Protein AF-0000000073342714 (afdb_homodimer)

Solvent-accessible surface area (backbone atoms only — not comparable to full-atom values): 33989 Å² total; per-residue (Å²): 113,64,66,62,46,50,52,51,59,58,44,46,57,50,49,51,50,51,48,50,49,49,52,48,49,50,52,52,50,49,51,49,49,52,51,50,51,50,51,51,51,52,50,51,50,47,49,36,66,69,74,62,58,76,53,63,68,62,64,78,34,23,52,24,31,36,31,30,38,29,65,47,46,52,28,26,28,34,52,49,49,42,42,75,73,61,29,20,37,36,41,25,33,63,50,64,68,49,46,49,52,46,50,50,55,45,38,71,75,42,41,88,68,67,52,52,75,44,80,43,76,48,49,46,64,76,50,51,56,70,56,46,19,51,54,48,35,68,73,42,72,91,50,55,56,6,36,38,34,39,47,38,64,64,78,76,87,59,56,35,55,75,83,68,56,50,68,69,57,52,51,31,33,47,29,26,38,32,46,38,47,53,27,49,47,52,39,49,44,60,64,20,56,74,70,37,25,23,32,39,38,38,58,38,33,32,48,54,76,56,33,90,48,35,44,38,38,27,67,50,32,10,23,35,30,19,42,44,42,32,25,43,7,49,20,69,66,31,44,87,48,41,27,33,29,21,20,37,40,50,63,58,46,32,24,86,79,67,70,45,72,70,37,90,66,74,17,38,43,26,58,61,46,23,55,33,42,61,45,48,54,72,56,60,45,67,36,55,52,43,64,54,53,45,51,49,40,55,58,50,66,72,48,57,61,71,57,50,46,52,52,51,45,54,49,38,50,50,53,28,50,54,49,52,49,50,52,49,50,52,50,50,52,52,56,60,67,75,106,116,63,67,62,45,49,50,51,58,58,45,46,60,50,49,52,49,51,48,50,49,49,51,49,49,50,52,50,50,52,52,49,49,53,51,50,50,50,50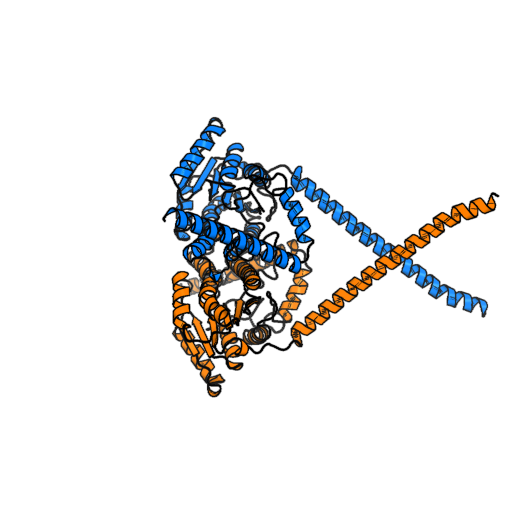,51,50,52,49,52,49,47,48,36,66,69,73,61,58,74,54,63,68,62,63,77,32,22,53,25,31,37,33,29,36,29,66,47,47,50,28,28,29,35,51,50,50,43,42,74,73,61,30,20,35,36,42,25,33,63,49,62,68,50,45,51,51,45,50,50,54,45,39,71,74,41,42,90,68,67,49,52,76,43,80,44,76,48,48,47,66,74,51,51,56,68,54,47,19,51,54,48,34,69,74,42,70,90,51,54,56,7,35,39,34,40,46,36,65,62,76,74,87,59,56,36,56,73,83,70,56,50,69,68,56,53,52,31,33,47,28,26,39,31,46,37,47,53,25,48,47,52,40,51,44,61,65,20,56,73,73,37,25,23,33,38,37,38,60,38,35,31,48,52,77,53,33,91,48,32,46,38,38,28,68,50,32,10,23,34,29,18,41,44,42,32,25,44,6,48,20,68,66,30,44,87,48,41,28,32,28,21,21,37,39,50,64,58,45,32,26,85,76,67,69,45,71,68,37,90,67,74,17,36,44,26,56,58,46,23,54,32,43,61,47,48,54,71,57,60,46,68,38,53,50,45,64,54,53,44,52,50,39,56,57,50,67,71,50,56,60,70,58,51,48,52,51,50,45,53,50,39,52,50,52,28,51,54,50,53,48,51,51,49,49,53,50,50,51,53,56,59,66,72,105

Organism: Populus trichocarpa (NCBI:txid3694)

pLDDT: mean 90.9, std 11.13, range [37.62, 98.94]

Radius of gyration: 29.69 Å; Cα contacts (8 Å, |Δi|>4): 1147; chains: 2; bounding box: 90×88×105 Å

Sequence (678 aa):
MRALIYLEQFHLPHVIEMELQAVFLVAVSCLGFVSLCKHIFCFLKWIWDMFLRPPKNLKEYGSWAIITGSTDGIGKALAFELASKGLNLVLVGRNPSKLEATSNEIRARFGDQQVDIKNVVADFATLSGPEISKAMEGSIKELDVGVLINNAGVSYPNARFFHEVDWKMTESLIKVNSEAATWVTRAVLPAMLKKKKGAIVNMGSGSVAVLPSFPLFAIYASTKAYLGMFSRCINLEYKHHGIDIQCQVPLFVATKMTKFKKSLFLIASPEMYAKASIRCIGYEHLSMPLCSHSVQRFIVDALPNALLDWCTYHFFLRLRRKRLEKESLRAKGRAAAQTMRALIYLEQFHLPHVIEMELQAVFLVAVSCLGFVSLCKHIFCFLKWIWDMFLRPPKNLKEYGSWAIITGSTDGIGKALAFELASKGLNLVLVGRNPSKLEATSNEIRARFGDQQVDIKNVVADFATLSGPEISKAMEGSIKELDVGVLINNAGVSYPNARFFHEVDWKMTESLIKVNSEAATWVTRAVLPAMLKKKKGAIVNMGSGSVAVLPSFPLFAIYASTKAYLGMFSRCINLEYKHHGIDIQCQVPLFVATKMTKFKKSLFLIASPEMYAKASIRCIGYEHLSMPLCSHSVQRFIVDALPNALLDWCTYHFFLRLRRKRLEKESLRAKGRAAAQT

InterPro domains:
  IPR000504 RNA recognition motif domain [PF00076] (218-282)
  IPR000504 RNA recognition motif domain [PS50102] (100-177)
  IPR000504 RNA recognition motif domain [PS50102] (216-289)
  IPR000504 RNA recognition motif domain [SM00360] (101-168)
  IPR000504 RNA recognition motif domain [SM00360] (217-285)
  IPR007201 Mei2-like, C-terminal RNA recognition motif [PF04059] (464-574)
  IPR012677 Nucleotide-binding alpha-beta plait domain superfamily [G3DSA:3.30.70.330] (95-173)
  IPR012677 Nucleotide-binding alpha-beta plait domain superfamily [G3DSA:3.30.70.330] (210-295)
  IPR012677 Nucleotide-binding alpha-beta plait domain superfamily [G3DSA:3.30.70.330] (403-597)
  IPR034458 Terminal EAR1-like, RNA recognition motif 3 [cd12530] (464-565)
  IPR035979 RNA-binding domain superfamily [SSF54928] (78-160)
  IPR035979 RNA-binding domain superfamily [SSF54928] (216-546)

Structure (mmCIF, N/CA/C/O backbone):
data_AF-0000000073342714-model_v1
#
loop_
_entity.id
_entity.type
_entity.pdbx_description
1 polymer 'Uncharacterized protein'
#
loop_
_atom_site.group_PDB
_atom_site.id
_atom_site.type_symbol
_atom_site.label_atom_id
_atom_site.label_alt_id
_atom_site.label_comp_id
_atom_site.label_asym_id
_atom_site.label_entity_id
_atom_site.label_seq_id
_atom_site.pdbx_PDB_ins_code
_atom_site.Cartn_x
_atom_site.Cartn_y
_atom_site.Cartn_z
_atom_site.occupancy
_atom_site.B_iso_or_equiv
_atom_site.auth_seq_id
_atom_site.auth_comp_id
_atom_site.auth_asym_id
_atom_site.auth_atom_id
_atom_site.pdbx_PDB_model_num
ATOM 1 N N . MET A 1 1 ? -5.004 18.359 -77.062 1 37.62 1 MET A N 1
ATOM 2 C CA . MET A 1 1 ? -5.609 17.406 -76.188 1 37.62 1 MET A CA 1
ATOM 3 C C . MET A 1 1 ? -4.555 16.766 -75.25 1 37.62 1 MET A C 1
ATOM 5 O O . MET A 1 1 ? -4.812 16.469 -74.125 1 37.62 1 MET A O 1
ATOM 9 N N . ARG A 1 2 ? -3.32 16.625 -75.75 1 44.28 2 ARG A N 1
ATOM 10 C CA . ARG A 1 2 ? -2.275 15.969 -75 1 44.28 2 ARG A CA 1
ATOM 11 C C . ARG A 1 2 ? -1.668 16.938 -74 1 44.28 2 ARG A C 1
ATOM 13 O O . ARG A 1 2 ? -1.239 16.531 -72.875 1 44.28 2 ARG A O 1
ATOM 20 N N . ALA A 1 3 ? -1.553 18.188 -74.312 1 45.78 3 ALA A N 1
ATOM 21 C CA . ALA A 1 3 ? -0.979 19.141 -73.375 1 45.78 3 ALA A CA 1
ATOM 22 C C . ALA A 1 3 ? -1.902 19.359 -72.188 1 45.78 3 ALA A C 1
ATOM 24 O O . ALA A 1 3 ? -1.437 19.5 -71.062 1 45.78 3 ALA A O 1
ATOM 25 N N . LEU A 1 4 ? -3.148 19.328 -72.438 1 47.31 4 LEU A N 1
ATOM 26 C CA . LEU A 1 4 ? -4.09 19.5 -71.375 1 47.31 4 LEU A CA 1
ATOM 27 C C . LEU A 1 4 ? -4.102 18.266 -70.5 1 47.31 4 LEU A C 1
ATOM 29 O O . LEU A 1 4 ? -4.293 18.359 -69.25 1 47.31 4 LEU A O 1
ATOM 33 N N . ILE A 1 5 ? -3.748 17.109 -71.125 1 52.41 5 ILE A N 1
ATOM 34 C CA . ILE A 1 5 ? -3.75 15.875 -70.312 1 52.41 5 ILE A CA 1
ATOM 35 C C . ILE A 1 5 ? -2.508 15.812 -69.438 1 52.41 5 ILE A C 1
ATOM 37 O O . ILE A 1 5 ? -2.584 15.414 -68.312 1 52.41 5 ILE A O 1
ATOM 41 N N . TYR A 1 6 ? -1.397 16.344 -70 1 48.69 6 TYR A N 1
ATOM 42 C CA . TYR A 1 6 ? -0.176 16.297 -69.188 1 48.69 6 TYR A CA 1
ATOM 43 C C . TYR A 1 6 ? -0.251 17.266 -68 1 48.69 6 TYR A C 1
ATOM 45 O O . TYR A 1 6 ? 0.229 16.953 -66.938 1 48.69 6 TYR A O 1
ATOM 53 N N . LEU A 1 7 ? -0.817 18.406 -68.312 1 47.69 7 LEU A N 1
ATOM 54 C CA . LEU A 1 7 ? -0.933 19.375 -67.188 1 47.69 7 LEU A CA 1
ATOM 55 C C . LEU A 1 7 ? -1.891 18.859 -66.125 1 47.69 7 LEU A C 1
ATOM 57 O O . LEU A 1 7 ? -1.657 19.062 -64.938 1 47.69 7 LEU A O 1
ATOM 61 N N . GLU A 1 8 ? -2.902 18.188 -66.562 1 51.59 8 GLU A N 1
ATOM 62 C CA . GLU A 1 8 ? -3.877 17.688 -65.625 1 51.59 8 GLU A CA 1
ATOM 63 C C . GLU A 1 8 ? -3.305 16.516 -64.812 1 51.59 8 GLU A C 1
ATOM 65 O O . GLU A 1 8 ? -3.559 16.406 -63.625 1 51.59 8 GLU A O 1
ATOM 70 N N . GLN A 1 9 ? -2.547 15.672 -65.5 1 51.75 9 GLN A N 1
ATOM 71 C CA . GLN A 1 9 ? -2.068 14.477 -64.812 1 51.75 9 GLN A CA 1
ATOM 72 C C . GLN A 1 9 ? -0.969 14.82 -63.812 1 51.75 9 GLN A C 1
ATOM 74 O O . GLN A 1 9 ? -0.897 14.227 -62.719 1 51.75 9 GLN A O 1
ATOM 79 N N . PHE A 1 10 ? -0.04 15.68 -64.25 1 53.78 10 PHE A N 1
ATOM 80 C CA . PHE A 1 10 ? 1.082 15.977 -63.344 1 53.78 10 PHE A CA 1
ATOM 81 C C . PHE A 1 10 ? 0.684 17 -62.281 1 53.78 10 PHE A C 1
ATOM 83 O O . PHE A 1 10 ? 1.194 16.953 -61.156 1 53.78 10 PHE A O 1
ATOM 90 N N . HIS A 1 11 ? -0.312 17.797 -62.594 1 58.38 11 HIS A N 1
ATOM 91 C CA . HIS A 1 11 ? -0.63 18.891 -61.719 1 58.38 11 HIS A CA 1
ATOM 92 C C . HIS A 1 11 ? -1.546 18.438 -60.562 1 58.38 11 HIS A C 1
ATOM 94 O O . HIS A 1 11 ? -1.442 18.922 -59.438 1 58.38 11 HIS A O 1
ATOM 100 N N . LEU A 1 12 ? -2.293 17.406 -60.875 1 58.97 12 LEU A N 1
ATOM 101 C CA . LEU A 1 12 ? -3.281 17.031 -59.875 1 58.97 12 LEU A CA 1
ATOM 102 C C . LEU A 1 12 ? -2.633 16.25 -58.719 1 58.97 12 LEU A C 1
ATOM 104 O O . LEU A 1 12 ? -2.85 16.547 -57.562 1 58.97 12 LEU A O 1
ATOM 108 N N . PRO A 1 13 ? -1.808 15.273 -59.125 1 63.81 13 PRO A N 1
ATOM 109 C CA . PRO A 1 13 ? -1.172 14.547 -58.031 1 63.81 13 PRO A CA 1
ATOM 110 C C . PRO A 1 13 ? -0.216 15.414 -57.219 1 63.81 13 PRO A C 1
ATOM 112 O O . PRO A 1 13 ? -0.135 15.273 -56 1 63.81 13 PRO A O 1
ATOM 115 N N . HIS A 1 14 ? 0.364 16.297 -57.938 1 66.69 14 HIS A N 1
ATOM 116 C CA . HIS A 1 14 ? 1.316 17.172 -57.281 1 66.69 14 HIS A CA 1
ATOM 117 C C . HIS A 1 14 ? 0.602 18.188 -56.375 1 66.69 14 HIS A C 1
ATOM 119 O O . HIS A 1 14 ? 1.058 18.484 -55.281 1 66.69 14 HIS A O 1
ATOM 125 N N . VAL A 1 15 ? -0.528 18.656 -56.844 1 65.25 15 VAL A N 1
ATOM 126 C CA . VAL A 1 15 ? -1.32 19.625 -56.062 1 65.25 15 VAL A CA 1
ATOM 127 C C . VAL A 1 15 ? -1.934 18.922 -54.844 1 65.25 15 VAL A C 1
ATOM 129 O O . VAL A 1 15 ? -1.938 19.484 -53.75 1 65.25 15 VAL A O 1
ATOM 132 N N . ILE A 1 16 ? -2.334 17.734 -55.062 1 67.75 16 ILE A N 1
ATOM 133 C CA . ILE A 1 16 ? -2.924 16.969 -53.969 1 67.75 16 ILE A CA 1
ATOM 134 C C . ILE A 1 16 ? -1.85 16.625 -52.938 1 67.75 16 ILE A C 1
ATOM 136 O O . ILE A 1 16 ? -2.096 16.688 -51.719 1 67.75 16 ILE A O 1
ATOM 140 N N . GLU A 1 17 ? -0.75 16.391 -53.438 1 68.44 17 GLU A N 1
ATOM 141 C CA . GLU A 1 17 ? 0.37 16.094 -52.531 1 68.44 17 GLU A CA 1
ATOM 142 C C . GLU A 1 17 ? 0.773 17.328 -51.719 1 68.44 17 GLU A C 1
ATOM 144 O O . GLU A 1 17 ? 1.047 17.234 -50.531 1 68.44 17 GLU A O 1
ATOM 149 N N . MET A 1 18 ? 0.773 18.453 -52.469 1 69.88 18 MET A N 1
ATOM 150 C CA . MET A 1 18 ? 1.131 19.703 -51.781 1 69.88 18 MET A CA 1
ATOM 151 C C . MET A 1 18 ? 0.077 20.078 -50.75 1 69.88 18 MET A C 1
ATOM 153 O O . MET A 1 18 ? 0.411 20.531 -49.656 1 69.88 18 MET A O 1
ATOM 157 N N . GLU A 1 19 ? -1.124 19.781 -51.031 1 74.69 19 GLU A N 1
ATOM 158 C CA . GLU A 1 19 ? -2.225 20.078 -50.125 1 74.69 19 GLU A CA 1
ATOM 159 C C . GLU A 1 19 ? -2.205 19.156 -48.906 1 74.69 19 GLU A C 1
ATOM 161 O O . GLU A 1 19 ? -2.422 19.594 -47.781 1 74.69 19 GLU A O 1
ATOM 166 N N . LEU A 1 20 ? -1.926 18 -49.125 1 74.19 20 LEU A N 1
ATOM 167 C CA . LEU A 1 20 ? -1.84 17.047 -48.031 1 74.19 20 LEU A CA 1
ATOM 168 C C . LEU A 1 20 ? -0.68 17.391 -47.094 1 74.19 20 LEU A C 1
ATOM 170 O O . LEU A 1 20 ? -0.804 17.281 -45.875 1 74.19 20 LEU A O 1
ATOM 174 N N . GLN A 1 21 ? 0.379 17.859 -47.719 1 72.19 21 GLN A N 1
ATOM 175 C CA . GLN A 1 21 ? 1.539 18.266 -46.938 1 72.19 21 GLN A CA 1
ATOM 176 C C . GLN A 1 21 ? 1.22 19.484 -46.062 1 72.19 21 GLN A C 1
ATOM 178 O O . GLN A 1 21 ? 1.63 19.562 -44.906 1 72.19 21 GLN A O 1
ATOM 183 N N . ALA A 1 22 ? 0.498 20.375 -46.75 1 74.75 22 ALA A N 1
ATOM 184 C CA . ALA A 1 22 ? 0.109 21.578 -46 1 74.75 22 ALA A CA 1
ATOM 185 C C . ALA A 1 22 ? -0.822 21.234 -44.844 1 74.75 22 ALA A C 1
ATOM 187 O O . ALA A 1 22 ? -0.662 21.75 -43.75 1 74.75 22 ALA A O 1
ATOM 188 N N . VAL A 1 23 ? -1.745 20.406 -45.031 1 76.69 23 VAL A N 1
ATOM 189 C CA . VAL A 1 23 ? -2.686 19.984 -44 1 76.69 23 VAL A CA 1
ATOM 190 C C . VAL A 1 23 ? -1.936 19.266 -42.875 1 76.69 23 VAL A C 1
ATOM 192 O O . VAL A 1 23 ? -2.207 19.469 -41.688 1 76.69 23 VAL A O 1
ATOM 195 N N . PHE A 1 24 ? -1.022 18.469 -43.281 1 74.12 24 PHE A N 1
ATOM 196 C CA . PHE A 1 24 ? -0.204 17.75 -42.312 1 74.12 24 PHE A CA 1
ATOM 197 C C . PHE A 1 24 ? 0.617 18.703 -41.469 1 74.12 24 PHE A C 1
ATOM 199 O O . PHE A 1 24 ? 0.681 18.562 -40.25 1 74.12 24 PHE A O 1
ATOM 206 N N . LEU A 1 25 ? 1.152 19.688 -42.188 1 74.12 25 LEU A N 1
ATOM 207 C CA . LEU A 1 25 ? 1.976 20.672 -41.5 1 74.12 25 LEU A CA 1
ATOM 208 C C . LEU A 1 25 ? 1.137 21.484 -40.531 1 74.12 25 LEU A C 1
ATOM 210 O O . LEU A 1 25 ? 1.575 21.766 -39.406 1 74.12 25 LEU A O 1
ATOM 214 N N . VAL A 1 26 ? -0.02 21.875 -40.938 1 76.44 26 VAL A N 1
ATOM 215 C CA . VAL A 1 26 ? -0.919 22.641 -40.094 1 76.44 26 VAL A CA 1
ATOM 216 C C . VAL A 1 26 ? -1.363 21.781 -38.906 1 76.44 26 VAL A C 1
ATOM 218 O O . VAL A 1 26 ? -1.405 22.25 -37.781 1 76.44 26 VAL A O 1
ATOM 221 N N . ALA A 1 27 ? -1.657 20.547 -39.094 1 74.88 27 ALA A N 1
ATOM 222 C CA . ALA A 1 27 ? -2.1 19.641 -38.062 1 74.88 27 ALA A CA 1
ATOM 223 C C . ALA A 1 27 ? -1.001 19.422 -37 1 74.88 27 ALA A C 1
ATOM 225 O O . ALA A 1 27 ? -1.255 19.484 -35.812 1 74.88 27 ALA A O 1
ATOM 226 N N . VAL A 1 28 ? 0.168 19.344 -37.469 1 75.56 28 VAL A N 1
ATOM 227 C CA . VAL A 1 28 ? 1.291 19.109 -36.562 1 75.56 28 VAL A CA 1
ATOM 228 C C . VAL A 1 28 ? 1.615 20.375 -35.781 1 75.56 28 VAL A C 1
ATOM 230 O O . VAL A 1 28 ? 1.925 20.328 -34.594 1 75.56 28 VAL A O 1
ATOM 233 N N . SER A 1 29 ? 1.499 21.484 -36.531 1 74.75 29 SER A N 1
ATOM 234 C CA . SER A 1 29 ? 1.741 22.75 -35.875 1 74.75 29 SER A CA 1
ATOM 235 C C . SER A 1 29 ? 0.68 23.031 -34.812 1 74.75 29 SER A C 1
ATOM 237 O O . SER A 1 29 ? 0.99 23.531 -33.719 1 74.75 29 SER A O 1
ATOM 239 N N . CYS A 1 30 ? -0.511 22.688 -35.125 1 79.69 30 CYS A N 1
ATOM 240 C CA . CYS A 1 30 ? -1.595 22.859 -34.156 1 79.69 30 CYS A CA 1
ATOM 241 C C . CYS A 1 30 ? -1.415 21.953 -32.969 1 79.69 30 CYS A C 1
ATOM 243 O O . CYS A 1 30 ? -1.604 22.359 -31.812 1 79.69 30 CYS A O 1
ATOM 245 N N . LEU A 1 31 ? -1.031 20.766 -33.156 1 76.19 31 LEU A N 1
ATOM 246 C CA . LEU A 1 31 ? -0.783 19.812 -32.062 1 76.19 31 LEU A CA 1
ATOM 247 C C . LEU A 1 31 ? 0.377 20.281 -31.188 1 76.19 31 LEU A C 1
ATOM 249 O O . LEU A 1 31 ? 0.32 20.172 -29.969 1 76.19 31 LEU A O 1
ATOM 253 N N . GLY A 1 32 ? 1.361 20.766 -31.875 1 72.75 32 GLY A N 1
ATOM 254 C CA . GLY A 1 32 ? 2.484 21.312 -31.141 1 72.75 32 GLY A CA 1
ATOM 255 C C . GLY A 1 32 ? 2.109 22.516 -30.281 1 72.75 32 GLY A C 1
ATOM 256 O O . GLY A 1 32 ? 2.537 22.625 -29.141 1 72.75 32 GLY A O 1
ATOM 257 N N . PHE A 1 33 ? 1.351 23.344 -30.906 1 80.25 33 PHE A N 1
ATOM 258 C CA . PHE A 1 33 ? 0.902 24.531 -30.188 1 80.25 33 PHE A CA 1
ATOM 259 C C . PHE A 1 33 ? 0.046 24.141 -28.984 1 80.25 33 PHE A C 1
ATOM 261 O O . PHE A 1 33 ? 0.224 24.688 -27.891 1 80.25 33 PHE A O 1
ATOM 268 N N . VAL A 1 34 ? -0.821 23.25 -29.156 1 83.69 34 VAL A N 1
ATOM 269 C CA . VAL A 1 34 ? -1.682 22.781 -28.078 1 83.69 34 VAL A CA 1
ATOM 270 C C . VAL A 1 34 ? -0.834 22.125 -26.984 1 83.69 34 VAL A C 1
ATOM 272 O O . VAL A 1 34 ? -1.067 22.359 -25.797 1 83.69 34 VAL A O 1
ATOM 275 N N . SER A 1 35 ? 0.111 21.375 -27.359 1 81.38 35 SER A N 1
ATOM 276 C CA . SER A 1 35 ? 1.005 20.734 -26.406 1 81.38 35 SER A CA 1
ATOM 277 C C . SER A 1 35 ? 1.798 21.766 -25.609 1 81.38 35 SER A C 1
ATOM 279 O O . SER A 1 35 ? 1.932 21.641 -24.391 1 81.38 35 SER A O 1
ATOM 281 N N . LEU A 1 36 ? 2.307 22.688 -26.297 1 82.69 36 LEU A N 1
ATOM 282 C CA . LEU A 1 36 ? 3.068 23.75 -25.641 1 82.69 36 LEU A CA 1
ATOM 283 C C . LEU A 1 36 ? 2.188 24.531 -24.672 1 82.69 36 LEU A C 1
ATOM 285 O O . LEU A 1 36 ? 2.607 24.828 -23.547 1 82.69 36 LEU A O 1
ATOM 289 N N . CYS A 1 37 ? 1.008 24.875 -25.094 1 88 37 CYS A N 1
ATOM 290 C CA . CYS A 1 37 ? 0.075 25.594 -24.234 1 88 37 CYS A CA 1
ATOM 291 C C . CYS A 1 37 ? -0.262 24.781 -23 1 88 37 CYS A C 1
ATOM 293 O O . CYS A 1 37 ? -0.369 25.328 -21.891 1 88 37 CYS A O 1
ATOM 295 N N . LYS A 1 38 ? -0.414 23.547 -23.219 1 88 38 LYS A N 1
ATOM 296 C CA . LYS A 1 38 ? -0.702 22.656 -22.094 1 88 38 LYS A CA 1
ATOM 297 C C . LYS A 1 38 ? 0.44 22.672 -21.078 1 88 38 LYS A C 1
ATOM 299 O O . LYS A 1 38 ? 0.206 22.766 -19.875 1 88 38 LYS A O 1
ATOM 304 N N . HIS A 1 39 ? 1.629 22.656 -21.531 1 87.44 39 HIS A N 1
ATOM 305 C CA . HIS A 1 39 ? 2.781 22.656 -20.641 1 87.44 39 HIS A CA 1
ATOM 306 C C . HIS A 1 39 ? 2.934 23.984 -19.922 1 87.44 39 HIS A C 1
ATOM 308 O O . HIS A 1 39 ? 3.289 24.031 -18.734 1 87.44 39 HIS A O 1
ATOM 314 N N . ILE A 1 40 ? 2.732 24.984 -20.641 1 90.38 40 ILE A N 1
ATOM 315 C CA . ILE A 1 40 ? 2.801 26.312 -20.031 1 90.38 40 ILE A CA 1
ATOM 316 C C . ILE A 1 40 ? 1.714 26.453 -18.969 1 90.38 40 ILE A C 1
ATOM 318 O O . ILE A 1 40 ? 1.973 26.938 -17.875 1 90.38 40 ILE A O 1
ATOM 322 N N . PHE A 1 41 ? 0.539 26.062 -19.266 1 91.94 41 PHE A N 1
ATOM 323 C CA . PHE A 1 41 ? -0.562 26.125 -18.312 1 91.94 41 PHE A CA 1
ATOM 324 C C . PHE A 1 41 ? -0.254 25.297 -17.062 1 91.94 41 PHE A C 1
ATOM 326 O O . PHE A 1 41 ? -0.485 25.75 -15.945 1 91.94 41 PHE A O 1
ATOM 333 N N . CYS A 1 42 ? 0.279 24.109 -17.281 1 89.75 42 CYS A N 1
ATOM 334 C CA . CYS A 1 42 ? 0.635 23.25 -16.156 1 89.75 42 CYS A CA 1
ATOM 335 C C . CYS A 1 42 ? 1.714 23.891 -15.289 1 89.75 42 CYS A C 1
ATOM 337 O O . CYS A 1 42 ? 1.673 23.812 -14.062 1 89.75 42 CYS A O 1
ATOM 339 N N . PHE A 1 43 ? 2.619 24.516 -15.922 1 91.94 43 PHE A N 1
ATOM 340 C CA . PHE A 1 43 ? 3.688 25.188 -15.203 1 91.94 43 PHE A CA 1
ATOM 341 C C . PHE A 1 43 ? 3.141 26.375 -14.414 1 91.94 43 PHE A C 1
ATOM 343 O O . PHE A 1 43 ? 3.512 26.578 -13.25 1 91.94 43 PHE A O 1
ATOM 350 N N . LEU A 1 44 ? 2.285 27.125 -14.961 1 93.81 44 LEU A N 1
ATOM 351 C CA . LEU A 1 44 ? 1.694 28.266 -14.273 1 93.81 44 LEU A CA 1
ATOM 352 C C . LEU A 1 44 ? 0.824 27.812 -13.109 1 93.81 44 LEU A C 1
ATOM 354 O O . LEU A 1 44 ? 0.808 28.453 -12.055 1 93.81 44 LEU A O 1
ATOM 358 N N . LYS A 1 45 ? 0.127 26.75 -13.312 1 92.75 45 LYS A N 1
ATOM 359 C CA . LYS A 1 45 ? -0.663 26.188 -12.219 1 92.75 45 LYS A CA 1
ATOM 360 C C . LYS A 1 45 ? 0.234 25.734 -11.078 1 92.75 45 LYS A C 1
ATOM 362 O O . LYS A 1 45 ? -0.098 25.922 -9.906 1 92.75 45 LYS A O 1
ATOM 367 N N . TRP A 1 46 ? 1.298 25.141 -11.477 1 92 46 TRP A N 1
ATOM 368 C CA . TRP A 1 46 ? 2.268 24.719 -10.469 1 92 46 TRP A CA 1
ATOM 369 C C . TRP A 1 46 ? 2.793 25.906 -9.68 1 92 46 TRP A C 1
ATOM 371 O O . TRP A 1 46 ? 2.896 25.859 -8.453 1 92 46 TRP A O 1
ATOM 381 N N . ILE A 1 47 ? 3.121 26.984 -10.312 1 93.81 47 ILE A N 1
ATOM 382 C CA . ILE A 1 47 ? 3.59 28.203 -9.656 1 93.81 47 ILE A CA 1
ATOM 383 C C . ILE A 1 47 ? 2.512 28.734 -8.711 1 93.81 47 ILE A C 1
ATOM 385 O O . ILE A 1 47 ? 2.805 29.109 -7.574 1 93.81 47 ILE A O 1
ATOM 389 N N . TRP A 1 48 ? 1.337 28.734 -9.203 1 93.56 48 TRP A N 1
ATOM 390 C CA . TRP A 1 48 ? 0.223 29.203 -8.383 1 93.56 48 TRP A CA 1
ATOM 391 C C . TRP A 1 48 ? 0.086 28.344 -7.125 1 93.56 48 TRP A C 1
ATOM 393 O O . TRP A 1 48 ? -0.007 28.875 -6.016 1 93.56 48 TRP A O 1
ATOM 403 N N . ASP A 1 49 ? 0.125 27.047 -7.281 1 91.81 49 ASP A N 1
ATOM 404 C CA . ASP A 1 49 ? -0.073 26.125 -6.172 1 91.81 49 ASP A CA 1
ATOM 405 C C . ASP A 1 49 ? 1.065 26.219 -5.156 1 91.81 49 ASP A C 1
ATOM 407 O O . ASP A 1 49 ? 0.835 26.156 -3.947 1 91.81 49 ASP A O 1
ATOM 411 N N . MET A 1 50 ? 2.258 26.422 -5.703 1 89.94 50 MET A N 1
ATOM 412 C CA . MET A 1 50 ? 3.445 26.375 -4.855 1 89.94 50 MET A CA 1
ATOM 413 C C . MET A 1 50 ? 3.666 27.703 -4.141 1 89.94 50 MET A C 1
ATOM 415 O O . MET A 1 50 ? 4.102 27.719 -2.988 1 89.94 50 MET A O 1
ATOM 419 N N . PHE A 1 51 ? 3.23 28.828 -4.766 1 91.44 51 PHE A N 1
ATOM 420 C CA . PHE A 1 51 ? 3.748 30.078 -4.227 1 91.44 51 PHE A CA 1
ATOM 421 C C . PHE A 1 51 ? 2.619 31.078 -3.992 1 91.44 51 PHE A C 1
ATOM 423 O O . PHE A 1 51 ? 2.75 32 -3.176 1 91.44 51 PHE A O 1
ATOM 430 N N . LEU A 1 52 ? 1.499 30.938 -4.621 1 93.31 52 LEU A N 1
ATOM 431 C CA . LEU A 1 52 ? 0.569 32.062 -4.648 1 93.31 52 LEU A CA 1
ATOM 432 C C . LEU A 1 52 ? -0.755 31.688 -3.992 1 93.31 52 LEU A C 1
ATOM 434 O O . LEU A 1 52 ? -1.47 32.562 -3.482 1 93.31 52 LEU A O 1
ATOM 438 N N . ARG A 1 53 ? -1.107 30.484 -4.004 1 94.62 53 ARG A N 1
ATOM 439 C CA . ARG A 1 53 ? -2.395 30.031 -3.475 1 94.62 53 ARG A CA 1
ATOM 440 C C . ARG A 1 53 ? -2.486 30.297 -1.976 1 94.62 53 ARG A C 1
ATOM 442 O O . ARG A 1 53 ? -1.615 29.875 -1.212 1 94.62 53 ARG A O 1
ATOM 449 N N . PRO A 1 54 ? -3.457 31 -1.556 1 95.81 54 PRO A N 1
ATOM 450 C CA . PRO A 1 54 ? -3.604 31.281 -0.125 1 95.81 54 PRO A CA 1
ATOM 451 C C . PRO A 1 54 ? -3.928 30.031 0.69 1 95.81 54 PRO A C 1
ATOM 453 O O . PRO A 1 54 ? -4.676 29.172 0.229 1 95.81 54 PRO A O 1
ATOM 456 N N . PRO A 1 55 ? -3.32 29.938 1.81 1 96.25 55 PRO A N 1
ATOM 457 C CA . PRO A 1 55 ? -3.662 28.812 2.682 1 96.25 55 PRO A CA 1
ATOM 458 C C . PRO A 1 55 ? -5.09 28.891 3.221 1 96.25 55 PRO A C 1
ATOM 460 O O . PRO A 1 55 ? -5.641 29.984 3.348 1 96.25 55 PRO A O 1
ATOM 463 N N . LYS A 1 56 ? -5.641 27.797 3.451 1 96.44 56 LYS A N 1
ATOM 464 C CA . LYS A 1 56 ? -6.938 27.766 4.117 1 96.44 56 LYS A CA 1
ATOM 465 C C . LYS A 1 56 ? -6.805 28.109 5.598 1 96.44 56 LYS A C 1
ATOM 467 O O . LYS A 1 56 ? -5.766 27.859 6.207 1 96.44 56 LYS A O 1
ATOM 472 N N . ASN A 1 57 ? -7.855 28.734 6.117 1 97.38 57 ASN A N 1
ATOM 473 C CA . ASN A 1 57 ? -7.906 28.953 7.559 1 97.38 57 ASN A CA 1
ATOM 474 C C . ASN A 1 57 ? -8.25 27.656 8.305 1 97.38 57 ASN A C 1
ATOM 476 O O . ASN A 1 57 ? -9.414 27.25 8.328 1 97.38 57 ASN A O 1
ATOM 480 N N . LEU A 1 58 ? -7.348 27.078 8.961 1 97.88 58 LEU A N 1
ATOM 481 C CA . LEU A 1 58 ? -7.496 25.766 9.578 1 97.88 58 LEU A CA 1
ATOM 482 C C . LEU A 1 58 ? -8.477 25.828 10.742 1 97.88 58 LEU A C 1
ATOM 484 O O . LEU A 1 58 ? -9.086 24.812 11.102 1 97.88 58 LEU A O 1
ATOM 488 N N . LYS A 1 59 ? -8.656 26.969 11.281 1 97.06 59 LYS A N 1
ATOM 489 C CA . LYS A 1 59 ? -9.586 27.125 12.398 1 97.06 59 LYS A CA 1
ATOM 490 C C . LYS A 1 59 ? -11.023 26.922 11.945 1 97.06 59 LYS A C 1
ATOM 492 O O . LYS A 1 59 ? -11.914 26.688 12.773 1 97.06 59 LYS A O 1
ATOM 497 N N . GLU A 1 60 ? -11.203 27.062 10.648 1 97.31 60 GLU A N 1
ATOM 498 C CA . GLU A 1 60 ? -12.539 26.828 10.102 1 97.31 60 GLU A CA 1
ATOM 499 C C . GLU A 1 60 ? -12.93 25.359 10.203 1 97.31 60 GLU A C 1
ATOM 501 O O . GLU A 1 60 ? -14.117 25.016 10.219 1 97.31 60 GLU A O 1
ATOM 506 N N . TYR A 1 61 ? -11.922 24.516 10.297 1 98 61 TYR A N 1
ATOM 507 C CA . TYR A 1 61 ? -12.203 23.094 10.445 1 98 61 TYR A CA 1
ATOM 508 C C . TYR A 1 61 ? -12.594 22.75 11.883 1 98 61 TYR A C 1
ATOM 510 O O . TYR A 1 61 ? -13.414 21.859 12.117 1 98 61 TYR A O 1
ATOM 518 N N . GLY A 1 62 ? -12.016 23.391 12.828 1 97.88 62 GLY A N 1
ATOM 519 C CA . GLY A 1 62 ? -12.141 23.172 14.258 1 97.88 62 GLY A CA 1
ATOM 520 C C . GLY A 1 62 ? -11.023 23.812 15.062 1 97.88 62 GLY A C 1
ATOM 521 O O . GLY A 1 62 ? -10.016 24.234 14.5 1 97.88 62 GLY A O 1
ATOM 522 N N . SER A 1 63 ? -11.188 23.859 16.328 1 97.75 63 SER A N 1
ATOM 523 C CA . SER A 1 63 ? -10.258 24.609 17.156 1 97.75 63 SER A CA 1
ATOM 524 C C . SER A 1 63 ? -9.109 23.719 17.641 1 97.75 63 SER A C 1
ATOM 526 O O . SER A 1 63 ? -8.109 24.219 18.156 1 97.75 63 SER A O 1
ATOM 528 N N . TRP A 1 64 ? -9.227 22.375 17.438 1 98.5 64 TRP A N 1
ATOM 529 C CA . TRP A 1 64 ? -8.203 21.469 17.906 1 98.5 64 TRP A CA 1
ATOM 530 C C . TRP A 1 64 ? -7.57 20.703 16.75 1 98.5 64 TRP A C 1
ATOM 532 O O . TRP A 1 64 ? -8.266 20.328 15.797 1 98.5 64 TRP A O 1
ATOM 542 N N . ALA A 1 65 ? -6.301 20.438 16.828 1 98.75 65 ALA A N 1
ATOM 543 C CA . ALA A 1 65 ? -5.562 19.578 15.906 1 98.75 65 ALA A CA 1
ATOM 544 C C . ALA A 1 65 ? -4.883 18.422 16.641 1 98.75 65 ALA A C 1
ATOM 546 O O . ALA A 1 65 ? -4.34 18.625 17.734 1 98.75 65 ALA A O 1
ATOM 547 N N . ILE A 1 66 ? -4.969 17.266 16.094 1 98.88 66 ILE A N 1
ATOM 548 C CA . ILE A 1 66 ? -4.277 16.094 16.609 1 98.88 66 ILE A CA 1
ATOM 549 C C . ILE A 1 66 ? -3.023 15.828 15.773 1 98.88 66 ILE A C 1
ATOM 551 O O . ILE A 1 66 ? -3.066 15.883 14.539 1 98.88 66 ILE A O 1
ATOM 555 N N . ILE A 1 67 ? -1.95 15.547 16.422 1 98.81 67 ILE A N 1
ATOM 556 C CA . ILE A 1 67 ? -0.726 15.156 15.742 1 98.81 67 ILE A CA 1
ATOM 557 C C . ILE A 1 67 ? -0.15 13.898 16.391 1 98.81 67 ILE A C 1
ATOM 559 O O . ILE A 1 67 ? 0.145 13.891 17.594 1 98.81 67 ILE A O 1
ATOM 563 N N . THR A 1 68 ? 0.001 12.867 15.617 1 98.81 68 THR A N 1
ATOM 564 C CA . THR A 1 68 ? 0.689 11.68 16.109 1 98.81 68 THR A CA 1
ATOM 565 C C . THR A 1 68 ? 2.18 11.75 15.789 1 98.81 68 THR A C 1
ATOM 567 O O . THR A 1 68 ? 2.578 12.312 14.773 1 98.81 68 THR A O 1
ATOM 570 N N . GLY A 1 69 ? 3.047 11.102 16.656 1 97.88 69 GLY A N 1
ATOM 571 C CA . GLY A 1 69 ? 4.48 11.266 16.484 1 97.88 69 GLY A CA 1
ATOM 572 C C . GLY A 1 69 ? 4.934 12.703 16.594 1 97.88 69 GLY A C 1
ATOM 573 O O . GLY A 1 69 ? 5.645 13.211 15.719 1 97.88 69 GLY A O 1
ATOM 574 N N . SER A 1 70 ? 4.602 13.352 17.672 1 98 70 SER A N 1
ATOM 575 C CA . SER A 1 70 ? 4.629 14.805 17.766 1 98 70 SER A CA 1
ATOM 576 C C . SER A 1 70 ? 5.852 15.289 18.531 1 98 70 SER A C 1
ATOM 578 O O . SER A 1 70 ? 5.949 16.469 18.875 1 98 70 SER A O 1
ATOM 580 N N . THR A 1 71 ? 6.82 14.438 18.828 1 97 71 THR A N 1
ATOM 581 C CA . THR A 1 71 ? 7.832 14.828 19.797 1 97 71 THR A CA 1
ATOM 582 C C . THR A 1 71 ? 9.188 15.008 19.125 1 97 71 THR A C 1
ATOM 584 O O . THR A 1 71 ? 10.164 15.391 19.781 1 97 71 THR A O 1
ATOM 587 N N . ASP A 1 72 ? 9.289 14.68 17.875 1 94.44 72 ASP A N 1
ATOM 588 C CA . ASP A 1 72 ? 10.539 14.852 17.156 1 94.44 72 ASP A CA 1
ATOM 589 C C . ASP A 1 72 ? 10.281 15.109 15.664 1 94.44 72 ASP A C 1
ATOM 591 O O . ASP A 1 72 ? 9.164 14.906 15.18 1 94.44 72 ASP A O 1
ATOM 595 N N . GLY A 1 73 ? 11.234 15.641 15.039 1 94.75 73 GLY A N 1
ATOM 596 C CA . GLY A 1 73 ? 11.25 15.703 13.586 1 94.75 73 GLY A CA 1
ATOM 597 C C . GLY A 1 73 ? 10.109 16.516 13.016 1 94.75 73 GLY A C 1
ATOM 598 O O . GLY A 1 73 ? 9.859 17.641 13.461 1 94.75 73 GLY A O 1
ATOM 599 N N . ILE A 1 74 ? 9.516 15.977 11.992 1 96.12 74 ILE A N 1
ATOM 600 C CA . ILE A 1 74 ? 8.453 16.656 11.266 1 96.12 74 ILE A CA 1
ATOM 601 C C . ILE A 1 74 ? 7.246 16.859 12.188 1 96.12 74 ILE A C 1
ATOM 603 O O . ILE A 1 74 ? 6.633 17.922 12.188 1 96.12 74 ILE A O 1
ATOM 607 N N . GLY A 1 75 ? 6.957 15.867 12.992 1 98 75 GLY A N 1
ATOM 608 C CA . GLY A 1 75 ? 5.809 15.938 13.883 1 98 75 GLY A CA 1
ATOM 609 C C . GLY A 1 75 ? 5.887 17.094 14.867 1 98 75 GLY A C 1
ATOM 610 O O . GLY A 1 75 ? 4.91 17.812 15.055 1 98 75 GLY A O 1
ATOM 611 N N . LYS A 1 76 ? 7.012 17.188 15.461 1 98.06 76 LYS A N 1
ATOM 612 C CA . LYS A 1 76 ? 7.207 18.281 16.406 1 98.06 76 LYS A CA 1
ATOM 613 C C . LYS A 1 76 ? 7.098 19.641 15.703 1 98.06 76 LYS A C 1
ATOM 615 O O . LYS A 1 76 ? 6.441 20.547 16.203 1 98.06 76 LYS A O 1
ATOM 620 N N . ALA A 1 77 ? 7.719 19.75 14.562 1 98 77 ALA A N 1
ATOM 621 C CA . ALA A 1 77 ? 7.672 20.984 13.797 1 98 77 ALA A CA 1
ATOM 622 C C . ALA A 1 77 ? 6.242 21.328 13.391 1 98 77 ALA A C 1
ATOM 624 O O . ALA A 1 77 ? 5.844 22.5 13.414 1 98 7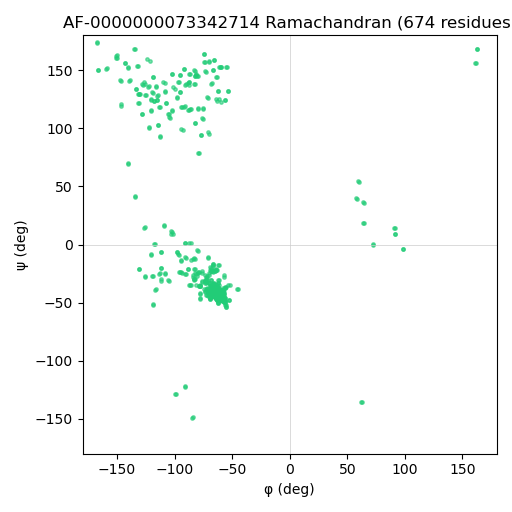7 ALA A O 1
ATOM 625 N N . LEU A 1 78 ? 5.496 20.344 13.023 1 98.56 78 LEU A N 1
ATOM 626 C CA . LEU A 1 78 ? 4.098 20.547 12.656 1 98.56 78 LEU A CA 1
ATOM 627 C C . LEU A 1 78 ? 3.293 21.031 13.852 1 98.56 78 LEU A C 1
ATOM 629 O O . LEU A 1 78 ? 2.432 21.906 13.711 1 98.56 78 LEU A O 1
ATOM 633 N N . ALA A 1 79 ? 3.574 20.453 15 1 98.5 79 ALA A N 1
ATOM 634 C CA . ALA A 1 79 ? 2.889 20.891 16.219 1 98.5 79 ALA A CA 1
ATOM 635 C C . ALA A 1 79 ? 3.123 22.375 16.484 1 98.5 79 ALA A C 1
ATOM 637 O O . ALA A 1 79 ? 2.182 23.125 16.766 1 98.5 79 ALA A O 1
ATOM 638 N N . PHE A 1 80 ? 4.348 22.797 16.359 1 98.12 80 PHE A N 1
ATOM 639 C CA . PHE A 1 80 ? 4.695 24.203 16.547 1 98.12 80 PHE A CA 1
ATOM 640 C C . PHE A 1 80 ? 3.969 25.078 15.547 1 98.12 80 PHE A C 1
ATOM 642 O O . PHE A 1 80 ? 3.432 26.125 15.906 1 98.12 80 PHE A O 1
ATOM 649 N N . GLU A 1 81 ? 3.971 24.641 14.312 1 98 81 GLU A N 1
ATOM 650 C CA . GLU A 1 81 ? 3.359 25.453 13.258 1 98 81 GLU A CA 1
ATOM 651 C C . GLU A 1 81 ? 1.848 25.547 13.445 1 98 81 GLU A C 1
ATOM 653 O O . GLU A 1 81 ? 1.26 26.609 13.227 1 98 81 GLU A O 1
ATOM 658 N N . LEU A 1 82 ? 1.2 24.5 13.867 1 98.12 82 LEU A N 1
ATOM 659 C CA . LEU A 1 82 ? -0.234 24.516 14.141 1 98.12 82 LEU A CA 1
ATOM 660 C C . LEU A 1 82 ? -0.562 25.453 15.289 1 98.12 82 LEU A C 1
ATOM 662 O O . LEU A 1 82 ? -1.535 26.219 15.227 1 98.12 82 LEU A O 1
ATOM 666 N N . ALA A 1 83 ? 0.244 25.375 16.312 1 97.62 83 ALA A N 1
ATOM 667 C CA . ALA A 1 83 ? 0.07 26.281 17.453 1 97.62 83 ALA A CA 1
ATOM 668 C C . ALA A 1 83 ? 0.204 27.734 17.016 1 97.62 83 ALA A C 1
ATOM 670 O O . ALA A 1 83 ? -0.547 28.609 17.469 1 97.62 83 ALA A O 1
ATOM 671 N N . SER A 1 84 ? 1.141 27.984 16.109 1 96.44 84 SER A N 1
ATOM 672 C CA . SER A 1 84 ? 1.367 29.344 15.625 1 96.44 84 SER A CA 1
ATOM 673 C C . SER A 1 84 ? 0.146 29.859 14.875 1 96.44 84 SER A C 1
ATOM 675 O O . SER A 1 84 ? -0.031 31.078 14.75 1 96.44 84 SER A O 1
ATOM 677 N N . LYS A 1 85 ? -0.698 28.969 14.383 1 95.81 85 LYS A N 1
ATOM 678 C CA . LYS A 1 85 ? -1.92 29.344 13.672 1 95.81 85 LYS A CA 1
ATOM 679 C C . LYS A 1 85 ? -3.098 29.453 14.633 1 95.81 85 LYS A C 1
ATOM 681 O O . LYS A 1 85 ? -4.23 29.703 14.211 1 95.81 85 LYS A O 1
ATOM 686 N N . GLY A 1 86 ? -2.826 29.219 15.93 1 95.5 86 GLY A N 1
ATOM 687 C CA . GLY A 1 86 ? -3.83 29.453 16.953 1 95.5 86 GLY A CA 1
ATOM 688 C C . GLY A 1 86 ? -4.668 28.219 17.25 1 95.5 86 GLY A C 1
ATOM 689 O O . GLY A 1 86 ? -5.723 28.328 17.891 1 95.5 86 GLY A O 1
ATOM 690 N N . LEU A 1 87 ? -4.27 27.047 16.812 1 97.62 87 LEU A N 1
ATOM 691 C CA . LEU A 1 87 ? -5.008 25.828 17.094 1 97.62 87 LEU A CA 1
ATOM 692 C C . LEU A 1 87 ? -4.566 25.219 18.422 1 97.62 87 LEU A C 1
ATOM 694 O O . LEU A 1 87 ? -3.375 25.219 18.75 1 97.62 87 LEU A O 1
ATOM 698 N N . ASN A 1 88 ? -5.547 24.703 19.188 1 97.88 88 ASN A N 1
ATOM 699 C CA . ASN A 1 88 ? -5.219 23.828 20.297 1 97.88 88 ASN A CA 1
ATOM 700 C C . ASN A 1 88 ? -4.695 22.484 19.828 1 97.88 88 ASN A C 1
ATOM 702 O O . ASN A 1 88 ? -4.953 22.078 18.688 1 97.88 88 ASN A O 1
ATOM 706 N N . LEU A 1 89 ? -3.957 21.812 20.719 1 98.38 89 LEU A N 1
ATOM 707 C CA . LEU A 1 89 ? -3.266 20.641 20.203 1 98.38 89 LEU A CA 1
ATOM 708 C C . LEU A 1 89 ? -3.553 19.422 21.078 1 98.38 89 LEU A C 1
ATOM 710 O O . LEU A 1 89 ? -3.615 19.531 22.297 1 98.38 89 LEU A O 1
ATOM 714 N N . VAL A 1 90 ? -3.771 18.312 20.422 1 98.75 90 VAL A N 1
ATOM 715 C CA . VAL A 1 90 ? -3.619 17 21.031 1 98.75 90 VAL A CA 1
ATOM 716 C C . VAL A 1 90 ? -2.33 16.344 20.531 1 98.75 90 VAL A C 1
ATOM 718 O O . VAL A 1 90 ? -2.234 15.953 19.375 1 98.75 90 VAL A O 1
ATOM 721 N N . LEU A 1 91 ? -1.359 16.234 21.406 1 98.75 91 LEU A N 1
ATOM 722 C CA . LEU A 1 91 ? -0.078 15.625 21.078 1 98.75 91 LEU A CA 1
ATOM 723 C C . LEU A 1 91 ? -0.059 14.156 21.453 1 98.75 91 LEU A C 1
ATOM 725 O O . LEU A 1 91 ? -0.246 13.812 22.625 1 98.75 91 LEU A O 1
ATOM 729 N N . VAL A 1 92 ? 0.114 13.305 20.484 1 98.75 92 VAL A N 1
ATOM 730 C CA . VAL A 1 92 ? 0.122 11.859 20.703 1 98.75 92 VAL A CA 1
ATOM 731 C C . VAL A 1 92 ? 1.541 11.32 20.547 1 98.75 92 VAL A C 1
ATOM 733 O O . VAL A 1 92 ? 2.223 11.633 19.562 1 98.75 92 VAL A O 1
ATOM 736 N N . GLY A 1 93 ? 2.023 10.539 21.453 1 97.88 93 GLY A N 1
ATOM 737 C CA . GLY A 1 93 ? 3.338 9.922 21.406 1 97.88 93 GLY A CA 1
ATOM 738 C C . GLY A 1 93 ? 3.51 8.82 22.438 1 97.88 93 GLY A C 1
ATOM 739 O O . GLY A 1 93 ? 2.645 8.625 23.297 1 97.88 93 GLY A O 1
ATOM 740 N N . ARG A 1 94 ? 4.578 8.141 22.406 1 96.94 94 ARG A N 1
ATOM 741 C CA . ARG A 1 94 ? 4.766 6.977 23.266 1 96.94 94 ARG A CA 1
ATOM 742 C C . ARG A 1 94 ? 5.484 7.355 24.562 1 96.94 94 ARG A C 1
ATOM 744 O O . ARG A 1 94 ? 5.355 6.668 25.578 1 96.94 94 ARG A O 1
ATOM 751 N N . ASN A 1 95 ? 6.262 8.461 24.562 1 97.44 95 ASN A N 1
ATOM 752 C CA . ASN A 1 95 ? 7.074 8.883 25.703 1 97.44 95 ASN A CA 1
ATOM 753 C C . ASN A 1 95 ? 6.445 10.062 26.422 1 97.44 95 ASN A C 1
ATOM 755 O O . ASN A 1 95 ? 6.453 11.188 25.922 1 97.44 95 ASN A O 1
ATOM 759 N N . PRO A 1 96 ? 6.012 9.828 27.609 1 97.88 96 PRO A N 1
ATOM 760 C CA . PRO A 1 96 ? 5.328 10.906 28.312 1 97.88 96 PRO A CA 1
ATOM 761 C C . PRO A 1 96 ? 6.242 12.094 28.609 1 97.88 96 PRO A C 1
ATOM 763 O O . PRO A 1 96 ? 5.805 13.25 28.547 1 97.88 96 PRO A O 1
ATOM 766 N N . SER A 1 97 ? 7.492 11.836 28.891 1 98.38 97 SER A N 1
ATOM 767 C CA . SER A 1 97 ? 8.422 12.914 29.203 1 98.38 97 SER A CA 1
ATOM 768 C C . SER A 1 97 ? 8.695 13.781 27.984 1 98.38 97 SER A C 1
ATOM 770 O O . SER A 1 97 ? 8.789 15.008 28.094 1 98.38 97 SER A O 1
ATOM 772 N N . LYS A 1 98 ? 8.82 13.18 26.844 1 98.06 98 LYS A N 1
ATOM 773 C CA . LYS A 1 98 ? 9.039 13.93 25.609 1 98.06 98 LYS A CA 1
ATOM 774 C C . LYS A 1 98 ? 7.805 14.734 25.234 1 98.06 98 LYS A C 1
ATOM 776 O O . LYS A 1 98 ? 7.922 15.852 24.719 1 98.06 98 LYS A O 1
ATOM 781 N N . LEU A 1 99 ? 6.656 14.172 25.469 1 98.56 99 LEU A N 1
ATOM 782 C CA . LEU A 1 99 ? 5.41 14.891 25.219 1 98.56 99 LEU A CA 1
ATOM 783 C C . LEU A 1 99 ? 5.316 16.141 26.078 1 98.56 99 LEU A C 1
ATOM 785 O O . LEU A 1 99 ? 4.988 17.219 25.578 1 98.56 99 LEU A O 1
ATOM 789 N N . GLU A 1 100 ? 5.621 15.977 27.328 1 98.19 100 GLU A N 1
ATOM 790 C CA . GLU A 1 100 ? 5.582 17.109 28.25 1 98.19 100 GLU A CA 1
ATOM 791 C C . GLU A 1 100 ? 6.598 18.172 27.859 1 98.19 100 GLU A C 1
ATOM 793 O O . GLU A 1 100 ? 6.297 19.375 27.906 1 98.19 100 GLU A O 1
ATOM 798 N N . ALA A 1 101 ? 7.75 17.703 27.5 1 98.31 101 ALA A N 1
ATOM 799 C CA . ALA A 1 101 ? 8.789 18.641 27.078 1 98.31 101 ALA A CA 1
ATOM 800 C C . ALA A 1 101 ? 8.336 19.438 25.859 1 98.31 101 ALA A C 1
ATOM 802 O O . ALA A 1 101 ? 8.516 20.656 25.797 1 98.31 101 ALA A O 1
ATOM 803 N N . THR A 1 102 ? 7.773 18.75 24.875 1 98.12 102 THR A N 1
ATOM 804 C CA . THR A 1 102 ? 7.281 19.406 23.656 1 98.12 102 THR A CA 1
ATOM 805 C C . THR A 1 102 ? 6.156 20.375 24 1 98.12 102 THR A C 1
ATOM 807 O O . THR A 1 102 ? 6.133 21.5 23.5 1 98.12 102 THR A O 1
ATOM 810 N N . SER A 1 103 ? 5.238 19.984 24.859 1 97.69 103 SER A N 1
ATOM 811 C CA . SER A 1 103 ? 4.133 20.828 25.297 1 97.69 103 SER A CA 1
ATOM 812 C C . SER A 1 103 ? 4.645 22.109 25.953 1 97.69 103 SER A C 1
ATOM 814 O O . SER A 1 103 ? 4.16 23.203 25.672 1 97.69 103 SER A O 1
ATOM 816 N N . ASN A 1 104 ? 5.613 21.938 26.781 1 97.12 104 ASN A N 1
ATOM 817 C CA . ASN A 1 104 ? 6.176 23.078 27.5 1 97.12 104 ASN A CA 1
ATOM 818 C C . ASN A 1 104 ? 6.867 24.047 26.547 1 97.12 104 ASN A C 1
ATOM 820 O O . ASN A 1 104 ? 6.754 25.266 26.703 1 97.12 104 ASN A O 1
ATOM 824 N N . GLU A 1 105 ? 7.578 23.469 25.594 1 97.62 105 GLU A N 1
ATOM 825 C CA . GLU A 1 105 ? 8.25 24.312 24.609 1 97.62 105 GLU A CA 1
ATOM 826 C C . GLU A 1 105 ? 7.246 25.109 23.797 1 97.62 105 GLU A C 1
ATOM 828 O O . GLU A 1 105 ? 7.469 26.297 23.516 1 97.62 105 GLU A O 1
ATOM 833 N N . ILE A 1 106 ? 6.145 24.5 23.438 1 97.38 106 ILE A N 1
ATOM 834 C CA . ILE A 1 106 ? 5.117 25.172 22.641 1 97.38 106 ILE A CA 1
ATOM 835 C C . ILE A 1 106 ? 4.441 26.25 23.484 1 97.38 106 ILE A C 1
ATOM 837 O O . ILE A 1 106 ? 4.223 27.375 23 1 97.38 106 ILE A O 1
ATOM 841 N N . ARG A 1 107 ? 4.16 25.969 24.734 1 95.31 107 ARG A N 1
ATOM 842 C CA . ARG A 1 107 ? 3.535 26.938 25.625 1 95.31 107 ARG A CA 1
ATOM 843 C C . ARG A 1 107 ? 4.445 28.156 25.844 1 95.31 107 ARG A C 1
ATOM 845 O O . ARG A 1 107 ? 3.971 29.281 25.922 1 95.31 107 ARG A O 1
ATOM 852 N N . ALA A 1 108 ? 5.66 27.844 25.953 1 95.31 108 ALA A N 1
ATOM 853 C CA . ALA A 1 108 ? 6.625 28.922 26.156 1 95.31 108 ALA A CA 1
ATOM 854 C C . ALA A 1 108 ? 6.66 29.859 24.953 1 95.31 108 ALA A C 1
ATOM 856 O O . ALA A 1 108 ? 6.832 31.062 25.109 1 95.31 108 ALA A O 1
ATOM 857 N N . ARG A 1 109 ? 6.484 29.328 23.812 1 93.94 109 ARG A N 1
ATOM 858 C CA . ARG A 1 109 ? 6.605 30.125 22.594 1 93.94 109 ARG A CA 1
ATOM 859 C C . ARG A 1 109 ? 5.285 30.797 22.25 1 93.94 109 ARG A C 1
ATOM 861 O O . ARG A 1 109 ? 5.27 31.922 21.734 1 93.94 109 ARG A O 1
ATOM 868 N N . PHE A 1 110 ? 4.184 30.062 22.562 1 89.06 110 PHE A N 1
ATOM 869 C CA . PHE A 1 110 ? 2.898 30.547 22.062 1 89.06 110 PHE A CA 1
ATOM 870 C C . PHE A 1 110 ? 1.896 30.688 23.203 1 89.06 110 PHE A C 1
ATOM 872 O O . PHE A 1 110 ? 0.685 30.703 22.969 1 89.06 110 PHE A O 1
ATOM 879 N N . GLY A 1 111 ? 2.342 30.656 24.422 1 76.12 111 GLY A N 1
ATOM 880 C CA . GLY A 1 111 ? 1.503 30.781 25.609 1 76.12 111 GLY A CA 1
ATOM 881 C C . GLY A 1 111 ? 0.596 31.984 25.578 1 76.12 111 GLY A C 1
ATOM 882 O O . GLY A 1 111 ? -0.558 31.922 26 1 76.12 111 GLY A O 1
ATOM 883 N N . ASP A 1 112 ? 1.005 32.938 25.078 1 78.56 112 ASP A N 1
ATOM 884 C CA . ASP A 1 112 ? 0.234 34.188 25.016 1 78.56 112 ASP A CA 1
ATOM 885 C C . ASP A 1 112 ? -0.998 34 24.125 1 78.56 112 ASP A C 1
ATOM 887 O O . ASP A 1 112 ? -1.987 34.719 24.281 1 78.56 112 ASP A O 1
ATOM 891 N N . GLN A 1 113 ? -0.969 33.062 23.234 1 78.69 113 GLN A N 1
ATOM 892 C CA . GLN A 1 113 ? -2.064 32.781 22.312 1 78.69 113 GLN A CA 1
ATOM 893 C C . GLN A 1 113 ? -3.096 31.844 22.922 1 78.69 113 GLN A C 1
ATOM 895 O O . GLN A 1 113 ? -4.09 31.5 22.281 1 78.69 113 GLN A O 1
ATOM 900 N N . GLN A 1 114 ? -2.875 31.453 24.156 1 84.69 114 GLN A N 1
ATOM 901 C CA . GLN A 1 114 ? -3.785 30.594 24.906 1 84.69 114 GLN A CA 1
ATOM 902 C C . GLN A 1 114 ? -4.016 29.266 24.172 1 84.69 114 GLN A C 1
ATOM 904 O O . GLN A 1 114 ? -5.16 28.844 24 1 84.69 114 GLN A O 1
ATOM 909 N N . VAL A 1 115 ? -3.062 28.766 23.641 1 92.81 115 VAL A N 1
ATOM 910 C CA . VAL A 1 115 ? -3.135 27.453 22.984 1 92.81 115 VAL A CA 1
ATOM 911 C C . VAL A 1 115 ? -3.178 26.359 24.047 1 92.81 115 VAL A C 1
ATOM 913 O O . VAL A 1 115 ? -2.264 26.234 24.859 1 92.81 115 VAL A O 1
ATOM 916 N N . ASP A 1 116 ? -4.297 25.578 24.094 1 95.69 116 ASP A N 1
ATOM 917 C CA . ASP A 1 116 ? -4.414 24.422 24.984 1 95.69 116 ASP A CA 1
ATOM 918 C C . ASP A 1 116 ? -3.752 23.188 24.375 1 95.69 116 ASP A C 1
ATOM 920 O O . ASP A 1 116 ? -3.844 22.969 23.172 1 95.69 116 ASP A O 1
ATOM 924 N N . ILE A 1 117 ? -3.068 22.5 25.219 1 97.62 117 ILE A N 1
ATOM 925 C CA . ILE A 1 117 ? -2.395 21.281 24.766 1 97.62 117 ILE A CA 1
ATOM 926 C C . ILE A 1 117 ? -2.82 20.094 25.625 1 97.62 117 ILE A C 1
ATOM 928 O O . ILE A 1 117 ? -2.799 20.172 26.859 1 97.62 117 ILE A O 1
ATOM 932 N N . LYS A 1 118 ? -3.225 19.094 25.016 1 98 118 LYS A N 1
ATOM 933 C CA . LYS A 1 118 ? -3.516 17.812 25.672 1 98 118 LYS A CA 1
ATOM 934 C C . LYS A 1 118 ? -2.557 16.734 25.203 1 98 118 LYS A C 1
ATOM 936 O O . LYS A 1 118 ? -2.389 16.516 24 1 98 118 LYS A O 1
ATOM 941 N N . ASN A 1 119 ? -1.934 16.047 26.141 1 98.19 119 ASN A N 1
ATOM 942 C CA . ASN A 1 119 ? -1.036 14.945 25.828 1 98.19 119 ASN A CA 1
ATOM 943 C C . ASN A 1 119 ? -1.754 13.602 25.891 1 98.19 119 ASN A C 1
ATOM 945 O O . ASN A 1 119 ? -2.498 13.336 26.844 1 98.19 119 ASN A O 1
ATOM 949 N N . VAL A 1 120 ? -1.597 12.805 24.906 1 98.25 120 VAL A N 1
ATOM 950 C CA . VAL A 1 120 ? -2.115 11.438 24.875 1 98.25 120 VAL A CA 1
ATOM 951 C C . VAL A 1 120 ? -0.964 10.453 24.688 1 98.25 120 VAL A C 1
ATOM 953 O O . VAL A 1 120 ? -0.29 10.461 23.656 1 98.25 120 VAL A O 1
ATOM 956 N N . VAL A 1 121 ? -0.74 9.625 25.688 1 97.75 121 VAL A N 1
ATOM 957 C CA . VAL A 1 121 ? 0.32 8.625 25.625 1 97.75 121 VAL A CA 1
ATOM 958 C C . VAL A 1 121 ? -0.203 7.355 24.953 1 97.75 121 VAL A C 1
ATOM 960 O O . VAL A 1 121 ? -1.146 6.73 25.438 1 97.75 121 VAL A O 1
ATOM 963 N N . ALA A 1 122 ? 0.375 7.027 23.812 1 97.38 122 ALA A N 1
ATOM 964 C CA . ALA A 1 122 ? -0.001 5.828 23.078 1 97.38 122 ALA A CA 1
ATOM 965 C C . ALA A 1 122 ? 1.204 5.23 22.359 1 97.38 122 ALA A C 1
ATOM 967 O O . ALA A 1 122 ? 1.844 5.902 21.531 1 97.38 122 ALA A O 1
ATOM 968 N N . ASP A 1 123 ? 1.514 4.043 22.656 1 97.5 123 ASP A N 1
ATOM 969 C CA . ASP A 1 123 ? 2.541 3.307 21.922 1 97.5 123 ASP A CA 1
ATOM 970 C C . ASP A 1 123 ? 1.926 2.467 20.812 1 97.5 123 ASP A C 1
ATOM 972 O O . ASP A 1 123 ? 1.535 1.318 21.031 1 97.5 123 ASP A O 1
ATOM 976 N N . PHE A 1 124 ? 1.978 2.984 19.625 1 97.88 124 PHE A N 1
ATOM 977 C CA . PHE A 1 124 ? 1.301 2.383 18.484 1 97.88 124 PHE A CA 1
ATOM 978 C C . PHE A 1 124 ? 1.93 1.042 18.125 1 97.88 124 PHE A C 1
ATOM 980 O O . PHE A 1 124 ? 1.334 0.245 17.406 1 97.88 124 PHE A O 1
ATOM 987 N N . ALA A 1 125 ? 3.115 0.771 18.578 1 96.38 125 ALA A N 1
ATOM 988 C CA . ALA A 1 125 ? 3.771 -0.5 18.297 1 96.38 125 ALA A CA 1
ATOM 989 C C . ALA A 1 125 ? 3.188 -1.628 19.141 1 96.38 125 ALA A C 1
ATOM 991 O O . ALA A 1 125 ? 3.291 -2.803 18.766 1 96.38 125 ALA A O 1
ATOM 992 N N . THR A 1 126 ? 2.59 -1.282 20.297 1 95.56 126 THR A N 1
ATOM 993 C CA . THR A 1 126 ? 2.197 -2.312 21.25 1 95.56 126 THR A CA 1
ATOM 994 C C . THR A 1 126 ? 0.678 -2.4 21.359 1 95.56 126 THR A C 1
ATOM 996 O O . THR A 1 126 ? 0.131 -3.471 21.625 1 95.56 126 THR A O 1
ATOM 999 N N . LEU A 1 127 ? -0.012 -1.365 21.062 1 95.94 127 LEU A N 1
ATOM 1000 C CA . LEU A 1 127 ? -1.463 -1.344 21.203 1 95.94 127 LEU A CA 1
ATOM 1001 C C . LEU A 1 127 ? -2.137 -2.023 20.016 1 95.94 127 LEU A C 1
ATOM 1003 O O . LEU A 1 127 ? -1.671 -1.906 18.891 1 95.94 127 LEU A O 1
ATOM 1007 N N . SER A 1 128 ? -3.236 -2.689 20.312 1 94.19 128 SER A N 1
ATOM 1008 C CA . SER A 1 128 ? -4.059 -3.209 19.219 1 94.19 128 SER A CA 1
ATOM 1009 C C . SER A 1 128 ? -4.836 -2.094 18.531 1 94.19 128 SER A C 1
ATOM 1011 O O . SER A 1 128 ? -4.969 -0.996 19.078 1 94.19 128 SER A O 1
ATOM 1013 N N . GLY A 1 129 ? -5.332 -2.355 17.391 1 94.44 129 GLY A N 1
ATOM 1014 C CA . GLY A 1 129 ? -6.105 -1.379 16.641 1 94.44 129 GLY A CA 1
ATOM 1015 C C . GLY A 1 129 ? -7.289 -0.832 17.422 1 94.44 129 GLY A C 1
ATOM 1016 O O . GLY A 1 129 ? -7.395 0.379 17.625 1 94.44 129 GLY A O 1
ATOM 1017 N N . PRO A 1 130 ? -8.062 -1.73 17.922 1 93.88 130 PRO A N 1
ATOM 1018 C CA . PRO A 1 130 ? -9.219 -1.276 18.703 1 93.88 130 PRO A CA 1
ATOM 1019 C C . PRO A 1 130 ? -8.812 -0.494 19.953 1 93.88 130 PRO A C 1
ATOM 1021 O O . PRO A 1 130 ? -9.492 0.464 20.328 1 93.88 130 PRO A O 1
ATOM 1024 N N . GLU A 1 131 ? -7.734 -0.817 20.547 1 96.19 131 GLU A N 1
ATOM 1025 C CA . GLU A 1 131 ? -7.242 -0.082 21.719 1 96.19 131 GLU A CA 1
ATOM 1026 C C . GLU A 1 131 ? -6.828 1.338 21.328 1 96.19 131 GLU A C 1
ATOM 1028 O O . GLU A 1 131 ? -7.09 2.285 22.078 1 96.19 131 GLU A O 1
ATOM 1033 N N . ILE A 1 132 ? -6.219 1.457 20.188 1 96.75 132 ILE A N 1
ATOM 1034 C CA . ILE A 1 132 ? -5.828 2.77 19.688 1 96.75 132 ILE A CA 1
ATOM 1035 C C . ILE A 1 132 ? -7.07 3.631 19.469 1 96.75 132 ILE A C 1
ATOM 1037 O O . ILE A 1 132 ? -7.129 4.773 19.938 1 96.75 132 ILE A O 1
ATOM 1041 N N . SER A 1 133 ? -8.031 3.049 18.766 1 95.88 133 SER A N 1
ATOM 1042 C CA . SER A 1 133 ? -9.258 3.783 18.469 1 95.88 133 SER A CA 1
ATOM 1043 C C . SER A 1 133 ? -9.977 4.219 19.734 1 95.88 133 SER A C 1
ATOM 1045 O O . SER A 1 133 ? -10.398 5.371 19.844 1 95.88 133 SER A O 1
ATOM 1047 N N . LYS A 1 134 ? -10.062 3.346 20.719 1 94.81 134 LYS A N 1
ATOM 1048 C CA . LYS A 1 134 ? -10.742 3.648 21.969 1 94.81 134 LYS A CA 1
ATOM 1049 C C . LYS A 1 134 ? -10.008 4.73 22.75 1 94.81 134 LYS A C 1
ATOM 1051 O O . LYS A 1 134 ? -10.625 5.645 23.297 1 94.81 134 LYS A O 1
ATOM 1056 N N . ALA A 1 135 ? -8.734 4.594 22.781 1 96.06 135 ALA A N 1
ATOM 1057 C CA . ALA A 1 135 ? -7.918 5.582 23.484 1 96.06 135 ALA A CA 1
ATOM 1058 C C . ALA A 1 135 ? -8.078 6.965 22.844 1 96.06 135 ALA A C 1
ATOM 1060 O O . ALA A 1 135 ? -8.203 7.965 23.562 1 96.06 135 ALA A O 1
ATOM 1061 N N . MET A 1 136 ? -8.094 7.004 21.562 1 97.12 136 MET A N 1
ATOM 1062 C CA . MET A 1 136 ? -8.227 8.273 20.844 1 97.12 136 MET A CA 1
ATOM 1063 C C . MET A 1 136 ? -9.625 8.859 21.031 1 97.12 136 MET A C 1
ATOM 1065 O O . MET A 1 136 ? -9.773 10.047 21.328 1 97.12 136 MET A O 1
ATOM 1069 N N . GLU A 1 137 ? -10.609 8.039 20.859 1 96.19 137 GLU A N 1
ATOM 1070 C CA . GLU A 1 137 ? -11.992 8.484 21.031 1 96.19 137 GLU A CA 1
ATOM 1071 C C . GLU A 1 137 ? -12.203 9.078 22.422 1 96.19 137 GLU A C 1
ATOM 1073 O O . GLU A 1 137 ? -12.812 10.148 22.562 1 96.19 137 GLU A O 1
ATOM 1078 N N . GLY A 1 138 ? -11.734 8.344 23.422 1 95.75 138 GLY A N 1
ATOM 1079 C CA . GLY A 1 138 ? -11.875 8.828 24.781 1 95.75 138 GLY A CA 1
ATOM 1080 C C . GLY A 1 138 ? -11.148 10.141 25.031 1 95.75 138 GLY A C 1
ATOM 1081 O O . GLY A 1 138 ? -11.625 10.977 25.797 1 95.75 138 GLY A O 1
ATOM 1082 N N . SER A 1 139 ? -10.094 10.375 24.359 1 95.69 139 SER A N 1
ATOM 1083 C CA . SER A 1 139 ? -9.242 11.539 24.609 1 95.69 139 SER A CA 1
ATOM 1084 C C . SER A 1 139 ? -9.797 12.781 23.906 1 95.69 139 SER A C 1
ATOM 1086 O O . SER A 1 139 ? -9.516 13.906 24.312 1 95.69 139 SER A O 1
ATOM 1088 N N . ILE A 1 140 ? -10.68 12.594 22.828 1 95.44 140 ILE A N 1
ATOM 1089 C CA . ILE A 1 140 ? -11.047 13.758 22.016 1 95.44 140 ILE A CA 1
ATOM 1090 C C . ILE A 1 140 ? -12.547 14.016 22.125 1 95.44 140 ILE A C 1
ATOM 1092 O O . ILE A 1 140 ? -13.094 14.875 21.438 1 95.44 140 ILE A O 1
ATOM 1096 N N . LYS A 1 141 ? -13.328 13.242 22.875 1 91.75 141 LYS A N 1
ATOM 1097 C CA . LYS A 1 141 ? -14.789 13.266 22.984 1 91.75 141 LYS A CA 1
ATOM 1098 C C . LYS A 1 141 ? -15.305 14.695 23.125 1 91.75 141 LYS A C 1
ATOM 1100 O O . LYS A 1 141 ? -16.328 15.055 22.531 1 91.75 141 LYS A O 1
ATOM 1105 N N . GLU A 1 142 ? -14.648 15.617 23.859 1 91.62 142 GLU A N 1
ATOM 1106 C CA . GLU A 1 142 ? -15.195 16.953 24.125 1 91.62 142 GLU A CA 1
ATOM 1107 C C . GLU A 1 142 ? -14.422 18.016 23.359 1 91.62 142 GLU A C 1
ATOM 1109 O O . GLU A 1 142 ? -14.594 19.219 23.609 1 91.62 142 GLU A O 1
ATOM 1114 N N . LEU A 1 143 ? -13.711 17.531 22.422 1 97.12 143 LEU A N 1
ATOM 1115 C CA . LEU A 1 143 ? -12.875 18.484 21.703 1 97.12 143 LEU A CA 1
ATOM 1116 C C . LEU A 1 143 ? -13.398 18.734 20.297 1 97.12 143 LEU A C 1
ATOM 1118 O O . LEU A 1 143 ? -13.867 17.797 19.641 1 97.12 143 LEU A O 1
ATOM 1122 N N . ASP A 1 144 ? -13.375 19.906 19.859 1 97.75 144 ASP A N 1
ATOM 1123 C CA . ASP A 1 144 ? -13.688 20.266 18.469 1 97.75 144 ASP A CA 1
ATOM 1124 C C . ASP A 1 144 ? -12.508 19.984 17.547 1 97.75 144 ASP A C 1
ATOM 1126 O O . ASP A 1 144 ? -11.852 20.922 17.078 1 97.75 144 ASP A O 1
ATOM 1130 N N . VAL A 1 145 ? -12.336 18.781 17.203 1 98.06 145 VAL A N 1
ATOM 1131 C CA . VAL A 1 145 ? -11.188 18.375 16.406 1 98.06 145 VAL A CA 1
ATOM 1132 C C . VAL A 1 145 ? -11.438 18.719 14.938 1 98.06 145 VAL A C 1
ATOM 1134 O O . VAL A 1 145 ? -12.344 18.172 14.312 1 98.06 145 VAL A O 1
ATOM 1137 N N . GLY A 1 146 ? -10.578 19.578 14.477 1 98.38 146 GLY A N 1
ATOM 1138 C CA . GLY A 1 146 ? -10.719 20 13.086 1 98.38 146 GLY A CA 1
ATOM 1139 C C . GLY A 1 146 ? -9.664 19.391 12.18 1 98.38 146 GLY A C 1
ATOM 1140 O O . GLY A 1 146 ? -9.906 19.203 10.984 1 98.38 146 GLY A O 1
ATOM 1141 N N . VAL A 1 147 ? -8.484 19.125 12.719 1 98.81 147 VAL A N 1
ATOM 1142 C CA . VAL A 1 147 ? -7.371 18.656 11.898 1 98.81 147 VAL A CA 1
ATOM 1143 C C . VAL A 1 147 ? -6.734 17.438 12.547 1 98.81 147 VAL A C 1
ATOM 1145 O O . VAL A 1 147 ? -6.504 17.406 13.758 1 98.81 147 VAL A O 1
ATOM 1148 N N . LEU A 1 148 ? -6.559 16.406 11.805 1 98.88 148 LEU A N 1
ATOM 1149 C CA . LEU A 1 148 ? -5.777 15.242 12.203 1 98.88 148 LEU A CA 1
ATOM 1150 C C . LEU A 1 148 ? -4.555 15.086 11.305 1 98.88 148 LEU A C 1
ATOM 1152 O O . LEU A 1 148 ? -4.68 15.039 10.078 1 98.88 148 LEU A O 1
ATOM 1156 N N . ILE A 1 149 ? -3.402 15.039 11.906 1 98.94 149 ILE A N 1
ATOM 1157 C CA . ILE A 1 149 ? -2.178 14.727 11.18 1 98.94 149 ILE A CA 1
ATOM 1158 C C . ILE A 1 149 ? -1.605 13.398 11.672 1 98.94 149 ILE A C 1
ATOM 1160 O O . ILE A 1 149 ? -1.026 13.328 12.758 1 98.94 149 ILE A O 1
ATOM 1164 N N . ASN A 1 150 ? -1.816 12.398 10.891 1 98.88 150 ASN A N 1
ATOM 1165 C CA . ASN A 1 150 ? -1.149 11.125 11.117 1 98.88 150 ASN A CA 1
ATOM 1166 C C . ASN A 1 150 ? 0.306 11.164 10.656 1 98.88 150 ASN A C 1
ATOM 1168 O O . ASN A 1 150 ? 0.607 10.859 9.5 1 98.88 150 ASN A O 1
ATOM 1172 N N . ASN A 1 151 ? 1.167 11.453 11.594 1 98.5 151 ASN A N 1
ATOM 1173 C CA . ASN A 1 151 ? 2.574 11.664 11.273 1 98.5 151 ASN A CA 1
ATOM 1174 C C . ASN A 1 151 ? 3.453 10.555 11.836 1 98.5 151 ASN A C 1
ATOM 1176 O O . ASN A 1 151 ? 4.582 10.359 11.383 1 98.5 151 ASN A O 1
ATOM 1180 N N . ALA A 1 152 ? 2.92 9.852 12.844 1 98 152 ALA A N 1
ATOM 1181 C CA . ALA A 1 152 ? 3.727 8.805 13.469 1 98 152 ALA A CA 1
ATOM 1182 C C . ALA A 1 152 ? 4.246 7.82 12.422 1 98 152 ALA A C 1
ATOM 1184 O O . ALA A 1 152 ? 3.496 7.375 11.547 1 98 152 ALA A O 1
ATOM 1185 N N . GLY A 1 153 ? 5.434 7.535 12.461 1 96.19 153 GLY A N 1
ATOM 1186 C CA . GLY A 1 153 ? 6.09 6.602 11.562 1 96.19 153 GLY A CA 1
ATOM 1187 C C . GLY A 1 153 ? 7.473 6.191 12.039 1 96.19 153 GLY A C 1
ATOM 1188 O O . GLY A 1 153 ? 8.148 6.957 12.719 1 96.19 153 GLY A O 1
ATOM 1189 N N . VAL A 1 154 ? 7.832 4.996 11.68 1 95.44 154 VAL A N 1
ATOM 1190 C CA . VAL A 1 154 ? 9.156 4.496 12.023 1 95.44 154 VAL A CA 1
ATOM 1191 C C . VAL A 1 154 ? 9.805 3.863 10.797 1 95.44 154 VAL A C 1
ATOM 1193 O O . VAL A 1 154 ? 9.117 3.506 9.836 1 95.44 154 VAL A O 1
ATOM 1196 N N . SER A 1 155 ? 11.07 3.859 10.773 1 92.62 155 SER A N 1
ATOM 1197 C CA . SER A 1 155 ? 11.883 3.139 9.805 1 92.62 155 SER A CA 1
ATOM 1198 C C . SER A 1 155 ? 13.141 2.572 10.453 1 92.62 155 SER A C 1
ATOM 1200 O O . SER A 1 155 ? 13.469 2.91 11.594 1 92.62 155 SER A O 1
ATOM 1202 N N . TYR A 1 156 ? 13.742 1.554 9.93 1 87.19 156 TYR A N 1
ATOM 1203 C CA . TYR A 1 156 ? 15.016 1.074 10.461 1 87.19 156 TYR A CA 1
ATOM 1204 C C . TYR A 1 156 ? 16.188 1.757 9.766 1 87.19 156 TYR A C 1
ATOM 1206 O O . TYR A 1 156 ? 16.094 2.135 8.594 1 87.19 156 TYR A O 1
ATOM 1214 N N . PRO A 1 157 ? 17.156 2.117 10.586 1 78.31 157 PRO A N 1
ATOM 1215 C CA . PRO A 1 157 ? 18.203 3.084 10.219 1 78.31 157 PRO A CA 1
ATOM 1216 C C . PRO A 1 157 ? 19.078 2.592 9.07 1 78.31 157 PRO A C 1
ATOM 1218 O O . PRO A 1 157 ? 19.719 3.396 8.398 1 78.31 157 PRO A O 1
ATOM 1221 N N . ASN A 1 158 ? 19.125 1.355 8.844 1 88.31 158 ASN A N 1
ATOM 1222 C CA . ASN A 1 158 ? 20.062 0.857 7.848 1 88.31 158 ASN A CA 1
ATOM 1223 C C . ASN A 1 158 ? 19.375 -0.001 6.797 1 88.31 158 ASN A C 1
ATOM 1225 O O . ASN A 1 158 ? 18.453 -0.753 7.113 1 88.31 158 ASN A O 1
ATOM 1229 N N . ALA A 1 159 ? 19.875 0.251 5.574 1 93.88 159 ALA A N 1
ATOM 1230 C CA . ALA A 1 159 ? 19.391 -0.583 4.48 1 93.88 159 ALA A CA 1
ATOM 1231 C C . ALA A 1 159 ? 19.625 -2.062 4.766 1 93.88 159 ALA A C 1
ATOM 1233 O O . ALA A 1 159 ? 20.75 -2.465 5.074 1 93.88 159 ALA A O 1
ATOM 1234 N N . ARG A 1 160 ? 18.578 -2.801 4.719 1 95.88 160 ARG A N 1
ATOM 1235 C CA . ARG A 1 160 ? 18.641 -4.234 4.992 1 95.88 160 ARG A CA 1
ATOM 1236 C C . ARG A 1 160 ? 17.766 -5.016 4.027 1 95.88 160 ARG A C 1
ATOM 1238 O O . ARG A 1 160 ? 16.656 -4.574 3.689 1 95.88 160 ARG A O 1
ATOM 1245 N N . PHE A 1 161 ? 18.281 -6.207 3.596 1 97.31 161 PHE A N 1
ATOM 1246 C CA . PHE A 1 161 ? 17.406 -7.121 2.871 1 97.31 161 PHE A CA 1
ATOM 1247 C C . PHE A 1 161 ? 16.219 -7.52 3.73 1 97.31 161 PHE A C 1
ATOM 1249 O O . PHE A 1 161 ? 16.312 -7.582 4.957 1 97.31 161 PHE A O 1
ATOM 1256 N N . PHE A 1 162 ? 15.156 -7.84 3.102 1 98 162 PHE A N 1
ATOM 1257 C CA . PHE A 1 162 ? 13.891 -8.102 3.779 1 98 162 PHE A CA 1
ATOM 1258 C C . PHE A 1 162 ? 14.055 -9.219 4.805 1 98 162 PHE A C 1
ATOM 1260 O O . PHE A 1 162 ? 13.578 -9.102 5.938 1 98 162 PHE A O 1
ATOM 1267 N N . HIS A 1 163 ? 14.742 -10.258 4.473 1 95.56 163 HIS A N 1
ATOM 1268 C CA . HIS A 1 163 ? 14.852 -11.414 5.352 1 95.56 163 HIS A CA 1
ATOM 1269 C C . HIS A 1 163 ? 15.719 -11.109 6.566 1 95.56 163 HIS A C 1
ATOM 1271 O O . HIS A 1 163 ? 15.734 -11.867 7.539 1 95.56 163 HIS A O 1
ATOM 1277 N N . GLU A 1 164 ? 16.438 -9.945 6.562 1 95.06 164 GLU A N 1
ATOM 1278 C CA . GLU A 1 164 ? 17.344 -9.578 7.641 1 95.06 164 GLU A CA 1
ATOM 1279 C C . GLU A 1 164 ? 16.656 -8.68 8.672 1 95.06 164 GLU A C 1
ATOM 1281 O O . GLU A 1 164 ? 17.188 -8.453 9.758 1 95.06 164 GLU A O 1
ATOM 1286 N N . VAL A 1 165 ? 15.523 -8.172 8.344 1 94.81 165 VAL A N 1
ATOM 1287 C CA . VAL A 1 165 ? 14.812 -7.281 9.258 1 94.81 165 VAL A CA 1
ATOM 1288 C C . VAL A 1 165 ? 14.25 -8.086 10.43 1 94.81 165 VAL A C 1
ATOM 1290 O O . VAL A 1 165 ? 13.562 -9.086 10.227 1 94.81 165 VAL A O 1
ATOM 1293 N N . ASP A 1 166 ? 14.562 -7.668 11.602 1 92.81 166 ASP A N 1
ATOM 1294 C CA . ASP A 1 166 ? 14.133 -8.422 12.773 1 92.81 166 ASP A CA 1
ATOM 1295 C C . ASP A 1 166 ? 12.609 -8.391 12.914 1 92.81 166 ASP A C 1
ATOM 1297 O O . ASP A 1 166 ? 11.945 -7.492 12.398 1 92.81 166 ASP A O 1
ATOM 1301 N N . TRP A 1 167 ? 12.125 -9.367 13.641 1 93.5 167 TRP A N 1
ATOM 1302 C CA . TRP A 1 167 ? 10.688 -9.594 13.766 1 93.5 167 TRP A CA 1
ATOM 1303 C C . TRP A 1 167 ? 10.008 -8.406 14.438 1 93.5 167 TRP A C 1
ATOM 1305 O O . TRP A 1 167 ? 8.945 -7.957 13.992 1 93.5 167 TRP A O 1
ATOM 1315 N N . LYS A 1 168 ? 10.609 -7.949 15.477 1 94.25 168 LYS A N 1
ATOM 1316 C CA . LYS A 1 168 ? 10.016 -6.836 16.219 1 94.25 168 LYS A CA 1
ATOM 1317 C C . LYS A 1 168 ? 9.93 -5.582 15.352 1 94.25 168 LYS A C 1
ATOM 1319 O O . LYS A 1 168 ? 8.93 -4.859 15.398 1 94.25 168 LYS A O 1
ATOM 1324 N N . MET A 1 169 ? 10.992 -5.348 14.602 1 94.88 169 MET A N 1
ATOM 1325 C CA . MET A 1 169 ? 11.016 -4.195 13.703 1 94.88 169 MET A CA 1
ATOM 1326 C C . MET A 1 169 ? 9.953 -4.336 12.617 1 94.88 169 MET A C 1
ATOM 1328 O O . MET A 1 169 ? 9.266 -3.369 12.289 1 94.88 169 MET A O 1
ATOM 1332 N N . THR A 1 170 ? 9.836 -5.508 12.094 1 95.69 170 THR A N 1
ATOM 1333 C CA . THR A 1 170 ? 8.828 -5.766 11.07 1 95.69 170 THR A CA 1
ATOM 1334 C C . THR A 1 170 ? 7.43 -5.465 11.602 1 95.69 170 THR A C 1
ATOM 1336 O O . THR A 1 170 ? 6.652 -4.758 10.953 1 95.69 170 THR A O 1
ATOM 1339 N N . GLU A 1 171 ? 7.152 -5.922 12.727 1 95.62 171 GLU A N 1
ATOM 1340 C CA . GLU A 1 171 ? 5.852 -5.684 13.344 1 95.62 171 GLU A CA 1
ATOM 1341 C C . GLU A 1 171 ? 5.629 -4.195 13.602 1 95.62 171 GLU A C 1
ATOM 1343 O O . GLU A 1 171 ? 4.547 -3.67 13.328 1 95.62 171 GLU A O 1
ATOM 1348 N N . SER A 1 172 ? 6.641 -3.578 14.141 1 96.31 172 SER A N 1
ATOM 1349 C CA . SER A 1 172 ? 6.543 -2.164 14.484 1 96.31 172 SER A CA 1
ATOM 1350 C C . SER A 1 172 ? 6.273 -1.312 13.242 1 96.31 172 SER A C 1
ATOM 1352 O O . SER A 1 172 ? 5.477 -0.373 13.297 1 96.31 172 SER A O 1
ATOM 1354 N N . LEU A 1 173 ? 6.941 -1.618 12.164 1 97.38 173 LEU A N 1
ATOM 1355 C CA . LEU A 1 173 ? 6.762 -0.875 10.922 1 97.38 173 LEU A CA 1
ATOM 1356 C C . LEU A 1 173 ? 5.309 -0.941 10.461 1 97.38 173 LEU A C 1
ATOM 1358 O O . LEU A 1 173 ? 4.707 0.087 10.141 1 97.38 173 LEU A O 1
ATOM 1362 N N . ILE A 1 174 ? 4.734 -2.105 10.445 1 97.56 174 ILE A N 1
ATOM 1363 C CA . ILE A 1 174 ? 3.377 -2.309 9.945 1 97.56 174 ILE A CA 1
ATOM 1364 C C . ILE A 1 174 ? 2.377 -1.651 10.898 1 97.56 174 ILE A C 1
ATOM 1366 O O . ILE A 1 174 ? 1.483 -0.923 10.461 1 97.56 174 ILE A O 1
ATOM 1370 N N . LYS A 1 175 ? 2.562 -1.822 12.156 1 97.38 175 LYS A N 1
ATOM 1371 C CA . LYS A 1 175 ? 1.631 -1.327 13.164 1 97.38 175 LYS A CA 1
ATOM 1372 C C . LYS A 1 175 ? 1.664 0.197 13.242 1 97.38 175 LYS A C 1
ATOM 1374 O O . LYS A 1 175 ? 0.62 0.85 13.195 1 97.38 175 LYS A O 1
ATOM 1379 N N . VAL A 1 176 ? 2.795 0.765 13.273 1 98.06 176 VAL A N 1
ATOM 1380 C CA . VAL A 1 176 ? 2.949 2.195 13.508 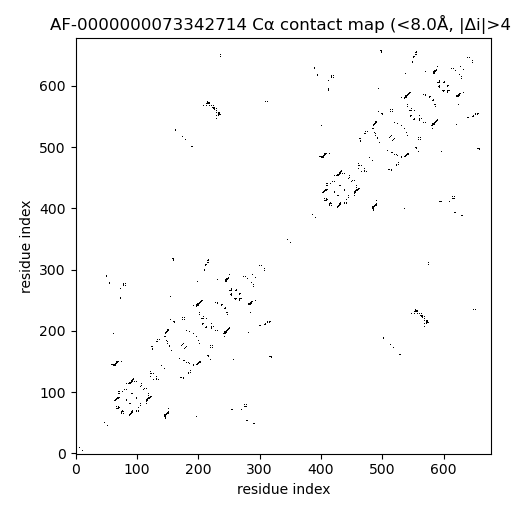1 98.06 176 VAL A CA 1
ATOM 1381 C C . VAL A 1 176 ? 2.635 2.969 12.227 1 98.06 176 VAL A C 1
ATOM 1383 O O . VAL A 1 176 ? 1.934 3.982 12.266 1 98.06 176 VAL A O 1
ATOM 1386 N N . ASN A 1 177 ? 3.109 2.467 11.094 1 98 177 ASN A N 1
ATOM 1387 C CA . ASN A 1 177 ? 3.066 3.258 9.867 1 98 177 ASN A CA 1
ATOM 1388 C C . ASN A 1 177 ? 1.708 3.15 9.18 1 98 177 ASN A C 1
ATOM 1390 O O . ASN A 1 177 ? 1.292 4.066 8.469 1 98 177 ASN A O 1
ATOM 1394 N N . SER A 1 178 ? 1.03 2.02 9.336 1 96.75 178 SER A N 1
ATOM 1395 C CA . SER A 1 178 ? -0.201 1.832 8.578 1 96.75 178 SER A CA 1
ATOM 1396 C C . SER A 1 178 ? -1.401 1.655 9.5 1 96.75 178 SER A C 1
ATOM 1398 O O . SER A 1 178 ? -2.383 2.396 9.398 1 96.75 178 SER A O 1
ATOM 1400 N N . GLU A 1 179 ? -1.246 0.717 10.453 1 97.56 179 GLU A N 1
ATOM 1401 C CA . GLU A 1 179 ? -2.398 0.382 11.289 1 97.56 179 GLU A CA 1
ATOM 1402 C C . GLU A 1 179 ? -2.797 1.556 12.18 1 97.56 179 GLU A C 1
ATOM 1404 O O . GLU A 1 179 ? -3.982 1.873 12.297 1 97.56 179 GLU A O 1
ATOM 1409 N N . ALA A 1 180 ? -1.821 2.146 12.75 1 98.5 180 ALA A N 1
ATOM 1410 C CA . ALA A 1 180 ? -2.105 3.24 13.68 1 98.5 180 ALA A CA 1
ATOM 1411 C C . ALA A 1 180 ? -2.883 4.355 12.984 1 98.5 180 ALA A C 1
ATOM 1413 O O . ALA A 1 180 ? -3.904 4.82 13.5 1 98.5 180 ALA A O 1
ATOM 1414 N N . ALA A 1 181 ? -2.432 4.789 11.812 1 98.62 181 ALA A N 1
ATOM 1415 C CA . ALA A 1 181 ? -3.1 5.855 11.07 1 98.62 181 ALA A CA 1
ATOM 1416 C C . ALA A 1 181 ? -4.539 5.477 10.742 1 98.62 181 ALA A C 1
ATOM 1418 O O . ALA A 1 181 ? -5.438 6.32 10.773 1 98.62 181 ALA A O 1
ATOM 1419 N N . THR A 1 182 ? -4.762 4.211 10.398 1 98.62 182 THR A N 1
ATOM 1420 C CA . THR A 1 182 ? -6.094 3.711 10.078 1 98.62 182 THR A CA 1
ATOM 1421 C C . THR A 1 182 ? -7.027 3.84 11.273 1 98.62 182 THR A C 1
ATOM 1423 O O . THR A 1 182 ? -8.125 4.383 11.156 1 98.62 182 THR A O 1
ATOM 1426 N N . TRP A 1 183 ? -6.559 3.432 12.414 1 98.38 183 TRP A N 1
ATOM 1427 C CA . TRP A 1 183 ? -7.41 3.355 13.594 1 98.38 183 TRP A CA 1
ATOM 1428 C C . TRP A 1 183 ? -7.613 4.738 14.211 1 98.38 183 TRP A C 1
ATOM 1430 O O . TRP A 1 183 ? -8.68 5.031 14.75 1 98.38 183 TRP A O 1
ATOM 1440 N N . VAL A 1 184 ? -6.57 5.598 14.164 1 98.62 184 VAL A N 1
ATOM 1441 C CA . VAL A 1 184 ? -6.723 6.973 14.633 1 98.62 184 VAL A CA 1
ATOM 1442 C C . VAL A 1 184 ? -7.738 7.703 13.766 1 98.62 184 VAL A C 1
ATOM 1444 O O . VAL A 1 184 ? -8.609 8.422 14.273 1 98.62 184 VAL A O 1
ATOM 1447 N N . THR A 1 185 ? -7.617 7.512 12.453 1 98.69 185 THR A N 1
ATOM 1448 C CA . THR A 1 185 ? -8.562 8.117 11.523 1 98.69 185 THR A CA 1
ATOM 1449 C C . THR A 1 185 ? -9.992 7.66 11.828 1 98.69 185 THR A C 1
ATOM 1451 O O . THR A 1 185 ? -10.914 8.477 11.844 1 98.69 185 THR A O 1
ATOM 1454 N N . ARG A 1 186 ? -10.125 6.379 12.062 1 97.31 186 ARG A N 1
ATOM 1455 C CA . ARG A 1 186 ? -11.445 5.828 12.375 1 97.31 186 ARG A CA 1
ATOM 1456 C C . ARG A 1 186 ? -12.039 6.508 13.609 1 97.31 186 ARG A C 1
ATOM 1458 O O . ARG A 1 186 ? -13.242 6.766 13.656 1 97.31 186 ARG A O 1
ATOM 1465 N N . ALA A 1 187 ? -11.242 6.777 14.57 1 97 187 ALA A N 1
ATOM 1466 C CA . ALA A 1 187 ? -11.68 7.355 15.836 1 97 187 ALA A CA 1
ATOM 1467 C C . ALA A 1 187 ? -12.148 8.797 15.648 1 97 187 ALA A C 1
ATOM 1469 O O . ALA A 1 187 ? -13.055 9.258 16.359 1 97 187 ALA A O 1
ATOM 1470 N N . VAL A 1 188 ? -11.594 9.539 14.695 1 97.75 188 VAL A N 1
ATOM 1471 C CA . VAL A 1 188 ? -11.805 10.977 14.578 1 97.75 188 VAL A CA 1
ATOM 1472 C C . VAL A 1 188 ? -12.93 11.266 13.594 1 97.75 188 VAL A C 1
ATOM 1474 O O . VAL A 1 188 ? -13.617 12.281 13.703 1 97.75 188 VAL A O 1
ATOM 1477 N N . LEU A 1 189 ? -13.203 10.359 12.695 1 97.12 189 LEU A N 1
ATOM 1478 C CA . LEU A 1 189 ? -14.062 10.578 11.539 1 97.12 189 LEU A CA 1
ATOM 1479 C C . LEU A 1 189 ? -15.492 10.883 11.977 1 97.12 189 LEU A C 1
ATOM 1481 O O . LEU A 1 189 ? -16.141 11.789 11.438 1 97.12 189 LEU A O 1
ATOM 1485 N N . PRO A 1 190 ? -15.984 10.148 12.977 1 94.44 190 PRO A N 1
ATOM 1486 C CA . PRO A 1 190 ? -17.391 10.383 13.344 1 94.44 190 PRO A CA 1
ATOM 1487 C C . PRO A 1 190 ? -17.641 11.82 13.789 1 94.44 190 PRO A C 1
ATOM 1489 O O . PRO A 1 190 ? -18.656 12.422 13.398 1 94.44 190 PRO A O 1
ATOM 1492 N N . ALA A 1 191 ? -16.766 12.367 14.57 1 94.81 191 ALA A N 1
ATOM 1493 C CA . ALA A 1 191 ? -16.922 13.75 15.016 1 94.81 191 ALA A CA 1
ATOM 1494 C C . ALA A 1 191 ? -16.844 14.719 13.844 1 94.81 191 ALA A C 1
ATOM 1496 O O . ALA A 1 191 ? -17.594 15.703 13.789 1 94.81 191 ALA A O 1
ATOM 1497 N N . MET A 1 192 ? -15.992 14.484 12.906 1 97.62 192 MET A N 1
ATOM 1498 C CA . MET A 1 192 ? -15.852 15.328 11.727 1 97.62 192 MET A CA 1
ATOM 1499 C C . MET A 1 192 ? -17.078 15.219 10.836 1 97.62 192 MET A C 1
ATOM 1501 O O . MET A 1 192 ? -17.547 16.219 10.273 1 97.62 192 MET A O 1
ATOM 1505 N N . LEU A 1 193 ? -17.609 14.023 10.75 1 97 193 LEU A N 1
ATOM 1506 C CA . LEU A 1 193 ? -18.781 13.781 9.93 1 97 193 LEU A CA 1
ATOM 1507 C C . LEU A 1 193 ? -20 14.523 10.484 1 97 193 LEU A C 1
ATOM 1509 O O . LEU A 1 193 ? -20.781 15.094 9.727 1 97 193 LEU A O 1
ATOM 1513 N N . LYS A 1 194 ? -20.078 14.5 11.766 1 95.62 194 LYS A N 1
ATOM 1514 C CA . LYS A 1 194 ? -21.203 15.156 12.43 1 95.62 194 LYS A CA 1
ATOM 1515 C C . LYS A 1 194 ? -21.234 16.656 12.109 1 95.62 194 LYS A C 1
ATOM 1517 O O . LYS A 1 194 ? -22.297 17.203 11.836 1 95.62 194 LYS A O 1
ATOM 1522 N N . LYS A 1 195 ? -20.188 17.328 12.086 1 95.69 195 LYS A N 1
ATOM 1523 C CA . LYS A 1 195 ? -20.141 18.766 11.836 1 95.69 195 LYS A CA 1
ATOM 1524 C C . LYS A 1 195 ? -19.844 19.062 10.375 1 95.69 195 LYS A C 1
ATOM 1526 O O . LYS A 1 195 ? -19.812 20.234 9.961 1 95.69 195 LYS A O 1
ATOM 1531 N N . LYS A 1 196 ? -19.484 18.062 9.516 1 97.56 196 LYS A N 1
ATOM 1532 C CA . LYS A 1 196 ? -19.25 18.141 8.078 1 97.56 196 LYS A CA 1
ATOM 1533 C C . LYS A 1 196 ? -18.062 19.047 7.77 1 97.56 196 LYS A C 1
ATOM 1535 O O . LYS A 1 196 ? -18.125 19.859 6.855 1 97.56 196 LYS A O 1
ATOM 1540 N N . LYS A 1 197 ? -17.141 18.953 8.625 1 97.69 197 LYS A N 1
ATOM 1541 C CA . LYS A 1 197 ? -15.898 19.703 8.492 1 97.69 197 LYS A CA 1
ATOM 1542 C C . LYS A 1 197 ? -14.719 18.922 9.07 1 97.69 197 LYS A C 1
ATOM 1544 O O . LYS A 1 197 ? -14.859 18.281 10.109 1 97.69 197 LYS A O 1
ATOM 1549 N N . GLY A 1 198 ? -13.641 19.031 8.406 1 98.5 198 GLY A N 1
ATOM 1550 C CA . GLY A 1 198 ? -12.438 18.406 8.938 1 98.5 198 GLY A CA 1
ATOM 1551 C C . GLY A 1 198 ? -11.367 18.203 7.883 1 98.5 198 GLY A C 1
ATOM 1552 O O . GLY A 1 198 ? -11.648 18.219 6.684 1 98.5 198 GLY A O 1
ATOM 1553 N N . ALA A 1 199 ? -10.148 18.109 8.312 1 98.81 199 ALA A N 1
ATOM 1554 C CA . ALA A 1 199 ? -9 17.812 7.457 1 98.81 199 ALA A CA 1
ATOM 1555 C C . ALA A 1 199 ? -8.141 16.703 8.055 1 98.81 199 ALA A C 1
ATOM 1557 O O . ALA A 1 199 ? -7.863 16.703 9.258 1 98.81 199 ALA A O 1
ATOM 1558 N N . ILE A 1 200 ? -7.844 15.75 7.305 1 98.81 200 ILE A N 1
ATOM 1559 C CA . ILE A 1 200 ? -6.977 14.648 7.719 1 98.81 200 ILE A CA 1
ATOM 1560 C C . ILE A 1 200 ? -5.758 14.578 6.801 1 98.81 200 ILE A C 1
ATOM 1562 O O . ILE A 1 200 ? -5.895 14.555 5.574 1 98.81 200 ILE A O 1
ATOM 1566 N N . VAL A 1 201 ? -4.602 14.633 7.387 1 98.88 201 VAL A N 1
ATOM 1567 C CA . VAL A 1 201 ? -3.342 14.516 6.656 1 98.88 201 VAL A CA 1
ATOM 1568 C C . VAL A 1 201 ? -2.635 13.219 7.051 1 98.88 201 VAL A C 1
ATOM 1570 O O . VAL A 1 201 ? -2.355 12.992 8.227 1 98.88 201 VAL A O 1
ATOM 1573 N N . ASN A 1 202 ? -2.432 12.352 6.133 1 98.75 202 ASN A N 1
ATOM 1574 C CA . ASN A 1 202 ? -1.568 11.188 6.297 1 98.75 202 ASN A CA 1
ATOM 1575 C C . ASN A 1 202 ? -0.178 11.43 5.719 1 98.75 202 ASN A C 1
ATOM 1577 O O . ASN A 1 202 ? -0.043 11.805 4.551 1 98.75 202 ASN A O 1
ATOM 1581 N N . MET A 1 203 ? 0.804 11.219 6.516 1 98.12 203 MET A N 1
ATOM 1582 C CA . MET A 1 203 ? 2.168 11.469 6.059 1 98.12 203 MET A CA 1
ATOM 1583 C C . MET A 1 203 ? 2.697 10.289 5.254 1 98.12 203 MET A C 1
ATOM 1585 O O . MET A 1 203 ? 2.99 9.234 5.812 1 98.12 203 MET A O 1
ATOM 1589 N N . GLY A 1 204 ? 2.725 10.523 4.004 1 97.12 204 GLY A N 1
ATOM 1590 C CA . GLY A 1 204 ? 3.295 9.523 3.113 1 97.12 204 GLY A CA 1
ATOM 1591 C C . GLY A 1 204 ? 4.805 9.617 2.994 1 97.12 204 GLY A C 1
ATOM 1592 O O . GLY A 1 204 ? 5.488 9.945 3.967 1 97.12 204 GLY A O 1
ATOM 1593 N N . SER A 1 205 ? 5.309 9.266 1.867 1 94.69 205 SER A N 1
ATOM 1594 C CA . SER A 1 205 ? 6.746 9.258 1.63 1 94.69 205 SER A CA 1
ATOM 1595 C C . SER A 1 205 ? 7.062 9.305 0.139 1 94.69 205 SER A C 1
ATOM 1597 O O . SER A 1 205 ? 6.305 8.766 -0.676 1 94.69 205 SER A O 1
ATOM 1599 N N . GLY A 1 206 ? 8.203 9.875 -0.125 1 92.88 206 GLY A N 1
ATOM 1600 C CA . GLY A 1 206 ? 8.703 9.852 -1.49 1 92.88 206 GLY A CA 1
ATOM 1601 C C . GLY A 1 206 ? 9.07 8.461 -1.97 1 92.88 206 GLY A C 1
ATOM 1602 O O . GLY A 1 206 ? 9.188 8.227 -3.174 1 92.88 206 GLY A O 1
ATOM 1603 N N . SER A 1 207 ? 9.227 7.52 -1.092 1 89.69 207 SER A N 1
ATOM 1604 C CA . SER A 1 207 ? 9.57 6.145 -1.42 1 89.69 207 SER A CA 1
ATOM 1605 C C . SER A 1 207 ? 8.5 5.492 -2.285 1 89.69 207 SER A C 1
ATOM 1607 O O . SER A 1 207 ? 8.75 4.473 -2.932 1 89.69 207 SER A O 1
ATOM 1609 N N . VAL A 1 208 ? 7.309 6.094 -2.293 1 87.81 208 VAL A N 1
ATOM 1610 C CA . VAL A 1 208 ? 6.203 5.457 -3.006 1 87.81 208 VAL A CA 1
ATOM 1611 C C . VAL A 1 208 ? 5.602 6.438 -4.008 1 87.81 208 VAL A C 1
ATOM 1613 O O . VAL A 1 208 ? 5.086 6.031 -5.051 1 87.81 208 VAL A O 1
ATOM 1616 N N . ALA A 1 209 ? 5.754 7.672 -3.664 1 88.31 209 ALA A N 1
ATOM 1617 C CA . ALA A 1 209 ? 5.109 8.664 -4.52 1 88.31 209 ALA A CA 1
ATOM 1618 C C . ALA A 1 209 ? 6.027 9.086 -5.664 1 88.31 209 ALA A C 1
ATOM 1620 O O . ALA A 1 209 ? 5.562 9.594 -6.688 1 88.31 209 ALA A O 1
ATOM 1621 N N . VAL A 1 210 ? 7.328 8.883 -5.492 1 89.19 210 VAL A N 1
ATOM 1622 C CA . VAL A 1 210 ? 8.289 9.383 -6.469 1 89.19 210 VAL A CA 1
ATOM 1623 C C . VAL A 1 210 ? 9.023 8.211 -7.117 1 89.19 210 VAL A C 1
ATOM 1625 O O . VAL A 1 210 ? 9.234 8.195 -8.336 1 89.19 210 VAL A O 1
ATOM 1628 N N . LEU A 1 211 ? 9.328 7.238 -6.375 1 92.75 211 LEU A N 1
ATOM 1629 C CA . LEU A 1 211 ? 10.109 6.102 -6.852 1 92.75 211 LEU A CA 1
ATOM 1630 C C . LEU A 1 211 ? 9.203 4.902 -7.129 1 92.75 211 LEU A C 1
ATOM 1632 O O . LEU A 1 211 ? 8.25 4.656 -6.391 1 92.75 211 LEU A O 1
ATOM 1636 N N . PRO A 1 212 ? 9.594 4.129 -8.141 1 93.5 212 PRO A N 1
ATOM 1637 C CA . PRO A 1 212 ? 8.797 2.936 -8.43 1 93.5 212 PRO A CA 1
ATOM 1638 C C . PRO A 1 212 ? 8.977 1.839 -7.383 1 93.5 212 PRO A C 1
ATOM 1640 O O . PRO A 1 212 ? 8.094 0.987 -7.223 1 93.5 212 PRO A O 1
ATOM 1643 N N . SER A 1 213 ? 10.055 1.796 -6.77 1 95.5 213 SER A N 1
ATOM 1644 C CA . SER A 1 213 ? 10.391 0.84 -5.719 1 95.5 213 SER A CA 1
ATOM 1645 C C . SER A 1 213 ? 11.383 1.435 -4.727 1 95.5 213 SER A C 1
ATOM 1647 O O . SER A 1 213 ? 11.992 2.469 -4.996 1 95.5 213 SER A O 1
ATOM 1649 N N . PHE A 1 214 ? 11.453 0.829 -3.639 1 97.12 214 PHE A N 1
ATOM 1650 C CA . PHE A 1 214 ? 12.352 1.267 -2.57 1 97.12 214 PHE A CA 1
ATOM 1651 C C . PHE A 1 214 ? 13 0.072 -1.887 1 97.12 214 PHE A C 1
ATOM 1653 O O . PHE A 1 214 ? 12.734 -0.201 -0.714 1 97.12 214 PHE A O 1
ATOM 1660 N N . PRO A 1 215 ? 13.93 -0.609 -2.641 1 97.69 215 PRO A N 1
ATOM 1661 C CA . PRO A 1 215 ? 14.555 -1.834 -2.133 1 97.69 215 PRO A CA 1
ATOM 1662 C C . PRO A 1 215 ? 15.344 -1.604 -0.849 1 97.69 215 PRO A C 1
ATOM 1664 O O . PRO A 1 215 ? 15.812 -0.489 -0.598 1 97.69 215 PRO A O 1
ATOM 1667 N N . LEU A 1 216 ? 15.477 -2.67 0.018 1 97.75 216 LEU A N 1
ATOM 1668 C CA . LEU A 1 216 ? 16.203 -2.691 1.282 1 97.75 216 LEU A CA 1
ATOM 1669 C C . LEU A 1 216 ? 15.461 -1.902 2.352 1 97.75 216 LEU A C 1
ATOM 1671 O O . LEU A 1 216 ? 15.922 -1.805 3.492 1 97.75 216 LEU A O 1
ATOM 1675 N N . PHE A 1 217 ? 14.344 -1.348 2.004 1 97.81 217 PHE A N 1
ATOM 1676 C CA . PHE A 1 217 ? 13.352 -0.757 2.895 1 97.81 217 PHE A CA 1
ATOM 1677 C C . PHE A 1 217 ? 11.945 -1.203 2.51 1 97.81 217 PHE A C 1
ATOM 1679 O O . PHE A 1 217 ? 11.008 -0.403 2.525 1 97.81 217 PHE A O 1
ATOM 1686 N N . ALA A 1 218 ? 11.797 -2.438 2.184 1 98.31 218 ALA A N 1
ATOM 1687 C CA . ALA A 1 218 ? 10.609 -2.986 1.536 1 98.31 218 ALA A CA 1
ATOM 1688 C C . ALA A 1 218 ? 9.375 -2.805 2.412 1 98.31 218 ALA A C 1
ATOM 1690 O O . ALA A 1 218 ? 8.32 -2.379 1.932 1 98.31 218 ALA A O 1
ATOM 1691 N N . ILE A 1 219 ? 9.477 -3.141 3.717 1 98.19 219 ILE A N 1
ATOM 1692 C CA . ILE A 1 219 ? 8.312 -3.068 4.594 1 98.19 219 ILE A CA 1
ATOM 1693 C C . ILE A 1 219 ? 7.902 -1.61 4.785 1 98.19 219 ILE A C 1
ATOM 1695 O O . ILE A 1 219 ? 6.719 -1.277 4.715 1 98.19 219 ILE A O 1
ATOM 1699 N N . TYR A 1 220 ? 8.852 -0.729 4.992 1 97.62 220 TYR A N 1
ATOM 1700 C CA . TYR A 1 220 ? 8.57 0.696 5.125 1 97.62 220 TYR A CA 1
ATOM 1701 C C . TYR A 1 220 ? 7.801 1.216 3.918 1 97.62 220 TYR A C 1
ATOM 1703 O O . TYR A 1 220 ? 6.734 1.814 4.066 1 97.62 220 TYR A O 1
ATOM 1711 N N . ALA A 1 221 ? 8.398 0.95 2.742 1 98.06 221 ALA A N 1
ATOM 1712 C CA . ALA A 1 221 ? 7.777 1.423 1.507 1 98.06 221 ALA A CA 1
ATOM 1713 C C . ALA A 1 221 ? 6.371 0.847 1.342 1 98.06 221 ALA A C 1
ATOM 1715 O O . ALA A 1 221 ? 5.461 1.541 0.888 1 98.06 221 ALA A O 1
ATOM 1716 N N . SER A 1 222 ? 6.203 -0.411 1.687 1 98.62 222 SER A N 1
ATOM 1717 C CA . SER A 1 222 ? 4.898 -1.06 1.578 1 98.62 222 SER A CA 1
ATOM 1718 C C . SER A 1 222 ? 3.867 -0.38 2.473 1 98.62 222 SER A C 1
ATOM 1720 O O . SER A 1 222 ? 2.73 -0.154 2.057 1 98.62 222 SER A O 1
ATOM 1722 N N . THR A 1 223 ? 4.242 -0.035 3.689 1 98.56 223 THR A N 1
ATOM 1723 C CA . THR A 1 223 ? 3.326 0.618 4.617 1 98.56 223 THR A CA 1
ATOM 1724 C C . THR A 1 223 ? 2.943 2.006 4.113 1 98.56 223 THR A C 1
ATOM 1726 O O . THR A 1 223 ? 1.806 2.445 4.289 1 98.56 223 THR A O 1
ATOM 1729 N N . LYS A 1 224 ? 3.873 2.682 3.492 1 98.38 224 LYS A N 1
ATOM 1730 C CA . LYS A 1 224 ? 3.58 4.008 2.959 1 98.38 224 LYS A CA 1
ATOM 1731 C C . LYS A 1 224 ? 2.701 3.92 1.716 1 98.38 224 LYS A C 1
ATOM 1733 O O . LYS A 1 224 ? 1.869 4.797 1.473 1 98.38 224 LYS A O 1
ATOM 1738 N N . ALA A 1 225 ? 2.906 2.85 0.949 1 98.25 225 ALA A N 1
ATOM 1739 C CA . ALA A 1 225 ? 1.991 2.598 -0.161 1 98.25 225 ALA A CA 1
ATOM 1740 C C . ALA A 1 225 ? 0.566 2.383 0.34 1 98.25 225 ALA A C 1
ATOM 1742 O O . ALA A 1 225 ? -0.391 2.883 -0.256 1 98.25 225 ALA A O 1
ATOM 1743 N N . TYR A 1 226 ? 0.443 1.641 1.402 1 98.56 226 TYR A N 1
ATOM 1744 C CA . TYR A 1 226 ? -0.843 1.455 2.066 1 98.56 226 TYR A CA 1
ATOM 1745 C C . TYR A 1 226 ? -1.49 2.797 2.387 1 98.56 226 TYR A C 1
ATOM 1747 O O . TYR A 1 226 ? -2.652 3.031 2.045 1 98.56 226 TYR A O 1
ATOM 1755 N N . LEU A 1 227 ? -0.749 3.674 2.955 1 98.31 227 LEU A N 1
ATOM 1756 C CA . LEU A 1 227 ? -1.266 4.961 3.408 1 98.31 227 LEU A CA 1
ATOM 1757 C C . LEU A 1 227 ? -1.687 5.824 2.225 1 98.31 227 LEU A C 1
ATOM 1759 O O . LEU A 1 227 ? -2.676 6.555 2.305 1 98.31 227 LEU A O 1
ATOM 1763 N N . GLY A 1 228 ? -0.881 5.805 1.214 1 97.94 228 GLY A N 1
ATOM 1764 C CA . GLY A 1 228 ? -1.237 6.551 0.017 1 97.94 228 GLY A CA 1
ATOM 1765 C C . GLY A 1 228 ? -2.586 6.152 -0.554 1 97.94 228 GLY A C 1
ATOM 1766 O O . GLY A 1 228 ? -3.43 7.008 -0.824 1 97.94 228 GLY A O 1
ATOM 1767 N N . MET A 1 229 ? -2.77 4.84 -0.718 1 98.12 229 MET A N 1
ATOM 1768 C CA . MET A 1 229 ? -4.027 4.34 -1.271 1 98.12 229 MET A CA 1
ATOM 1769 C C . MET A 1 229 ? -5.184 4.598 -0.313 1 98.12 229 MET A C 1
ATOM 1771 O O . MET A 1 229 ? -6.27 5 -0.739 1 98.12 229 MET A O 1
ATOM 1775 N N . PHE A 1 230 ? -4.941 4.414 0.975 1 98.69 230 PHE A N 1
ATOM 1776 C CA . PHE A 1 230 ? -5.938 4.672 2.01 1 98.69 230 PHE A CA 1
ATOM 1777 C C . PHE A 1 230 ? -6.441 6.109 1.925 1 98.69 230 PHE A C 1
ATOM 1779 O O . PHE A 1 230 ? -7.652 6.344 1.895 1 98.69 230 PHE A O 1
ATOM 1786 N N . SER A 1 231 ? -5.512 7.023 1.784 1 98.44 231 SER A N 1
ATOM 1787 C CA . SER A 1 231 ? -5.836 8.445 1.718 1 98.44 231 SER A CA 1
ATOM 1788 C C . SER A 1 231 ? -6.688 8.758 0.494 1 98.44 231 SER A C 1
ATOM 1790 O O . SER A 1 231 ? -7.684 9.477 0.593 1 98.44 231 SER A O 1
ATOM 1792 N N . ARG A 1 232 ? -6.301 8.211 -0.595 1 97.56 232 ARG A N 1
ATOM 1793 C CA . ARG A 1 232 ? -7.012 8.477 -1.841 1 97.56 232 ARG A CA 1
ATOM 1794 C C . ARG A 1 232 ? -8.445 7.957 -1.776 1 97.56 232 ARG A C 1
ATOM 1796 O O . ARG A 1 232 ? -9.375 8.648 -2.188 1 97.56 232 ARG A O 1
ATOM 1803 N N . CYS A 1 233 ? -8.562 6.754 -1.289 1 98.44 233 CYS A N 1
ATOM 1804 C CA . CYS A 1 233 ? -9.883 6.125 -1.228 1 98.44 233 CYS A CA 1
ATOM 1805 C C . CYS A 1 233 ? -10.812 6.902 -0.306 1 98.44 233 CYS A C 1
ATOM 1807 O O . CYS A 1 233 ? -11.938 7.238 -0.692 1 98.44 233 CYS A O 1
ATOM 1809 N N . ILE A 1 234 ? -10.312 7.223 0.85 1 98.44 234 ILE A N 1
ATOM 1810 C CA . ILE A 1 234 ? -11.234 7.82 1.812 1 98.44 234 ILE A CA 1
ATOM 1811 C C . ILE A 1 234 ? -11.445 9.297 1.478 1 98.44 234 ILE A C 1
ATOM 1813 O O . ILE A 1 234 ? -12.445 9.891 1.888 1 98.44 234 ILE A O 1
ATOM 1817 N N . ASN A 1 235 ? -10.516 9.945 0.784 1 98.25 235 ASN A N 1
ATOM 1818 C CA . ASN A 1 235 ? -10.805 11.273 0.261 1 98.25 235 ASN A CA 1
ATOM 1819 C C . ASN A 1 235 ? -12.031 11.273 -0.641 1 98.25 235 ASN A C 1
ATOM 1821 O O . ASN A 1 235 ? -12.898 12.141 -0.517 1 98.25 235 ASN A O 1
ATOM 1825 N N . LEU A 1 236 ? -12.094 10.328 -1.534 1 97.56 236 LEU A N 1
ATOM 1826 C CA . LEU A 1 236 ? -13.242 10.227 -2.43 1 97.56 236 LEU A CA 1
ATOM 1827 C C . LEU A 1 236 ? -14.523 9.961 -1.643 1 97.56 236 LEU A C 1
ATOM 1829 O O . LEU A 1 236 ? -15.594 10.461 -2.002 1 97.56 236 LEU A O 1
ATOM 1833 N N . GLU A 1 237 ? -14.406 9.211 -0.597 1 98.12 237 GLU A N 1
ATOM 1834 C CA . GLU A 1 237 ? -15.562 8.82 0.198 1 98.12 237 GLU A CA 1
ATOM 1835 C C . GLU A 1 237 ? -16.125 10.016 0.975 1 98.12 237 GLU A C 1
ATOM 1837 O O . GLU A 1 237 ? -17.344 10.117 1.163 1 98.12 237 GLU A O 1
ATOM 1842 N N . TYR A 1 238 ? -15.227 10.922 1.381 1 98.25 238 TYR A N 1
ATOM 1843 C CA . TYR A 1 238 ? -15.688 11.852 2.398 1 98.25 238 TYR A CA 1
ATOM 1844 C C . TYR A 1 238 ? -15.602 13.289 1.9 1 98.25 238 TYR A C 1
ATOM 1846 O O . TYR A 1 238 ? -16.078 14.219 2.561 1 98.25 238 TYR A O 1
ATOM 1854 N N . LYS A 1 239 ? -14.992 13.492 0.763 1 96.5 239 LYS A N 1
ATOM 1855 C CA . LYS A 1 239 ? -14.828 14.844 0.249 1 96.5 239 LYS A CA 1
ATOM 1856 C C . LYS A 1 239 ? -16.172 15.555 0.126 1 96.5 239 LYS A C 1
ATOM 1858 O O . LYS A 1 239 ? -16.297 16.734 0.459 1 96.5 239 LYS A O 1
ATOM 1863 N N . HIS A 1 240 ? -17.172 14.836 -0.234 1 95.5 240 HIS A N 1
ATOM 1864 C CA . HIS A 1 240 ? -18.5 15.43 -0.428 1 95.5 240 HIS A CA 1
ATOM 1865 C C . HIS A 1 240 ? -19.219 15.617 0.903 1 95.5 240 HIS A C 1
ATOM 1867 O O . HIS A 1 240 ? -20.297 16.219 0.951 1 95.5 240 HIS A O 1
ATOM 1873 N N . HIS A 1 241 ? -18.609 15.148 1.948 1 96.44 241 HIS A N 1
ATOM 1874 C CA . HIS A 1 241 ? -19.172 15.328 3.285 1 96.44 241 HIS A CA 1
ATOM 1875 C C . HIS A 1 241 ? -18.438 16.438 4.035 1 96.44 241 HIS A C 1
ATOM 1877 O O . HIS A 1 241 ? -18.594 16.578 5.25 1 96.44 241 HIS A O 1
ATOM 1883 N N . GLY A 1 242 ? -17.578 17.156 3.32 1 97.12 242 GLY A N 1
ATOM 1884 C CA . GLY A 1 242 ? -16.938 18.328 3.9 1 97.12 242 GLY A CA 1
ATOM 1885 C C . GLY A 1 242 ? -15.609 18.016 4.57 1 97.12 242 GLY A C 1
ATOM 1886 O O . GLY A 1 242 ? -15.062 18.828 5.305 1 97.12 242 GLY A O 1
ATOM 1887 N N . ILE A 1 243 ? -15.141 16.828 4.387 1 98.44 243 ILE A N 1
ATOM 1888 C CA . ILE A 1 243 ? -13.883 16.422 5 1 98.44 243 ILE A CA 1
ATOM 1889 C C . ILE A 1 243 ? -12.789 16.328 3.93 1 98.44 243 ILE A C 1
ATOM 1891 O O . ILE A 1 243 ? -12.938 15.609 2.943 1 98.44 243 ILE A O 1
ATOM 1895 N N . ASP A 1 244 ? -11.695 17.094 4.086 1 98.38 244 ASP A N 1
ATOM 1896 C CA . ASP A 1 244 ? -10.547 17.062 3.188 1 98.38 244 ASP A CA 1
ATOM 1897 C C . ASP A 1 244 ? -9.508 16.047 3.67 1 98.38 244 ASP A C 1
ATOM 1899 O O . ASP A 1 244 ? -9 16.172 4.789 1 98.38 244 ASP A O 1
ATOM 1903 N N . ILE A 1 245 ? -9.227 15.078 2.879 1 98.62 245 ILE A N 1
ATOM 1904 C CA . ILE A 1 245 ? -8.219 14.086 3.246 1 98.62 245 ILE A CA 1
ATOM 1905 C C . ILE A 1 245 ? -7.086 14.102 2.225 1 98.62 245 ILE A C 1
ATOM 1907 O O . ILE A 1 245 ? -7.332 14.078 1.016 1 98.62 245 ILE A O 1
ATOM 1911 N N . GLN A 1 246 ? -5.859 14.164 2.734 1 97.94 246 GLN A N 1
ATOM 1912 C CA . GLN A 1 246 ? -4.73 14.211 1.811 1 97.94 246 GLN A CA 1
ATOM 1913 C C . GLN A 1 246 ? -3.57 13.359 2.316 1 97.94 246 GLN A C 1
ATOM 1915 O O . GLN A 1 246 ? -3.498 13.039 3.504 1 97.94 246 GLN A O 1
ATOM 1920 N N . CYS A 1 247 ? -2.805 12.875 1.432 1 98.31 247 CYS A N 1
ATOM 1921 C CA . CYS A 1 247 ? -1.496 12.281 1.686 1 98.31 247 CYS A CA 1
ATOM 1922 C C . CYS A 1 247 ? -0.378 13.25 1.326 1 98.31 247 CYS A C 1
ATOM 1924 O O . CYS A 1 247 ? -0.262 13.672 0.173 1 98.31 247 CYS A O 1
ATOM 1926 N N . GLN A 1 248 ? 0.39 13.703 2.279 1 98 248 GLN A N 1
ATOM 1927 C CA . GLN A 1 248 ? 1.538 14.555 2.004 1 98 248 GLN A CA 1
ATOM 1928 C C . GLN A 1 248 ? 2.826 13.742 1.926 1 98 248 GLN A C 1
ATOM 1930 O O . GLN A 1 248 ? 3.033 12.82 2.721 1 98 248 GLN A O 1
ATOM 1935 N N . VAL A 1 249 ? 3.607 14.109 1.013 1 96.31 249 VAL A N 1
ATOM 1936 C CA . VAL A 1 249 ? 4.738 13.25 0.665 1 96.31 249 VAL A CA 1
ATOM 1937 C C . VAL A 1 249 ? 6.043 14.031 0.829 1 96.31 249 VAL A C 1
ATOM 1939 O O . VAL A 1 249 ? 6.453 14.766 -0.074 1 96.31 249 VAL A O 1
ATOM 1942 N N . PRO A 1 250 ? 6.684 13.781 1.915 1 93.5 250 PRO A N 1
ATOM 1943 C CA . PRO A 1 250 ? 8.039 14.312 2.029 1 93.5 250 PRO A CA 1
ATOM 1944 C C . PRO A 1 250 ? 9.078 13.445 1.324 1 93.5 250 PRO A C 1
ATOM 1946 O O . PRO A 1 250 ? 8.922 12.227 1.25 1 93.5 250 PRO A O 1
ATOM 1949 N N . LEU A 1 251 ? 10.078 14.039 0.784 1 91.81 251 LEU A N 1
ATOM 1950 C CA . LEU A 1 251 ? 11.289 13.32 0.406 1 91.81 251 LEU A CA 1
ATOM 1951 C C . LEU A 1 251 ? 12.297 13.32 1.548 1 91.81 251 LEU A C 1
ATOM 1953 O O . LEU A 1 251 ? 11.992 12.859 2.65 1 91.81 251 LEU A O 1
ATOM 1957 N N . PHE A 1 252 ? 13.438 13.82 1.337 1 84.38 252 PHE A N 1
ATOM 1958 C CA . PHE A 1 252 ? 14.406 13.82 2.428 1 84.38 252 PHE A CA 1
ATOM 1959 C C . PHE A 1 252 ? 14.266 15.078 3.275 1 84.38 252 PHE A C 1
ATOM 1961 O O . PHE A 1 252 ? 14.328 16.188 2.756 1 84.38 252 PHE A O 1
ATOM 1968 N N . VAL A 1 253 ? 13.898 14.836 4.496 1 85.5 253 VAL A N 1
ATOM 1969 C CA . VAL A 1 253 ? 13.867 15.875 5.52 1 85.5 253 VAL A CA 1
ATOM 1970 C C . VAL A 1 253 ? 14.875 15.547 6.617 1 85.5 253 VAL A C 1
ATOM 1972 O O . VAL A 1 253 ? 15 14.398 7.035 1 85.5 253 VAL A O 1
ATOM 1975 N N . ALA A 1 254 ? 15.594 16.484 7.035 1 85.31 254 ALA A N 1
ATOM 1976 C CA . ALA A 1 254 ? 16.641 16.281 8.039 1 85.31 254 ALA A CA 1
ATOM 1977 C C . ALA A 1 254 ? 16.031 15.977 9.406 1 85.31 254 ALA A C 1
ATOM 1979 O O . ALA A 1 254 ? 15.633 16.891 10.125 1 85.31 254 ALA A O 1
ATOM 1980 N N . THR A 1 255 ? 15.914 14.734 9.727 1 85.31 255 THR A N 1
ATOM 1981 C CA . THR A 1 255 ? 15.398 14.242 11 1 85.31 255 THR A CA 1
ATOM 1982 C C . THR A 1 255 ? 16.281 13.125 11.547 1 85.31 255 THR A C 1
ATOM 1984 O O . THR A 1 255 ? 17.203 12.664 10.867 1 85.31 255 THR A O 1
ATOM 1987 N N . LYS A 1 256 ? 16.016 12.805 12.805 1 79.06 256 LYS A N 1
ATOM 1988 C CA . LYS A 1 256 ? 16.719 11.664 13.383 1 79.06 256 LYS A CA 1
ATOM 1989 C C . LYS A 1 256 ? 16.484 10.398 12.57 1 79.06 256 LYS A C 1
ATOM 1991 O O . LYS A 1 256 ? 17.359 9.539 12.477 1 79.06 256 LYS A O 1
ATOM 1996 N N . MET A 1 257 ? 15.414 10.281 11.883 1 79.12 257 MET A N 1
ATOM 1997 C CA . MET A 1 257 ? 15.047 9.109 11.086 1 79.12 257 MET A CA 1
ATOM 1998 C C . MET A 1 257 ? 15.914 9.008 9.844 1 79.12 257 MET A C 1
ATOM 2000 O O . MET A 1 257 ? 16.406 7.926 9.508 1 79.12 257 MET A O 1
ATOM 2004 N N . THR A 1 258 ? 16.172 10.062 9.141 1 78.06 258 THR A N 1
ATOM 2005 C CA . THR A 1 258 ? 16.875 10.031 7.871 1 78.06 258 THR A CA 1
ATOM 2006 C C . THR A 1 258 ? 18.375 10.203 8.086 1 78.06 258 THR A C 1
ATOM 2008 O O . THR A 1 258 ? 19.188 9.828 7.227 1 78.06 258 THR A O 1
ATOM 2011 N N . LYS A 1 259 ? 18.875 10.844 9.195 1 73.88 259 LYS A N 1
ATOM 2012 C CA . LYS A 1 259 ? 20.25 11.062 9.602 1 73.88 259 LYS A CA 1
ATOM 2013 C C . LYS A 1 259 ? 20.984 11.953 8.602 1 73.88 259 LYS A C 1
ATOM 2015 O O . LYS A 1 259 ? 22.219 11.922 8.523 1 73.88 259 LYS A O 1
ATOM 2020 N N . PHE A 1 260 ? 20.156 12.648 7.805 1 76.12 260 PHE A N 1
ATOM 2021 C CA . PHE A 1 260 ? 20.75 13.586 6.863 1 76.12 260 PHE A CA 1
ATOM 2022 C C . PHE A 1 260 ? 20.969 14.945 7.516 1 76.12 260 PHE A C 1
ATOM 2024 O O . PHE A 1 260 ? 20.219 15.328 8.422 1 76.12 260 PHE A O 1
ATOM 2031 N N . LYS A 1 261 ? 22.062 15.484 6.996 1 76.06 261 LYS A N 1
ATOM 2032 C CA . LYS A 1 261 ? 22.25 16.875 7.406 1 76.06 261 LYS A CA 1
ATOM 2033 C C . LYS A 1 261 ? 21.422 17.828 6.543 1 76.06 261 LYS A C 1
ATOM 2035 O O . LYS A 1 261 ? 21.234 17.578 5.348 1 76.06 261 LYS A O 1
ATOM 2040 N N . LYS A 1 262 ? 20.938 18.859 7.145 1 77.81 262 LYS A N 1
ATOM 2041 C CA . LYS A 1 262 ? 20.125 19.844 6.438 1 77.81 262 LYS A CA 1
ATOM 2042 C C . LYS A 1 262 ? 20.906 20.469 5.289 1 77.81 262 LYS A C 1
ATOM 2044 O O . LYS A 1 262 ? 22.094 20.797 5.438 1 77.81 262 LYS A O 1
ATOM 2049 N N . SER A 1 263 ? 20.297 20.312 4.168 1 72.88 263 SER A N 1
ATOM 2050 C CA . SER A 1 263 ? 20.781 21.062 3.018 1 72.88 263 SER A CA 1
ATOM 2051 C C . SER A 1 263 ? 19.672 21.953 2.439 1 72.88 263 SER A C 1
ATOM 2053 O O . SER A 1 263 ? 18.484 21.703 2.684 1 72.88 263 SER A O 1
ATOM 2055 N N . LEU A 1 264 ? 20.062 22.969 1.732 1 64.31 264 LEU A N 1
ATOM 2056 C CA . LEU A 1 264 ? 19.109 24 1.325 1 64.31 264 LEU A CA 1
ATOM 2057 C C . LEU A 1 264 ? 18.234 23.516 0.183 1 64.31 264 LEU A C 1
ATOM 2059 O O . LEU A 1 264 ? 17.062 23.875 0.101 1 64.31 264 LEU A O 1
ATOM 2063 N N . PHE A 1 265 ? 18.719 22.719 -0.651 1 72.88 265 PHE A N 1
ATOM 2064 C CA . PHE A 1 265 ? 17.891 22.469 -1.83 1 72.88 265 PHE A CA 1
ATOM 2065 C C . PHE A 1 265 ? 17.375 21.031 -1.834 1 72.88 265 PHE A C 1
ATOM 2067 O O . PHE A 1 265 ? 16.203 20.797 -2.133 1 72.88 265 PHE A O 1
ATOM 2074 N N . LEU A 1 266 ? 18.078 20.125 -1.288 1 76.31 266 LEU A N 1
ATOM 2075 C CA . LEU A 1 266 ? 17.688 18.734 -1.478 1 76.31 266 LEU A CA 1
ATOM 2076 C C . LEU A 1 266 ? 17.109 18.156 -0.191 1 76.31 266 LEU A C 1
ATOM 2078 O O . LEU A 1 266 ? 16.297 17.219 -0.233 1 76.31 266 LEU A O 1
ATOM 2082 N N . ILE A 1 267 ? 17.547 18.781 0.937 1 83.38 267 ILE A N 1
ATOM 2083 C CA . ILE A 1 267 ? 17.109 18.25 2.227 1 83.38 267 ILE A CA 1
ATOM 2084 C C . ILE A 1 267 ? 16.516 19.391 3.068 1 83.38 267 ILE A C 1
ATOM 2086 O O . ILE A 1 267 ? 17.234 20.297 3.475 1 83.38 267 ILE A O 1
ATOM 2090 N N . ALA A 1 268 ? 15.273 19.359 3.303 1 88.5 268 ALA A N 1
ATOM 2091 C CA . ALA A 1 268 ? 14.57 20.391 4.043 1 88.5 268 ALA A CA 1
ATOM 2092 C C . ALA A 1 268 ? 14.703 20.188 5.547 1 88.5 268 ALA A C 1
ATOM 2094 O O . ALA A 1 268 ? 14.922 19.062 6.008 1 88.5 268 ALA A O 1
ATOM 2095 N N . SER A 1 269 ? 14.68 21.281 6.227 1 91.44 269 SER A N 1
ATOM 2096 C CA . SER A 1 269 ? 14.531 21.172 7.672 1 91.44 269 SER A CA 1
ATOM 2097 C C . SER A 1 269 ? 13.094 20.812 8.047 1 91.44 269 SER A C 1
ATOM 2099 O O . SER A 1 269 ? 12.164 21.047 7.273 1 91.44 269 SER A O 1
ATOM 2101 N N . PRO A 1 270 ? 12.898 20.234 9.219 1 94.44 270 PRO A N 1
ATOM 2102 C CA . PRO A 1 270 ? 11.539 19.953 9.672 1 94.44 270 PRO A CA 1
ATOM 2103 C C . PRO A 1 270 ? 10.648 21.188 9.711 1 94.44 270 PRO A C 1
ATOM 2105 O O . PRO A 1 270 ? 9.469 21.125 9.344 1 94.44 270 PRO A O 1
ATOM 2108 N N . GLU A 1 271 ? 11.195 22.328 10.086 1 94.56 271 GLU A N 1
ATOM 2109 C CA . GLU A 1 271 ? 10.43 23.578 10.18 1 94.56 271 GLU A CA 1
ATOM 2110 C C . GLU A 1 271 ? 9.977 24.062 8.805 1 94.56 271 GLU A C 1
ATOM 2112 O O . GLU A 1 271 ? 8.836 24.484 8.641 1 94.56 271 GLU A O 1
ATOM 2117 N N . MET A 1 272 ? 10.93 23.969 7.883 1 93.19 272 MET A N 1
ATOM 2118 C CA . MET A 1 272 ? 10.594 24.359 6.516 1 93.19 272 MET A CA 1
ATOM 2119 C C . MET A 1 272 ? 9.469 23.484 5.957 1 93.19 272 MET A C 1
ATOM 2121 O O . MET A 1 272 ? 8.531 24 5.34 1 93.19 272 MET A O 1
ATOM 2125 N N . TYR A 1 273 ? 9.594 22.234 6.199 1 95.12 273 TYR A N 1
ATOM 2126 C CA . TYR A 1 273 ? 8.57 21.312 5.711 1 95.12 273 TYR A CA 1
ATOM 2127 C C . TYR A 1 273 ? 7.23 21.578 6.391 1 95.12 273 TYR A C 1
ATOM 2129 O O . TYR A 1 273 ? 6.184 21.562 5.742 1 95.12 273 TYR A O 1
ATOM 2137 N N . ALA A 1 274 ? 7.277 21.766 7.695 1 97.19 274 ALA A N 1
ATOM 2138 C CA . ALA A 1 274 ? 6.051 21.969 8.461 1 97.19 274 ALA A CA 1
ATOM 2139 C C . ALA A 1 274 ? 5.285 23.188 7.949 1 97.19 274 ALA A C 1
ATOM 2141 O O . ALA A 1 274 ? 4.062 23.141 7.789 1 97.19 274 ALA A O 1
ATOM 2142 N N . LYS A 1 275 ? 5.969 24.266 7.68 1 96.06 275 LYS A N 1
ATOM 2143 C CA . LYS A 1 275 ? 5.328 25.484 7.168 1 96.06 275 LYS A CA 1
ATOM 2144 C C . LYS A 1 275 ? 4.66 25.219 5.82 1 96.06 275 LYS A C 1
ATOM 2146 O O . LYS A 1 275 ? 3.512 25.609 5.609 1 96.06 275 LYS A O 1
ATOM 2151 N N . ALA A 1 276 ? 5.414 24.562 4.984 1 95.5 276 ALA A N 1
ATOM 2152 C CA . ALA A 1 276 ? 4.871 24.234 3.666 1 95.5 276 ALA A CA 1
ATOM 2153 C C . ALA A 1 276 ? 3.688 23.281 3.783 1 95.5 276 ALA A C 1
ATOM 2155 O O . ALA A 1 276 ? 2.684 23.438 3.084 1 95.5 276 ALA A O 1
ATOM 2156 N N . SER A 1 277 ? 3.832 22.297 4.609 1 97.31 277 SER A N 1
ATOM 2157 C CA . SER A 1 277 ? 2.803 21.297 4.828 1 97.31 277 SER A CA 1
ATOM 2158 C C . SER A 1 277 ? 1.487 21.922 5.266 1 97.31 277 SER A C 1
ATOM 2160 O O . SER A 1 277 ? 0.436 21.656 4.684 1 97.31 277 SER A O 1
ATOM 2162 N N . ILE A 1 278 ? 1.537 22.781 6.254 1 98.06 278 ILE A N 1
ATOM 2163 C CA . ILE A 1 278 ? 0.346 23.391 6.832 1 98.06 278 ILE A CA 1
ATOM 2164 C C . ILE A 1 278 ? -0.342 24.266 5.789 1 98.06 278 ILE A C 1
ATOM 2166 O O . ILE A 1 278 ? -1.572 24.312 5.715 1 98.06 278 ILE A O 1
ATOM 2170 N N . ARG A 1 279 ? 0.424 24.891 4.941 1 96.88 279 ARG A N 1
ATOM 2171 C CA . ARG A 1 279 ? -0.115 25.781 3.914 1 96.88 279 ARG A CA 1
ATOM 2172 C C . ARG A 1 279 ? -0.919 25 2.883 1 96.88 279 ARG A C 1
ATOM 2174 O O . ARG A 1 279 ? -1.817 25.547 2.24 1 96.88 279 ARG A O 1
ATOM 2181 N N . CYS A 1 280 ? -0.646 23.734 2.789 1 97 280 CYS A N 1
ATOM 2182 C CA . CYS A 1 280 ? -1.23 22.938 1.716 1 97 280 CYS A CA 1
ATOM 2183 C C . CYS A 1 280 ? -2.455 22.172 2.207 1 97 280 CYS A C 1
ATOM 2185 O O . CYS A 1 280 ? -3.186 21.578 1.41 1 97 280 CYS A O 1
ATOM 2187 N N . ILE A 1 281 ? -2.758 22.188 3.477 1 98.12 281 ILE A N 1
ATOM 2188 C CA . ILE A 1 281 ? -3.838 21.375 4.035 1 98.12 281 ILE A CA 1
ATOM 2189 C C . ILE A 1 281 ? -5.168 21.797 3.416 1 98.12 281 ILE A C 1
ATOM 2191 O O . ILE A 1 281 ? -5.477 22.984 3.342 1 98.12 281 ILE A O 1
ATOM 2195 N N . GLY A 1 282 ? -5.941 20.781 2.979 1 96.62 282 GLY A N 1
ATOM 2196 C CA . GLY A 1 282 ? -7.289 21.031 2.486 1 96.62 282 GLY A CA 1
ATOM 2197 C C . GLY A 1 282 ? -7.363 21.109 0.974 1 96.62 282 GLY A C 1
ATOM 2198 O O . GLY A 1 282 ? -8.453 21.234 0.408 1 96.62 282 GLY A O 1
ATOM 2199 N N . TYR A 1 283 ? -6.258 21.031 0.344 1 94.62 283 TYR A N 1
ATOM 2200 C CA . TYR A 1 283 ? -6.227 21.094 -1.113 1 94.62 283 TYR A CA 1
ATOM 2201 C C . TYR A 1 283 ? -6.113 19.703 -1.728 1 94.62 283 TYR A C 1
ATOM 2203 O O . TYR A 1 283 ? -6.848 18.797 -1.347 1 94.62 283 TYR A O 1
ATOM 2211 N N . GLU A 1 284 ? -5.285 19.312 -2.58 1 92.88 284 GLU A N 1
ATOM 2212 C CA . GLU A 1 284 ? -5.172 18.078 -3.355 1 92.88 284 GLU A CA 1
ATOM 2213 C C . GLU A 1 284 ? -5.145 16.844 -2.445 1 92.88 284 GLU A C 1
ATOM 2215 O O . GLU A 1 284 ? -4.75 16.938 -1.281 1 92.88 284 GLU A O 1
ATOM 2220 N N . HIS A 1 285 ? -5.574 15.75 -2.945 1 93.56 285 HIS A N 1
ATOM 2221 C CA . HIS A 1 285 ? -5.535 14.516 -2.178 1 93.56 285 HIS A CA 1
ATOM 2222 C C . HIS A 1 285 ? -4.105 13.992 -2.039 1 93.56 285 HIS A C 1
ATOM 2224 O O . HIS A 1 285 ? -3.811 13.211 -1.134 1 93.56 285 HIS A O 1
ATOM 2230 N N . LEU A 1 286 ? -3.326 14.234 -2.928 1 93.94 286 LEU A N 1
ATOM 2231 C CA . LEU A 1 286 ? -1.89 13.984 -2.875 1 93.94 286 LEU A CA 1
ATOM 2232 C C . LEU A 1 286 ? -1.105 15.281 -3.008 1 93.94 286 LEU A C 1
ATOM 2234 O O . LEU A 1 286 ? -1.278 16.016 -3.982 1 93.94 286 LEU A O 1
ATOM 2238 N N . SER A 1 287 ? -0.247 15.531 -1.985 1 94.88 287 SER A N 1
ATOM 2239 C CA . SER A 1 287 ? 0.415 16.828 -1.956 1 94.88 287 SER A CA 1
ATOM 2240 C C . SER A 1 287 ? 1.907 16.688 -1.676 1 94.88 287 SER A C 1
ATOM 2242 O O . SER A 1 287 ? 2.312 15.867 -0.847 1 94.88 287 SER A O 1
ATOM 2244 N N . MET A 1 288 ? 2.631 17.359 -2.406 1 94.44 288 MET A N 1
ATOM 2245 C CA . MET A 1 288 ? 4.051 17.562 -2.141 1 94.44 288 MET A CA 1
ATOM 2246 C C . MET A 1 288 ? 4.336 19.031 -1.8 1 94.44 288 MET A C 1
ATOM 2248 O O . MET A 1 288 ? 4.645 19.828 -2.686 1 94.44 288 MET A O 1
ATOM 2252 N N . PRO A 1 289 ? 4.332 19.344 -0.566 1 94.12 289 PRO A N 1
ATOM 2253 C CA . PRO A 1 289 ? 4.258 20.734 -0.111 1 94.12 289 PRO A CA 1
ATOM 2254 C C . PRO A 1 289 ? 5.5 21.531 -0.479 1 94.12 289 PRO A C 1
ATOM 2256 O O . PRO A 1 289 ? 5.398 22.734 -0.77 1 94.12 289 PRO A O 1
ATOM 2259 N N . LEU A 1 290 ? 6.621 20.922 -0.491 1 92.62 290 LEU A N 1
ATOM 2260 C CA . LEU A 1 290 ? 7.859 21.672 -0.709 1 92.62 290 LEU A CA 1
ATOM 2261 C C . LEU A 1 290 ? 8.172 21.781 -2.197 1 92.62 290 LEU A C 1
ATOM 2263 O O . LEU A 1 290 ? 8.07 20.781 -2.932 1 92.62 290 LEU A O 1
ATOM 2267 N N . CYS A 1 291 ? 8.609 22.953 -2.574 1 90.81 291 CYS A N 1
ATOM 2268 C CA . CYS A 1 291 ? 8.945 23.203 -3.971 1 90.81 291 CYS A CA 1
ATOM 2269 C C . CYS A 1 291 ? 10.102 22.328 -4.43 1 90.81 291 CYS A C 1
ATOM 2271 O O . CYS A 1 291 ? 10.047 21.734 -5.508 1 90.81 291 CYS A O 1
ATOM 2273 N N . SER A 1 292 ? 11.102 22.297 -3.639 1 90.31 292 SER A N 1
ATOM 2274 C CA . SER A 1 292 ? 12.273 21.5 -4.004 1 90.31 292 SER A CA 1
ATOM 2275 C C . SER A 1 292 ? 11.906 20.031 -4.215 1 90.31 292 SER A C 1
ATOM 2277 O O . SER A 1 292 ? 12.43 19.375 -5.121 1 90.31 292 SER A O 1
ATOM 2279 N N . HIS A 1 293 ? 11.023 19.516 -3.34 1 92.19 293 HIS A N 1
ATOM 2280 C CA . HIS A 1 293 ? 10.57 18.125 -3.477 1 92.19 293 HIS A CA 1
ATOM 2281 C C . HIS A 1 293 ? 9.773 17.938 -4.762 1 92.19 293 HIS A C 1
ATOM 2283 O O . HIS A 1 293 ? 9.891 16.906 -5.426 1 92.19 293 HIS A O 1
ATOM 2289 N N . SER A 1 294 ? 8.961 18.922 -5.102 1 92.06 294 SER A N 1
ATOM 2290 C CA . SER A 1 294 ? 8.156 18.844 -6.316 1 92.06 294 SER A CA 1
ATOM 2291 C C . SER A 1 294 ? 9.031 18.844 -7.562 1 92.06 294 SER A C 1
ATOM 2293 O O . SER A 1 294 ? 8.734 18.156 -8.539 1 92.06 294 SER A O 1
ATOM 2295 N N . VAL A 1 295 ? 10.078 19.609 -7.551 1 90.62 295 VAL A N 1
ATOM 2296 C CA . VAL A 1 295 ? 11.016 19.656 -8.672 1 90.62 295 VAL A CA 1
ATOM 2297 C C . VAL A 1 295 ? 11.734 18.312 -8.805 1 90.62 295 VAL A C 1
ATOM 2299 O O . VAL A 1 295 ? 11.914 17.812 -9.914 1 90.62 295 VAL A O 1
ATOM 2302 N N . GLN A 1 296 ? 12.133 17.844 -7.66 1 90.62 296 GLN A N 1
ATOM 2303 C CA . GLN A 1 296 ? 12.766 16.531 -7.68 1 90.62 296 GLN A CA 1
ATOM 2304 C C . GLN A 1 296 ? 11.844 15.484 -8.281 1 90.62 296 GLN A C 1
ATOM 2306 O O . GLN A 1 296 ? 12.273 14.656 -9.094 1 90.62 296 GLN A O 1
ATOM 2311 N N . ARG A 1 297 ? 10.648 15.492 -7.887 1 91.31 297 ARG A N 1
ATOM 2312 C CA . ARG A 1 297 ? 9.664 14.555 -8.43 1 91.31 297 ARG A CA 1
ATOM 2313 C C . ARG A 1 297 ? 9.547 14.703 -9.945 1 91.31 297 ARG A C 1
ATOM 2315 O O . ARG A 1 297 ? 9.484 13.711 -10.664 1 91.31 297 ARG A O 1
ATOM 2322 N N . PHE A 1 298 ? 9.539 15.938 -10.391 1 90.25 298 PHE A N 1
ATOM 2323 C CA . PHE A 1 298 ? 9.43 16.219 -11.812 1 90.25 298 PHE A CA 1
ATOM 2324 C C . PHE A 1 298 ? 10.578 15.586 -12.586 1 90.25 298 PHE A C 1
ATOM 2326 O O . PHE A 1 298 ? 10.367 14.992 -13.641 1 90.25 298 PHE A O 1
ATOM 2333 N N . ILE A 1 299 ? 11.734 15.68 -12.055 1 90.88 299 ILE A N 1
ATOM 2334 C CA . ILE A 1 299 ? 12.93 15.141 -12.695 1 90.88 299 ILE A CA 1
ATOM 2335 C C . ILE A 1 299 ? 12.883 13.617 -12.688 1 90.88 299 ILE A C 1
ATOM 2337 O O . ILE A 1 299 ? 13.133 12.977 -13.711 1 90.88 299 ILE A O 1
ATOM 2341 N N . VAL A 1 300 ? 12.508 13.078 -11.562 1 92.25 300 VAL A N 1
ATOM 2342 C CA . VAL A 1 300 ? 12.477 11.625 -11.398 1 92.25 300 VAL A CA 1
ATOM 2343 C C . VAL A 1 300 ? 11.406 11.023 -12.297 1 92.25 300 VAL A C 1
ATOM 2345 O O . VAL A 1 300 ? 11.617 9.953 -12.891 1 92.25 300 VAL A O 1
ATOM 2348 N N . ASP A 1 301 ? 10.312 11.711 -12.469 1 90.62 301 ASP A N 1
ATOM 2349 C CA . ASP A 1 301 ? 9.203 11.234 -13.289 1 90.62 301 ASP A CA 1
ATOM 2350 C C . ASP A 1 301 ? 9.609 11.125 -14.758 1 90.62 301 ASP A C 1
ATOM 2352 O O . ASP A 1 301 ? 8.984 10.391 -15.523 1 90.62 301 ASP A O 1
ATOM 2356 N N . ALA A 1 302 ? 10.609 11.836 -15.148 1 90.56 302 ALA A N 1
ATOM 2357 C CA . ALA A 1 302 ? 11.039 11.852 -16.547 1 90.56 302 ALA A CA 1
ATOM 2358 C C . ALA A 1 302 ? 11.945 10.656 -16.844 1 90.56 302 ALA A C 1
ATOM 2360 O O . ALA A 1 302 ? 12.203 10.352 -18.016 1 90.56 302 ALA A O 1
ATOM 2361 N N . LEU A 1 303 ? 12.398 9.961 -15.867 1 92.88 303 LEU A N 1
ATOM 2362 C CA . LEU A 1 303 ? 13.336 8.852 -16.047 1 92.88 303 LEU A CA 1
ATOM 2363 C C . LEU A 1 303 ? 12.594 7.523 -16.109 1 92.88 303 LEU A C 1
ATOM 2365 O O . LEU A 1 303 ? 11.562 7.348 -15.461 1 92.88 303 LEU A O 1
ATOM 2369 N N . PRO A 1 304 ? 13.141 6.605 -16.938 1 93.75 304 PRO A N 1
ATOM 2370 C CA . PRO A 1 304 ? 12.516 5.285 -17 1 93.75 304 PRO A CA 1
ATOM 2371 C C . PRO A 1 304 ? 12.578 4.539 -15.672 1 93.75 304 PRO A C 1
ATOM 2373 O O . PRO A 1 304 ? 13.578 4.633 -14.953 1 93.75 304 PRO A O 1
ATOM 2376 N N . ASN A 1 305 ? 11.609 3.822 -15.375 1 93.5 305 ASN A N 1
ATOM 2377 C CA . ASN A 1 305 ? 11.516 3.08 -14.117 1 93.5 305 ASN A CA 1
ATOM 2378 C C . ASN A 1 305 ? 12.688 2.117 -13.945 1 93.5 305 ASN A C 1
ATOM 2380 O O . ASN A 1 305 ? 13.195 1.955 -12.836 1 93.5 305 ASN A O 1
ATOM 2384 N N . ALA A 1 306 ? 13.047 1.48 -15.031 1 94.31 306 ALA A N 1
ATOM 2385 C CA . ALA A 1 306 ? 14.148 0.523 -14.953 1 94.31 306 ALA A CA 1
ATOM 2386 C C . ALA A 1 306 ? 15.43 1.2 -14.477 1 94.31 306 ALA A C 1
ATOM 2388 O O . ALA A 1 306 ? 16.188 0.625 -13.695 1 94.31 306 ALA A O 1
ATOM 2389 N N . LEU A 1 307 ? 15.656 2.385 -14.969 1 96.25 307 LEU A N 1
ATOM 2390 C CA . LEU A 1 307 ? 16.828 3.148 -14.555 1 96.25 307 LEU A CA 1
ATOM 2391 C C . LEU A 1 307 ? 16.719 3.57 -13.094 1 96.25 307 LEU A C 1
ATOM 2393 O O . LEU A 1 307 ? 17.703 3.477 -12.344 1 96.25 307 LEU A O 1
ATOM 2397 N N . LEU A 1 308 ? 15.57 4.012 -12.711 1 96.5 308 LEU A N 1
ATOM 2398 C CA . LEU A 1 308 ? 15.352 4.438 -11.328 1 96.5 308 LEU A CA 1
ATOM 2399 C C . LEU A 1 308 ? 15.547 3.271 -10.367 1 96.5 308 LEU A C 1
ATOM 2401 O O . LEU A 1 308 ? 16.172 3.43 -9.312 1 96.5 308 LEU A O 1
ATOM 2405 N N . ASP A 1 309 ? 15.047 2.098 -10.727 1 96.56 309 ASP A N 1
ATOM 2406 C CA . ASP A 1 309 ? 15.211 0.902 -9.898 1 96.56 309 ASP A CA 1
ATOM 2407 C C . ASP A 1 309 ? 16.688 0.541 -9.758 1 96.56 309 ASP A C 1
ATOM 2409 O O . ASP A 1 309 ? 17.156 0.219 -8.656 1 96.56 309 ASP A O 1
ATOM 2413 N N . TRP A 1 310 ? 17.375 0.608 -10.883 1 96.31 310 TRP A N 1
ATOM 2414 C CA . TRP A 1 310 ? 18.797 0.305 -10.875 1 96.31 310 TRP A CA 1
ATOM 2415 C C . TRP A 1 310 ? 19.562 1.277 -9.977 1 96.31 310 TRP A C 1
ATOM 2417 O O . TRP A 1 310 ? 20.359 0.862 -9.141 1 96.31 310 TRP A O 1
ATOM 2427 N N . CYS A 1 311 ? 19.266 2.555 -10.125 1 96.19 311 CYS A N 1
ATOM 2428 C CA . CYS A 1 311 ? 19.953 3.588 -9.359 1 96.19 311 CYS A CA 1
ATOM 2429 C C . CYS A 1 311 ? 19.656 3.447 -7.867 1 96.19 311 CYS A C 1
ATOM 2431 O O . CYS A 1 311 ? 20.562 3.508 -7.039 1 96.19 311 CYS A O 1
ATOM 2433 N N . THR A 1 312 ? 18.375 3.258 -7.543 1 95.75 312 THR A N 1
ATOM 2434 C CA . THR A 1 312 ? 17.969 3.176 -6.145 1 95.75 312 THR A CA 1
ATOM 2435 C C . THR A 1 312 ? 18.547 1.931 -5.484 1 95.75 312 THR A C 1
ATOM 2437 O O . THR A 1 312 ? 19.047 1.993 -4.355 1 95.75 312 THR A O 1
ATOM 2440 N N . TYR A 1 313 ? 18.531 0.798 -6.195 1 96.88 313 TYR A N 1
ATOM 2441 C CA . TYR A 1 313 ? 19.062 -0.452 -5.672 1 96.88 313 TYR A CA 1
ATOM 2442 C C . TYR A 1 313 ? 20.562 -0.322 -5.371 1 96.88 313 TYR A C 1
ATOM 2444 O O . TYR A 1 313 ? 21 -0.676 -4.277 1 96.88 313 TYR A O 1
ATOM 2452 N N . HIS A 1 314 ? 21.312 0.227 -6.266 1 96.31 314 HIS A N 1
ATOM 2453 C CA . HIS A 1 314 ? 22.766 0.339 -6.09 1 96.31 314 HIS A CA 1
ATOM 2454 C C . HIS A 1 314 ? 23.109 1.417 -5.07 1 96.31 314 HIS A C 1
ATOM 2456 O O . HIS A 1 314 ? 24.109 1.3 -4.355 1 96.31 314 HIS A O 1
ATOM 2462 N N . PHE A 1 315 ? 22.281 2.396 -5.012 1 93.81 315 PHE A N 1
ATOM 2463 C CA . PHE A 1 315 ? 22.484 3.428 -4 1 93.81 315 PHE A CA 1
ATOM 2464 C C . PHE A 1 315 ? 22.359 2.84 -2.6 1 93.81 315 PHE A C 1
ATOM 2466 O O . PHE A 1 315 ? 23.234 3.043 -1.759 1 93.81 315 PHE A O 1
ATOM 2473 N N . PHE A 1 316 ? 21.312 2.07 -2.363 1 94.62 316 PHE A N 1
ATOM 2474 C CA . PHE A 1 316 ? 21.078 1.532 -1.028 1 94.62 316 PHE A CA 1
ATOM 2475 C C . PHE A 1 316 ? 22.062 0.424 -0.71 1 94.62 316 PHE A C 1
ATOM 2477 O O . PHE A 1 316 ? 22.453 0.246 0.446 1 94.62 316 PHE A O 1
ATOM 2484 N N . LEU A 1 317 ? 22.484 -0.295 -1.715 1 95.38 317 LEU A N 1
ATOM 2485 C CA . LEU A 1 317 ? 23.531 -1.286 -1.489 1 95.38 317 LEU A CA 1
ATOM 2486 C C . LEU A 1 317 ? 24.828 -0.618 -1.027 1 95.38 317 LEU A C 1
ATOM 2488 O O . LEU A 1 317 ? 25.516 -1.131 -0.141 1 95.38 317 LEU A O 1
ATOM 2492 N N . ARG A 1 318 ? 25.125 0.501 -1.664 1 94 318 ARG A N 1
ATOM 2493 C CA . ARG A 1 318 ? 26.328 1.251 -1.28 1 94 318 ARG A CA 1
ATOM 2494 C C . ARG A 1 318 ? 26.203 1.783 0.144 1 94 318 ARG A C 1
ATOM 2496 O O . ARG A 1 318 ? 27.156 1.712 0.923 1 94 318 ARG A O 1
ATOM 2503 N N . LEU A 1 319 ? 25.062 2.307 0.408 1 91 319 LEU A N 1
ATOM 2504 C CA . LEU A 1 319 ? 24.812 2.82 1.753 1 91 319 LEU A CA 1
ATOM 2505 C C . LEU A 1 319 ? 24.953 1.708 2.789 1 91 319 LEU A C 1
ATOM 2507 O O . LEU A 1 319 ? 25.5 1.924 3.871 1 91 319 LEU A O 1
ATOM 2511 N N . ARG A 1 320 ? 24.375 0.585 2.451 1 93.5 320 ARG A N 1
ATOM 2512 C CA . ARG A 1 320 ? 24.469 -0.578 3.328 1 93.5 320 ARG A CA 1
ATOM 2513 C C . ARG A 1 320 ? 25.922 -0.973 3.562 1 93.5 320 ARG A C 1
ATOM 2515 O O . ARG A 1 320 ? 26.328 -1.228 4.699 1 93.5 320 ARG A O 1
ATOM 2522 N N . ARG A 1 321 ? 26.688 -1.021 2.564 1 92.94 321 ARG A N 1
ATOM 2523 C CA . ARG A 1 321 ? 28.094 -1.395 2.654 1 92.94 321 ARG A CA 1
ATOM 2524 C C . ARG A 1 321 ? 28.859 -0.422 3.543 1 92.94 321 ARG A C 1
ATOM 2526 O O . ARG A 1 321 ? 29.688 -0.839 4.363 1 92.94 321 ARG A O 1
ATOM 2533 N N . LYS A 1 322 ? 28.641 0.793 3.363 1 90 322 LYS A N 1
ATOM 2534 C CA . LYS A 1 322 ? 29.297 1.818 4.164 1 90 322 LYS A CA 1
ATOM 2535 C C . LYS A 1 322 ? 28.969 1.656 5.645 1 90 322 LYS A C 1
ATOM 2537 O O . LYS A 1 322 ? 29.844 1.81 6.5 1 90 322 LYS A O 1
ATOM 2542 N N . ARG A 1 323 ? 27.766 1.366 5.895 1 87.25 323 ARG A N 1
ATOM 2543 C CA . ARG A 1 323 ? 27.344 1.223 7.285 1 87.25 323 ARG A CA 1
ATOM 2544 C C . ARG A 1 323 ? 27.953 -0.028 7.914 1 87.25 323 ARG A C 1
ATOM 2546 O O . ARG A 1 323 ? 28.359 -0.008 9.078 1 87.25 323 ARG A O 1
ATOM 2553 N N . LEU A 1 324 ? 27.922 -1.061 7.152 1 88.94 324 LEU A N 1
ATOM 2554 C CA . LEU A 1 324 ? 28.516 -2.301 7.645 1 88.94 324 LEU A CA 1
ATOM 2555 C C . LEU A 1 324 ? 30 -2.123 7.914 1 88.94 324 LEU A C 1
ATOM 2557 O O . LEU A 1 324 ? 30.531 -2.672 8.883 1 88.94 324 LEU A O 1
ATOM 2561 N N . GLU A 1 325 ? 30.625 -1.388 7.07 1 90.31 325 GLU A N 1
ATOM 2562 C CA . GLU A 1 325 ? 32.031 -1.094 7.258 1 90.31 325 GLU A CA 1
ATOM 2563 C C . GLU A 1 325 ? 32.25 -0.266 8.523 1 90.31 325 GLU A C 1
ATOM 2565 O O . GLU A 1 325 ? 33.188 -0.53 9.281 1 90.31 325 GLU A O 1
ATOM 2570 N N . LYS A 1 326 ? 31.453 0.655 8.711 1 87.25 326 LYS A N 1
ATOM 2571 C CA . LYS A 1 326 ? 31.562 1.498 9.891 1 87.25 326 LYS A CA 1
ATOM 2572 C C . LYS A 1 326 ? 31.344 0.688 11.164 1 87.25 326 LYS A C 1
ATOM 2574 O O . LYS A 1 326 ? 32.031 0.9 12.172 1 87.25 326 LYS A O 1
ATOM 2579 N N . GLU A 1 327 ? 30.391 -0.187 11.094 1 85.81 327 GLU A N 1
ATOM 2580 C CA . GLU A 1 327 ? 30.094 -1.032 12.25 1 85.81 327 GLU A CA 1
ATOM 2581 C C . GLU A 1 327 ? 31.25 -1.996 12.531 1 85.81 327 GLU A C 1
ATOM 2583 O O . GLU A 1 327 ? 31.562 -2.279 13.695 1 85.81 327 GLU A O 1
ATOM 2588 N N . SER A 1 328 ? 31.797 -2.498 11.484 1 86.5 328 SER A N 1
ATOM 2589 C CA . SER A 1 328 ? 32.938 -3.396 11.633 1 86.5 328 SER A CA 1
ATOM 2590 C C . SER A 1 328 ? 34.125 -2.67 12.234 1 86.5 328 SER A C 1
ATOM 2592 O O . SER A 1 328 ? 34.844 -3.223 13.078 1 86.5 328 SER A O 1
ATOM 2594 N N . LEU A 1 329 ? 34.312 -1.52 11.742 1 88 329 LEU A N 1
ATOM 2595 C CA . LEU A 1 329 ? 35.406 -0.708 12.258 1 88 329 LEU A CA 1
ATOM 2596 C C . LEU A 1 329 ? 35.188 -0.377 13.734 1 88 329 LEU A C 1
ATOM 2598 O O . LEU A 1 329 ? 36.125 -0.398 14.523 1 88 329 LEU A O 1
ATOM 2602 N N . ARG A 1 330 ? 34.031 -0.032 14.055 1 83.94 330 ARG A N 1
ATOM 2603 C CA . ARG A 1 330 ? 33.688 0.272 15.445 1 83.94 330 ARG A CA 1
ATOM 2604 C C . ARG A 1 330 ? 33.875 -0.952 16.328 1 83.94 330 ARG A C 1
ATOM 2606 O O . ARG A 1 330 ? 34.344 -0.833 17.469 1 83.94 330 ARG A O 1
ATOM 2613 N N . ALA A 1 331 ? 33.562 -2.121 15.789 1 82.75 331 ALA A N 1
ATOM 2614 C CA . ALA A 1 331 ? 33.719 -3.369 16.531 1 82.75 331 ALA A CA 1
ATOM 2615 C C . ALA A 1 331 ? 35.188 -3.703 16.75 1 82.75 331 ALA A C 1
ATOM 2617 O O . ALA A 1 331 ? 35.562 -4.141 17.844 1 82.75 331 ALA A O 1
ATOM 2618 N N . LYS A 1 332 ? 36 -3.457 15.758 1 83.81 332 LYS A N 1
ATOM 2619 C CA . LYS A 1 332 ? 37.438 -3.686 15.875 1 83.81 332 LYS A CA 1
ATOM 2620 C C . LYS A 1 332 ? 38.062 -2.701 16.844 1 83.81 332 LYS A C 1
ATOM 2622 O O . LYS A 1 332 ? 38.938 -3.072 17.625 1 83.81 332 LYS A O 1
ATOM 2627 N N . GLY A 1 333 ? 37.625 -1.56 16.734 1 77.12 333 GLY A N 1
ATOM 2628 C CA . GLY A 1 333 ? 38.094 -0.555 17.656 1 77.12 333 GLY A CA 1
ATOM 2629 C C . GLY A 1 333 ? 37.781 -0.875 19.109 1 77.12 333 GLY A C 1
ATOM 2630 O O . GLY A 1 333 ? 38.625 -0.702 20 1 77.12 333 GLY A O 1
ATOM 2631 N N . ARG A 1 334 ? 36.688 -1.28 19.438 1 81.25 334 ARG A N 1
ATOM 2632 C CA . ARG A 1 334 ? 36.281 -1.664 20.781 1 81.25 334 ARG A CA 1
ATOM 2633 C C . ARG A 1 334 ? 37.062 -2.873 21.266 1 81.25 334 ARG A C 1
ATOM 2635 O O . ARG A 1 334 ? 37.469 -2.936 22.438 1 81.25 334 ARG A O 1
ATOM 2642 N N . ALA A 1 335 ? 37.188 -3.988 20.297 1 79 335 ALA A N 1
ATOM 2643 C CA . ALA A 1 335 ? 37.969 -5.18 20.641 1 79 335 ALA A CA 1
ATOM 2644 C C . ALA A 1 335 ? 39.406 -4.82 20.984 1 79 335 ALA A C 1
ATOM 2646 O O . ALA A 1 335 ? 40 -5.383 21.906 1 79 335 ALA A O 1
ATOM 2647 N N . ALA A 1 336 ? 39.938 -3.881 20.281 1 77.19 336 ALA A N 1
ATOM 2648 C CA . ALA A 1 336 ? 41.281 -3.43 20.531 1 77.19 336 ALA A CA 1
ATOM 2649 C C . ALA A 1 336 ? 41.406 -2.662 21.844 1 77.19 336 ALA A C 1
ATOM 2651 O O . ALA A 1 336 ? 42.406 -2.725 22.531 1 77.19 336 ALA A O 1
ATOM 2652 N N . ALA A 1 337 ? 40.406 -2.143 22.172 1 80.62 337 ALA A N 1
ATOM 2653 C CA . ALA A 1 337 ? 40.406 -1.395 23.422 1 80.62 337 ALA A CA 1
ATOM 2654 C C . ALA A 1 337 ? 40.25 -2.328 24.625 1 80.62 337 ALA A C 1
ATOM 2656 O O . ALA A 1 337 ? 40.594 -1.965 25.75 1 80.62 337 ALA A O 1
ATOM 2657 N N . GLN A 1 338 ? 39.656 -3.443 24.516 1 81.75 338 GLN A N 1
ATOM 2658 C CA . GLN A 1 338 ? 39.438 -4.402 25.594 1 81.75 338 GLN A CA 1
ATOM 2659 C C . GLN A 1 338 ? 40.656 -5.309 25.781 1 81.75 338 GLN A C 1
ATOM 2661 O O . GLN A 1 338 ? 40.75 -6.047 26.766 1 81.75 338 GLN A O 1
ATOM 2666 N N . THR A 1 339 ? 41.594 -5.336 24.906 1 57.78 339 THR A N 1
ATOM 2667 C CA . THR A 1 339 ? 42.875 -6.012 25.125 1 57.78 339 THR A CA 1
ATOM 2668 C C . THR A 1 339 ? 43.938 -5.039 25.672 1 57.78 339 THR A C 1
ATOM 2670 O O . THR A 1 339 ? 44.75 -5.398 26.516 1 57.78 339 THR A O 1
ATOM 2673 N N . MET B 1 1 ? 21.594 46.094 -60.812 1 38.25 1 MET B N 1
ATOM 2674 C CA . MET B 1 1 ? 21.953 45.938 -59.406 1 38.25 1 MET B CA 1
ATOM 2675 C C . MET B 1 1 ? 20.703 45.812 -58.531 1 38.25 1 MET B C 1
ATOM 2677 O O . MET B 1 1 ? 20.688 45.062 -57.562 1 38.25 1 MET B O 1
ATOM 2681 N N . ARG B 1 2 ? 19.609 46.375 -58.969 1 43.69 2 ARG B N 1
ATOM 2682 C CA . ARG B 1 2 ? 18.406 46.312 -58.156 1 43.69 2 ARG B CA 1
ATOM 2683 C C . ARG B 1 2 ? 17.641 45.031 -58.406 1 43.69 2 ARG B C 1
ATOM 2685 O O . ARG B 1 2 ? 16.969 44.5 -57.5 1 43.69 2 ARG B O 1
ATOM 2692 N N . ALA B 1 3 ? 17.641 44.531 -59.594 1 48.44 3 ALA B N 1
ATOM 2693 C CA . ALA B 1 3 ? 16.922 43.281 -59.844 1 48.44 3 ALA B CA 1
ATOM 2694 C C . ALA B 1 3 ? 17.562 42.094 -59.125 1 48.44 3 ALA B C 1
ATOM 2696 O O . ALA B 1 3 ? 16.875 41.219 -58.625 1 48.44 3 ALA B O 1
ATOM 2697 N N . LEU B 1 4 ? 18.844 42.156 -59.094 1 47.5 4 LEU B N 1
ATOM 2698 C CA . LEU B 1 4 ? 19.547 41.094 -58.375 1 47.5 4 LEU B CA 1
ATOM 2699 C C . LEU B 1 4 ? 19.312 41.219 -56.875 1 47.5 4 LEU B C 1
ATOM 2701 O O . LEU B 1 4 ? 19.234 40.188 -56.156 1 47.5 4 LEU B O 1
ATOM 2705 N N . ILE B 1 5 ? 19 42.469 -56.469 1 52.69 5 ILE B N 1
ATOM 2706 C CA . ILE B 1 5 ? 18.781 42.688 -55.031 1 52.69 5 ILE B CA 1
ATOM 2707 C C . ILE B 1 5 ? 17.375 42.188 -54.656 1 52.69 5 ILE B C 1
ATOM 2709 O O . ILE B 1 5 ? 17.203 41.562 -53.594 1 52.69 5 ILE B O 1
ATOM 2713 N N . TYR B 1 6 ? 16.453 42.375 -55.562 1 49.22 6 TYR B N 1
ATOM 2714 C CA . TYR B 1 6 ? 15.094 41.938 -55.25 1 49.22 6 TYR B CA 1
ATOM 2715 C C . TYR B 1 6 ? 14.969 40.438 -55.281 1 49.22 6 TYR B C 1
ATOM 2717 O O . TYR B 1 6 ? 14.273 39.844 -54.438 1 49.22 6 TYR B O 1
ATOM 2725 N N . LEU B 1 7 ? 15.641 39.844 -56.219 1 48.72 7 LEU B N 1
ATOM 2726 C CA . LEU B 1 7 ? 15.578 38.375 -56.281 1 48.72 7 LEU B CA 1
ATOM 2727 C C . LEU B 1 7 ? 16.281 37.781 -55.062 1 48.72 7 LEU B C 1
ATOM 2729 O O . LEU B 1 7 ? 15.812 36.781 -54.531 1 48.72 7 LEU B O 1
ATOM 2733 N N . GLU B 1 8 ? 17.312 38.438 -54.688 1 52.25 8 GLU B N 1
ATOM 2734 C CA . GLU B 1 8 ? 18.047 37.906 -53.531 1 52.25 8 GLU B CA 1
ATOM 2735 C C . GLU B 1 8 ? 17.25 38.094 -52.219 1 52.25 8 GLU B C 1
ATOM 2737 O O . GLU B 1 8 ? 17.25 37.25 -51.375 1 52.25 8 GLU B O 1
ATOM 2742 N N . GLN B 1 9 ? 16.594 39.25 -52.156 1 52.66 9 GLN B N 1
ATOM 2743 C CA . GLN B 1 9 ? 15.906 39.531 -50.906 1 52.66 9 GLN B CA 1
ATOM 2744 C C . GLN B 1 9 ? 14.656 38.688 -50.75 1 52.66 9 GLN B C 1
ATOM 2746 O O . GLN B 1 9 ? 14.328 38.25 -49.625 1 52.66 9 GLN B O 1
ATOM 2751 N N . PHE B 1 10 ? 13.922 38.531 -51.844 1 54.53 10 PHE B N 1
ATOM 2752 C CA . PHE B 1 10 ? 12.672 37.781 -51.719 1 54.53 10 PHE B CA 1
ATOM 2753 C C . PHE B 1 10 ? 12.922 36.281 -51.781 1 54.53 10 PHE B C 1
ATOM 2755 O O . PHE B 1 10 ? 12.203 35.5 -51.125 1 54.53 10 PHE B O 1
ATOM 2762 N N . HIS B 1 11 ? 14.016 35.938 -52.406 1 58.81 11 HIS B N 1
ATOM 2763 C CA . HIS B 1 11 ? 14.242 34.5 -52.625 1 58.81 11 HIS B CA 1
ATOM 2764 C C . HIS B 1 11 ? 14.883 33.844 -51.406 1 58.81 11 HIS B C 1
ATOM 2766 O O . HIS B 1 11 ? 14.609 32.688 -51.094 1 58.81 11 HIS B O 1
ATOM 2772 N N . LEU B 1 12 ? 15.586 34.656 -50.656 1 60.69 12 LEU B N 1
ATOM 2773 C CA . LEU B 1 12 ? 16.328 34.062 -49.562 1 60.69 12 LEU B CA 1
ATOM 2774 C C . LEU B 1 12 ? 15.414 33.75 -48.375 1 60.69 12 LEU B C 1
ATOM 2776 O O . LEU B 1 12 ? 15.43 32.625 -47.844 1 60.69 12 LEU B O 1
ATOM 2780 N N . PRO B 1 13 ? 14.586 34.75 -48.062 1 64.81 13 PRO B N 1
ATOM 2781 C CA . PRO B 1 13 ? 13.688 34.438 -46.938 1 64.81 13 PRO B CA 1
ATOM 2782 C C . PRO B 1 13 ? 12.688 33.344 -47.281 1 64.81 13 PRO B C 1
ATOM 2784 O O . PRO B 1 13 ? 12.367 32.5 -46.406 1 64.81 13 PRO B O 1
ATOM 2787 N N . HIS B 1 14 ? 12.336 33.375 -48.5 1 67.19 14 HIS B N 1
ATOM 2788 C CA . HIS B 1 14 ? 11.359 32.375 -48.938 1 67.19 14 HIS B CA 1
ATOM 2789 C C . HIS B 1 14 ? 11.992 30.984 -49 1 67.19 14 HIS B C 1
ATOM 2791 O O . HIS B 1 14 ? 11.359 30 -48.656 1 67.19 14 HIS B O 1
ATOM 2797 N N . VAL B 1 15 ? 13.227 30.922 -49.438 1 65.12 15 VAL B N 1
ATOM 2798 C CA . VAL B 1 15 ? 13.953 29.656 -49.531 1 65.12 15 VAL B CA 1
ATOM 2799 C C . VAL B 1 15 ? 14.258 29.125 -48.125 1 65.12 15 VAL B C 1
ATOM 2801 O O . VAL B 1 15 ? 14.109 27.938 -47.875 1 65.12 15 VAL B O 1
ATOM 2804 N N . ILE B 1 16 ? 14.586 30 -47.281 1 67.75 16 ILE B N 1
ATOM 2805 C CA . ILE B 1 16 ? 14.883 29.625 -45.906 1 67.75 16 ILE B CA 1
ATOM 2806 C C . ILE B 1 16 ? 13.609 29.141 -45.188 1 67.75 16 ILE B C 1
ATOM 2808 O O . ILE B 1 16 ? 13.625 28.172 -44.469 1 67.75 16 ILE B O 1
ATOM 2812 N N . GLU B 1 17 ? 12.594 29.766 -45.531 1 68.69 17 GLU B N 1
ATOM 2813 C CA . GLU B 1 17 ? 11.297 29.375 -45 1 68.69 17 GLU B CA 1
ATOM 2814 C C . GLU B 1 17 ? 10.867 28 -45.5 1 68.69 17 GLU B C 1
ATOM 2816 O O . GLU B 1 17 ? 10.367 27.172 -44.75 1 68.69 17 GLU B O 1
ATOM 2821 N N . MET B 1 18 ? 11.117 27.828 -46.812 1 70 18 MET B N 1
ATOM 2822 C CA . MET B 1 18 ? 10.758 26.547 -47.406 1 70 18 MET B CA 1
ATOM 2823 C C . MET B 1 18 ? 11.625 25.422 -46.844 1 70 18 MET B C 1
ATOM 2825 O O . MET B 1 18 ? 11.133 24.328 -46.594 1 70 18 MET B O 1
ATOM 2829 N N . GLU B 1 19 ? 12.836 25.719 -46.562 1 74.31 19 GLU B N 1
ATOM 2830 C CA . GLU B 1 19 ? 13.758 24.734 -46 1 74.31 19 GLU B CA 1
ATOM 2831 C C . GLU B 1 19 ? 13.422 24.422 -44.562 1 74.31 19 GLU B C 1
ATOM 2833 O O . GLU B 1 19 ? 13.461 23.266 -44.156 1 74.31 19 GLU B O 1
ATOM 2838 N N . LEU B 1 20 ? 13.07 25.359 -43.875 1 74.12 20 LEU B N 1
ATOM 2839 C CA . LEU B 1 20 ? 12.695 25.141 -42.469 1 74.12 20 LEU B CA 1
ATOM 2840 C C . LEU B 1 20 ? 11.414 24.312 -42.375 1 74.12 20 LEU B C 1
ATOM 2842 O O . LEU B 1 20 ? 11.289 23.453 -41.531 1 74.12 20 LEU B O 1
ATOM 2846 N N . GLN B 1 21 ? 10.539 24.594 -43.344 1 71.81 21 GLN B N 1
ATOM 2847 C CA . GLN B 1 21 ? 9.289 23.844 -43.375 1 71.81 21 GLN B CA 1
ATOM 2848 C C . GLN B 1 21 ? 9.547 22.375 -43.719 1 71.81 21 GLN B C 1
ATOM 2850 O O . GLN B 1 21 ? 8.922 21.484 -43.125 1 71.81 21 GLN B O 1
ATOM 2855 N N . ALA B 1 22 ? 10.453 22.25 -44.656 1 74.81 22 ALA B N 1
ATOM 2856 C CA . ALA B 1 22 ? 10.797 20.891 -45.062 1 74.81 22 ALA B CA 1
ATOM 2857 C C . ALA B 1 22 ? 11.453 20.141 -43.875 1 74.81 22 ALA B C 1
ATOM 2859 O O . ALA B 1 22 ? 11.133 18.984 -43.625 1 74.81 22 ALA B O 1
ATOM 2860 N N . VAL B 1 23 ? 12.32 20.719 -43.219 1 76.19 23 VAL B N 1
ATOM 2861 C CA . VAL B 1 23 ? 13 20.125 -42.062 1 76.19 23 VAL B CA 1
ATOM 2862 C C . VAL B 1 23 ? 11.984 19.812 -40.969 1 76.19 23 VAL B C 1
ATOM 2864 O O . VAL B 1 23 ? 12.047 18.75 -40.344 1 76.19 23 VAL B O 1
ATOM 2867 N N . PHE B 1 24 ? 11.086 20.719 -40.781 1 73.88 24 PHE B N 1
ATOM 2868 C CA . PHE B 1 24 ? 10.039 20.531 -39.781 1 73.88 24 PHE B CA 1
ATOM 2869 C C . PHE B 1 24 ? 9.156 19.344 -40.156 1 73.88 24 PHE B C 1
ATOM 2871 O O . PHE B 1 24 ? 8.844 18.5 -39.312 1 73.88 24 PHE B O 1
ATOM 2878 N N . LEU B 1 25 ? 8.867 19.297 -41.469 1 74.06 25 LEU B N 1
ATOM 2879 C CA . LEU B 1 25 ? 8.016 18.219 -41.938 1 74.06 25 LEU B CA 1
ATOM 2880 C C . LEU B 1 25 ? 8.719 16.875 -41.781 1 74.06 25 LEU B C 1
ATOM 2882 O O . LEU B 1 25 ? 8.102 15.883 -41.375 1 74.06 25 LEU B O 1
ATOM 2886 N N . VAL B 1 26 ? 9.977 16.828 -42.125 1 76.31 26 VAL B N 1
ATOM 2887 C CA . VAL B 1 26 ? 10.758 15.609 -41.969 1 76.31 26 VAL B CA 1
ATOM 2888 C C . VAL B 1 26 ? 10.883 15.227 -40.5 1 76.31 26 VAL B C 1
ATOM 2890 O O . VAL B 1 26 ? 10.75 14.055 -40.156 1 76.31 26 VAL B O 1
ATOM 2893 N N . ALA B 1 27 ? 11.094 16.156 -39.656 1 74.69 27 ALA B N 1
ATOM 2894 C CA . ALA B 1 27 ? 11.234 15.898 -38.219 1 74.69 27 ALA B CA 1
ATOM 2895 C C . ALA B 1 27 ? 9.945 15.352 -37.625 1 74.69 27 ALA B C 1
ATOM 2897 O O . ALA B 1 27 ? 9.961 14.375 -36.875 1 74.69 27 ALA B O 1
ATOM 2898 N N . VAL B 1 28 ? 8.875 15.852 -38.062 1 75.38 28 VAL B N 1
ATOM 2899 C CA . VAL B 1 28 ? 7.586 15.422 -37.562 1 75.38 28 VAL B CA 1
ATOM 2900 C C . VAL B 1 28 ? 7.234 14.047 -38.094 1 75.38 28 VAL B C 1
ATOM 2902 O O . VAL B 1 28 ? 6.695 13.203 -37.375 1 75.38 28 VAL B O 1
ATOM 2905 N N . SER B 1 29 ? 7.582 13.875 -39.375 1 74.44 29 SER B N 1
ATOM 2906 C CA . SER B 1 29 ? 7.332 12.57 -39.969 1 74.44 29 SER B CA 1
ATOM 2907 C C . SER B 1 29 ? 8.188 11.492 -39.312 1 74.44 29 SER B C 1
ATOM 2909 O O . SER B 1 29 ? 7.719 10.375 -39.062 1 74.44 29 SER B O 1
ATOM 2911 N N . CYS B 1 30 ? 9.391 11.836 -39.031 1 79.19 30 CYS B N 1
ATOM 2912 C CA . CYS B 1 30 ? 10.281 10.891 -38.344 1 79.19 30 CYS B CA 1
ATOM 2913 C C . CYS B 1 30 ? 9.789 10.594 -36.938 1 79.19 30 CYS B C 1
ATOM 2915 O O . CYS B 1 30 ? 9.797 9.438 -36.5 1 79.19 30 CYS B O 1
ATOM 2917 N N . LEU B 1 31 ? 9.352 11.539 -36.25 1 75.81 31 LEU B N 1
ATOM 2918 C CA . LEU B 1 31 ? 8.812 11.344 -34.906 1 75.81 31 LEU B CA 1
ATOM 2919 C C . LEU B 1 31 ? 7.555 10.484 -34.938 1 75.81 31 LEU B C 1
ATOM 2921 O O . LEU B 1 31 ? 7.367 9.617 -34.062 1 75.81 31 LEU B O 1
ATOM 2925 N N . GLY B 1 32 ? 6.766 10.781 -35.906 1 72.75 32 GLY B N 1
ATOM 2926 C CA . GLY B 1 32 ? 5.574 9.969 -36.062 1 72.75 32 GLY B CA 1
ATOM 2927 C C . GLY B 1 32 ? 5.887 8.516 -36.406 1 72.75 32 GLY B C 1
ATOM 2928 O O . GLY B 1 32 ? 5.262 7.605 -35.844 1 72.75 32 GLY B O 1
ATOM 2929 N N . PHE B 1 33 ? 6.824 8.383 -37.25 1 79.62 33 PHE B N 1
ATOM 2930 C CA . PHE B 1 33 ? 7.23 7.031 -37.625 1 79.62 33 PHE B CA 1
ATOM 2931 C C . PHE B 1 33 ? 7.805 6.289 -36.438 1 79.62 33 PHE B C 1
ATOM 2933 O O . PHE B 1 33 ? 7.465 5.129 -36.188 1 79.62 33 PHE B O 1
ATOM 2940 N N . VAL B 1 34 ? 8.609 6.926 -35.688 1 83.25 34 VAL B N 1
ATOM 2941 C CA . VAL B 1 34 ? 9.203 6.324 -34.5 1 83.25 34 VAL B CA 1
ATOM 2942 C C . VAL B 1 34 ? 8.102 5.988 -33.5 1 83.25 34 VAL B C 1
ATOM 2944 O O . VAL B 1 34 ? 8.125 4.918 -32.875 1 83.25 34 VAL B O 1
ATOM 2947 N N . SER B 1 35 ? 7.188 6.852 -33.312 1 81.25 35 SER B N 1
ATOM 2948 C CA . SER B 1 35 ? 6.074 6.617 -32.406 1 81.25 35 SER B CA 1
ATOM 2949 C C . SER B 1 35 ? 5.238 5.418 -32.844 1 81.25 35 SER B C 1
ATOM 2951 O O . SER B 1 35 ? 4.867 4.582 -32.031 1 81.25 35 SER B O 1
ATOM 2953 N N . LEU B 1 36 ? 4.961 5.395 -34.094 1 82.31 36 LEU B N 1
ATOM 2954 C CA . LEU B 1 36 ? 4.184 4.281 -34.625 1 82.31 36 LEU B CA 1
ATOM 2955 C C . LEU B 1 36 ? 4.93 2.963 -34.438 1 82.31 36 LEU B C 1
ATOM 2957 O O . LEU B 1 36 ? 4.336 1.954 -34.031 1 82.31 36 LEU B O 1
ATOM 2961 N N . CYS B 1 37 ? 6.203 2.951 -34.75 1 87.75 37 CYS B N 1
ATOM 2962 C CA . CYS B 1 37 ? 7.012 1.752 -34.594 1 87.75 37 CYS B CA 1
ATOM 2963 C C . CYS B 1 37 ? 7.035 1.308 -33.125 1 87.75 37 CYS B C 1
ATOM 2965 O O . CYS B 1 37 ? 6.984 0.112 -32.844 1 87.75 37 CYS B O 1
ATOM 2967 N N . LYS B 1 38 ? 7.113 2.268 -32.312 1 88.12 38 LYS B N 1
ATOM 2968 C CA . LYS B 1 38 ? 7.105 1.95 -30.875 1 88.12 38 LYS B CA 1
ATOM 2969 C C . LYS B 1 38 ? 5.797 1.273 -30.469 1 88.12 38 LYS B C 1
ATOM 2971 O O . LYS B 1 38 ? 5.809 0.275 -29.75 1 88.12 38 LYS B O 1
ATOM 2976 N N . HIS B 1 39 ? 4.719 1.73 -30.969 1 87.44 39 HIS B N 1
ATOM 2977 C CA . HIS B 1 39 ? 3.424 1.16 -30.625 1 87.44 39 HIS B CA 1
ATOM 2978 C C . HIS B 1 39 ? 3.256 -0.233 -31.234 1 87.44 39 HIS B C 1
ATOM 2980 O O . HIS B 1 39 ? 2.689 -1.123 -30.594 1 87.44 39 HIS B O 1
ATOM 2986 N N . ILE B 1 40 ? 3.678 -0.354 -32.375 1 90.25 40 ILE B N 1
ATOM 2987 C CA . ILE B 1 40 ? 3.615 -1.661 -33.031 1 90.25 40 ILE B CA 1
ATOM 2988 C C . ILE B 1 40 ? 4.488 -2.654 -32.281 1 90.25 40 ILE B C 1
ATOM 2990 O O . ILE B 1 40 ? 4.07 -3.785 -32 1 90.25 40 ILE B O 1
ATOM 2994 N N . PHE B 1 41 ? 5.656 -2.275 -31.922 1 91.88 41 PHE B N 1
ATOM 2995 C CA . PHE B 1 41 ? 6.559 -3.139 -31.172 1 91.88 41 PHE B CA 1
ATOM 2996 C C . PHE B 1 41 ? 5.949 -3.523 -29.828 1 91.88 41 PHE B C 1
ATOM 2998 O O . PHE B 1 41 ? 6 -4.688 -29.422 1 91.88 41 PHE B O 1
ATOM 3005 N N . CYS B 1 42 ? 5.367 -2.557 -29.141 1 89.62 42 CYS B N 1
ATOM 3006 C CA . CYS B 1 42 ? 4.734 -2.824 -27.859 1 89.62 42 CYS B CA 1
ATOM 3007 C C . CYS B 1 42 ? 3.572 -3.801 -28.016 1 89.62 42 CYS B C 1
ATOM 3009 O O . CYS B 1 42 ? 3.375 -4.676 -27.172 1 89.62 42 CYS B O 1
ATOM 3011 N N . PHE B 1 43 ? 2.857 -3.635 -29.047 1 91.88 43 PHE B N 1
ATOM 3012 C CA . PHE B 1 43 ? 1.735 -4.527 -29.312 1 91.88 43 PHE B CA 1
ATOM 3013 C C . PHE B 1 43 ? 2.225 -5.938 -29.609 1 91.88 43 PHE B C 1
ATOM 3015 O O . PHE B 1 43 ? 1.66 -6.914 -29.125 1 91.88 43 PHE B O 1
ATOM 3022 N N . LEU B 1 44 ? 3.223 -6.086 -30.375 1 93.75 44 LEU B N 1
ATOM 3023 C CA . LEU B 1 44 ? 3.771 -7.395 -30.703 1 93.75 44 LEU B CA 1
ATOM 3024 C C . LEU B 1 44 ? 4.363 -8.062 -29.453 1 93.75 44 LEU B C 1
ATOM 3026 O O . LEU B 1 44 ? 4.238 -9.273 -29.281 1 93.75 44 LEU B O 1
ATOM 3030 N N . LYS B 1 45 ? 4.996 -7.289 -28.672 1 92.56 45 LYS B N 1
ATOM 3031 C CA . LYS B 1 45 ? 5.516 -7.82 -27.406 1 92.56 45 LYS B CA 1
ATOM 3032 C C . LYS B 1 45 ? 4.383 -8.312 -26.516 1 92.56 45 LYS B C 1
ATOM 3034 O O . LYS B 1 45 ? 4.504 -9.352 -25.859 1 92.56 45 LYS B O 1
ATOM 3039 N N . TRP B 1 46 ? 3.365 -7.539 -26.516 1 91.94 46 TRP B N 1
ATOM 3040 C CA . TRP B 1 46 ? 2.191 -7.938 -25.75 1 91.94 46 TRP B CA 1
ATOM 3041 C C . TRP B 1 46 ? 1.634 -9.266 -26.25 1 91.94 46 TRP B C 1
ATOM 3043 O O . TRP B 1 46 ? 1.304 -10.148 -25.469 1 91.94 46 TRP B O 1
ATOM 3053 N N . ILE B 1 47 ? 1.53 -9.445 -27.531 1 93.62 47 ILE B N 1
ATOM 3054 C CA . ILE B 1 47 ? 1.055 -10.688 -28.125 1 93.62 47 ILE B CA 1
ATOM 3055 C C . ILE B 1 47 ? 1.979 -11.844 -27.734 1 93.62 47 ILE B C 1
ATOM 3057 O O . ILE B 1 47 ? 1.514 -12.922 -27.375 1 93.62 47 ILE B O 1
ATOM 3061 N N . TRP B 1 48 ? 3.225 -11.578 -27.844 1 93.5 48 TRP B N 1
ATOM 3062 C CA . TRP B 1 48 ? 4.203 -12.594 -27.469 1 93.5 48 TRP B CA 1
ATOM 3063 C C . TRP B 1 48 ? 4.027 -13.016 -26.016 1 93.5 48 TRP B C 1
ATOM 3065 O O . TRP B 1 48 ? 3.957 -14.211 -25.703 1 93.5 48 TRP B O 1
ATOM 3075 N N . ASP B 1 49 ? 3.898 -12.047 -25.125 1 91.69 49 ASP B N 1
ATOM 3076 C CA . ASP B 1 49 ? 3.801 -12.312 -23.688 1 91.69 49 ASP B CA 1
ATOM 3077 C C . ASP B 1 49 ? 2.508 -13.055 -23.344 1 91.69 49 ASP B C 1
ATOM 3079 O O . ASP B 1 49 ? 2.502 -13.945 -22.5 1 91.69 49 ASP B O 1
ATOM 3083 N N . MET B 1 50 ? 1.455 -12.672 -24.062 1 89.88 50 MET B N 1
ATOM 3084 C CA . MET B 1 50 ? 0.132 -13.18 -23.719 1 89.88 50 MET B CA 1
ATOM 3085 C C . MET B 1 50 ? -0.099 -14.562 -24.328 1 89.88 50 MET B C 1
ATOM 3087 O O . MET B 1 50 ? -0.735 -15.414 -23.719 1 89.88 50 MET B O 1
ATOM 3091 N N . PHE B 1 51 ? 0.555 -14.844 -25.5 1 91.31 51 PHE B N 1
ATOM 3092 C CA . PHE B 1 51 ? 0.058 -16.016 -26.219 1 91.31 51 PHE B CA 1
ATOM 3093 C C . PHE B 1 51 ? 1.205 -16.938 -26.609 1 91.31 51 PHE B C 1
ATOM 3095 O O . PHE B 1 51 ? 1.003 -18.141 -26.812 1 91.31 51 PHE B O 1
ATOM 3102 N N . LEU B 1 52 ? 2.398 -16.469 -26.672 1 93.19 52 LEU B N 1
ATOM 3103 C CA . LEU B 1 52 ? 3.412 -17.25 -27.359 1 93.19 52 LEU B CA 1
ATOM 3104 C C . LEU B 1 52 ? 4.551 -17.625 -26.422 1 93.19 52 LEU B C 1
ATOM 3106 O O . LEU B 1 52 ? 5.234 -18.625 -26.625 1 93.19 52 LEU B O 1
ATOM 3110 N N . ARG B 1 53 ? 4.781 -16.859 -25.438 1 94.56 53 ARG B N 1
ATOM 3111 C CA . ARG B 1 53 ? 5.902 -17.094 -24.531 1 94.56 53 ARG B CA 1
ATOM 3112 C C . ARG B 1 53 ? 5.738 -18.406 -23.781 1 94.56 53 ARG B C 1
ATOM 3114 O O . ARG B 1 53 ? 4.707 -18.641 -23.156 1 94.56 53 ARG B O 1
ATOM 3121 N N . PRO B 1 54 ? 6.68 -19.25 -23.859 1 95.75 54 PRO B N 1
ATOM 3122 C CA . PRO B 1 54 ? 6.586 -20.531 -23.156 1 95.75 54 PRO B CA 1
ATOM 3123 C C . PRO B 1 54 ? 6.645 -20.375 -21.641 1 95.75 54 PRO B C 1
ATOM 3125 O O . PRO B 1 54 ? 7.387 -19.531 -21.141 1 95.75 54 PRO B O 1
ATOM 3128 N N . PRO B 1 55 ? 5.828 -21.109 -21 1 96.25 55 PRO B N 1
ATOM 3129 C CA . PRO B 1 55 ? 5.898 -21.078 -19.531 1 96.25 55 PRO B CA 1
ATOM 3130 C C . PRO B 1 55 ? 7.203 -21.672 -18.984 1 96.25 55 PRO B C 1
ATOM 3132 O O . PRO B 1 55 ? 7.82 -22.516 -19.641 1 96.25 55 PRO B O 1
ATOM 3135 N N . LYS B 1 56 ? 7.602 -21.188 -17.906 1 96.38 56 LYS B N 1
ATOM 3136 C CA . LYS B 1 56 ? 8.742 -21.797 -17.234 1 96.38 56 LYS B CA 1
ATOM 3137 C C . LYS B 1 56 ? 8.367 -23.125 -16.594 1 96.38 56 LYS B C 1
ATOM 3139 O O . LYS B 1 56 ? 7.215 -23.328 -16.203 1 96.38 56 LYS B O 1
ATOM 3144 N N . ASN B 1 57 ? 9.367 -24.016 -16.547 1 97.38 57 ASN B N 1
ATOM 3145 C CA . ASN B 1 57 ? 9.164 -25.25 -15.812 1 97.38 57 ASN B CA 1
ATOM 3146 C C . ASN B 1 57 ? 9.258 -25.016 -14.305 1 97.38 57 ASN B C 1
ATOM 3148 O O . ASN B 1 57 ? 10.352 -24.875 -13.758 1 97.38 57 ASN B O 1
ATOM 3152 N N . LEU B 1 58 ? 8.188 -25.078 -13.625 1 97.88 58 LEU B N 1
ATOM 3153 C CA . LEU B 1 58 ? 8.109 -24.703 -12.211 1 97.88 58 LEU B CA 1
ATOM 3154 C C . LEU B 1 58 ? 8.859 -25.703 -11.344 1 97.88 58 LEU B C 1
ATOM 3156 O O . LEU B 1 58 ? 9.297 -25.375 -10.242 1 97.88 58 LEU B O 1
ATOM 3160 N N . LYS B 1 59 ? 9.039 -26.875 -11.844 1 97 59 LYS B N 1
ATOM 3161 C CA . LYS B 1 59 ? 9.75 -27.891 -11.086 1 97 59 LYS B CA 1
ATOM 3162 C C . LYS B 1 59 ? 11.227 -27.547 -10.945 1 97 59 LYS B C 1
ATOM 3164 O O . LYS B 1 59 ? 11.922 -28.109 -10.086 1 97 59 LYS B O 1
ATOM 3169 N N . GLU B 1 60 ? 11.648 -26.672 -11.828 1 97.31 60 GLU B N 1
ATOM 3170 C CA . GLU B 1 60 ? 13.039 -26.219 -11.742 1 97.31 60 GLU B CA 1
ATOM 3171 C C . GLU B 1 60 ? 13.273 -25.391 -10.492 1 97.31 60 GLU B C 1
ATOM 3173 O O . GLU B 1 60 ? 14.398 -25.297 -10 1 97.31 60 GLU B O 1
ATOM 3178 N N . TYR B 1 61 ? 12.195 -24.828 -9.977 1 98 61 TYR B N 1
ATOM 3179 C CA . TYR B 1 61 ? 12.32 -24.047 -8.758 1 98 61 TYR B CA 1
ATOM 3180 C C . TYR B 1 61 ? 12.406 -24.953 -7.535 1 98 61 TYR B C 1
ATOM 3182 O O . TYR B 1 61 ? 13.07 -24.625 -6.551 1 98 61 TYR B O 1
ATOM 3190 N N . GLY B 1 62 ? 11.719 -26.031 -7.531 1 97.88 62 GLY B N 1
ATOM 3191 C CA . GLY B 1 62 ? 11.562 -26.984 -6.453 1 97.88 62 GLY B CA 1
ATOM 3192 C C . GLY B 1 62 ? 10.367 -27.906 -6.641 1 97.88 62 GLY B C 1
ATOM 3193 O O . GLY B 1 62 ? 9.523 -27.672 -7.504 1 97.88 62 GLY B O 1
ATOM 3194 N N . SER B 1 63 ? 10.297 -28.906 -5.871 1 97.69 63 SER B N 1
ATOM 3195 C CA . SER B 1 63 ? 9.289 -29.953 -6.086 1 97.69 63 SER B CA 1
ATOM 3196 C C . SER B 1 63 ? 8.008 -29.641 -5.328 1 97.69 63 SER B C 1
ATOM 3198 O O . SER B 1 63 ? 6.973 -30.266 -5.562 1 97.69 63 SER B O 1
ATOM 3200 N N . TRP B 1 64 ? 8.047 -28.625 -4.406 1 98.5 64 TRP B N 1
ATOM 3201 C CA . TRP B 1 64 ? 6.875 -28.312 -3.602 1 98.5 64 TRP B CA 1
ATOM 3202 C C . TRP B 1 64 ? 6.406 -26.875 -3.867 1 98.5 64 TRP B C 1
ATOM 3204 O O . TRP B 1 64 ? 7.227 -25.969 -4.051 1 98.5 64 TRP B O 1
ATOM 3214 N N . ALA B 1 65 ? 5.125 -26.656 -3.848 1 98.75 65 ALA B N 1
ATOM 3215 C CA . ALA B 1 65 ? 4.5 -25.344 -3.918 1 98.75 65 ALA B CA 1
ATOM 3216 C C . ALA B 1 65 ? 3.596 -25.094 -2.713 1 98.75 65 ALA B C 1
ATOM 3218 O O . ALA B 1 65 ? 2.879 -26 -2.273 1 98.75 65 ALA B O 1
ATOM 3219 N N . ILE B 1 66 ? 3.68 -23.953 -2.148 1 98.88 66 ILE B N 1
ATOM 3220 C CA . ILE B 1 66 ? 2.807 -23.5 -1.064 1 98.88 66 ILE B CA 1
ATOM 3221 C C . ILE B 1 66 ? 1.714 -22.594 -1.619 1 98.88 66 ILE B C 1
ATOM 3223 O O . ILE B 1 66 ? 1.99 -21.703 -2.428 1 98.88 66 ILE B O 1
ATOM 3227 N N . ILE B 1 67 ? 0.517 -22.828 -1.206 1 98.88 67 ILE B N 1
ATOM 3228 C CA . ILE B 1 67 ? -0.585 -21.938 -1.563 1 98.88 67 ILE B CA 1
ATOM 3229 C C . ILE B 1 67 ? -1.379 -21.562 -0.311 1 98.88 67 ILE B C 1
ATOM 3231 O O . ILE B 1 67 ? -1.893 -22.438 0.385 1 98.88 67 ILE B O 1
ATOM 3235 N N . THR B 1 68 ? -1.469 -20.297 -0.033 1 98.81 68 THR B N 1
ATOM 3236 C CA . THR B 1 68 ? -2.338 -19.844 1.046 1 98.81 68 THR B CA 1
ATOM 3237 C C . THR B 1 68 ? -3.73 -19.516 0.516 1 98.81 68 THR B C 1
ATOM 3239 O O . THR B 1 68 ? -3.879 -19.062 -0.625 1 98.81 68 THR B O 1
ATOM 3242 N N . GLY B 1 69 ? -4.797 -19.672 1.372 1 97.88 69 GLY B N 1
ATOM 3243 C CA . GLY B 1 69 ? -6.152 -19.516 0.869 1 97.88 69 GLY B CA 1
ATOM 3244 C C . GLY B 1 69 ? -6.492 -20.5 -0.239 1 97.88 69 GLY B C 1
ATOM 3245 O O . GLY B 1 69 ? -6.98 -20.109 -1.298 1 97.88 69 GLY B O 1
ATOM 3246 N N . SER B 1 70 ? -6.309 -21.766 0.012 1 98 70 SER B N 1
ATOM 3247 C CA . SER B 1 70 ? -6.227 -22.766 -1.043 1 98 70 SER B CA 1
ATOM 3248 C C . SER B 1 70 ? -7.527 -23.562 -1.155 1 98 70 SER B C 1
ATOM 3250 O O . SER B 1 70 ? -7.586 -24.562 -1.865 1 98 70 SER B O 1
ATOM 3252 N N . THR B 1 71 ? -8.609 -23.141 -0.506 1 97 71 THR B N 1
ATOM 3253 C CA . THR B 1 71 ? -9.75 -24.047 -0.386 1 97 71 THR B CA 1
ATOM 3254 C C . THR B 1 71 ? -10.93 -23.531 -1.197 1 97 71 THR B C 1
ATOM 3256 O O . THR B 1 71 ? -11.977 -24.188 -1.262 1 97 71 THR B O 1
ATOM 3259 N N . ASP B 1 72 ? -10.828 -22.375 -1.733 1 94.5 72 ASP B N 1
ATOM 3260 C CA . ASP B 1 72 ? -11.898 -21.812 -2.555 1 94.5 72 ASP B CA 1
ATOM 3261 C C . ASP B 1 72 ? -11.344 -20.875 -3.627 1 94.5 72 ASP B C 1
ATOM 3263 O O . ASP B 1 72 ? -10.18 -20.484 -3.57 1 94.5 72 ASP B O 1
ATOM 3267 N N . GLY B 1 73 ? -12.125 -20.656 -4.594 1 94.88 73 GLY B N 1
ATOM 3268 C CA . GLY B 1 73 ? -11.859 -19.594 -5.547 1 94.88 73 GLY B CA 1
ATOM 3269 C C . GLY B 1 73 ? -10.562 -19.781 -6.316 1 94.88 73 GLY B C 1
ATOM 3270 O O . GLY B 1 73 ? -10.305 -20.875 -6.84 1 94.88 73 GLY B O 1
ATOM 3271 N N . ILE B 1 74 ? -9.836 -18.719 -6.434 1 96.19 74 ILE B N 1
ATOM 3272 C CA . ILE B 1 74 ? -8.602 -18.688 -7.203 1 96.19 74 ILE B CA 1
ATOM 3273 C C . ILE B 1 74 ? -7.574 -19.625 -6.562 1 96.19 74 ILE B C 1
ATOM 3275 O O . ILE B 1 74 ? -6.883 -20.375 -7.258 1 96.19 74 ILE B O 1
ATOM 3279 N N . GLY B 1 75 ? -7.527 -19.641 -5.25 1 98.06 75 GLY B N 1
ATOM 3280 C CA . GLY B 1 75 ? -6.566 -20.453 -4.531 1 98.06 75 GLY B CA 1
ATOM 3281 C C . GLY B 1 75 ? -6.727 -21.938 -4.805 1 98.06 75 GLY B C 1
ATOM 3282 O O . GLY B 1 75 ? -5.742 -22.641 -5.059 1 98.06 75 GLY B O 1
ATOM 3283 N N . LYS B 1 76 ? -7.93 -22.359 -4.723 1 98.06 76 LYS B N 1
ATOM 3284 C CA . LYS B 1 76 ? -8.203 -23.766 -5.004 1 98.06 76 LYS B CA 1
ATOM 3285 C C . LYS B 1 76 ? -7.848 -24.125 -6.445 1 98.06 76 LYS B C 1
ATOM 3287 O O . LYS B 1 76 ? -7.219 -25.141 -6.699 1 98.06 76 LYS B O 1
ATOM 3292 N N . ALA B 1 77 ? -8.242 -23.266 -7.359 1 98 77 ALA B N 1
ATOM 3293 C CA . ALA B 1 77 ? -7.941 -23.484 -8.773 1 98 77 ALA B CA 1
ATOM 3294 C C . ALA B 1 77 ? -6.434 -23.531 -9.016 1 98 77 ALA B C 1
ATOM 3296 O O . ALA B 1 77 ? -5.949 -24.328 -9.812 1 98 77 ALA B O 1
ATOM 3297 N N . LEU B 1 78 ? -5.723 -22.672 -8.352 1 98.62 78 LEU B N 1
ATOM 3298 C CA . LEU B 1 78 ? -4.27 -22.656 -8.469 1 98.62 78 LEU B CA 1
ATOM 3299 C C . LEU B 1 78 ? -3.662 -23.953 -7.949 1 98.62 78 LEU B C 1
ATOM 3301 O O . LEU B 1 78 ? -2.717 -24.469 -8.539 1 98.62 78 LEU B O 1
ATOM 3305 N N . ALA B 1 79 ? -4.199 -24.422 -6.848 1 98.5 79 ALA B N 1
ATOM 3306 C CA . ALA B 1 79 ? -3.719 -25.688 -6.293 1 98.5 79 ALA B CA 1
ATOM 3307 C C . ALA B 1 79 ? -3.867 -26.828 -7.297 1 98.5 79 ALA B C 1
ATOM 3309 O O . ALA B 1 79 ? -2.934 -27.609 -7.508 1 98.5 79 ALA B O 1
ATOM 3310 N N . PHE B 1 80 ? -5.004 -26.891 -7.926 1 98.12 80 PHE B N 1
ATOM 3311 C CA . PHE B 1 80 ? -5.258 -27.922 -8.93 1 98.12 80 PHE B CA 1
ATOM 3312 C C . PHE B 1 80 ? -4.281 -27.781 -10.094 1 98.12 80 PHE B C 1
ATOM 3314 O O . PHE B 1 80 ? -3.73 -28.781 -10.562 1 98.12 80 PHE B O 1
ATOM 3321 N N . GLU B 1 81 ? -4.098 -26.578 -10.539 1 98 81 GLU B N 1
ATOM 3322 C CA . GLU B 1 81 ? -3.229 -26.344 -11.688 1 98 81 GLU B CA 1
ATOM 3323 C C . GLU B 1 81 ? -1.778 -26.688 -11.367 1 98 81 GLU B C 1
ATOM 3325 O O . GLU B 1 81 ? -1.069 -27.266 -12.195 1 98 81 GLU B O 1
ATOM 3330 N N . LEU B 1 82 ? -1.316 -26.391 -10.18 1 98.12 82 LEU B N 1
ATOM 3331 C CA . LEU B 1 82 ? 0.039 -26.719 -9.758 1 98.12 82 LEU B CA 1
ATOM 3332 C C . LEU B 1 82 ? 0.229 -28.234 -9.688 1 98.12 82 LEU B C 1
ATOM 3334 O O . LEU B 1 82 ? 1.259 -28.75 -10.125 1 98.12 82 LEU B O 1
ATOM 3338 N N . ALA B 1 83 ? -0.753 -28.891 -9.141 1 97.62 83 ALA B N 1
ATOM 3339 C CA . ALA B 1 83 ? -0.713 -30.359 -9.086 1 97.62 83 ALA B CA 1
ATOM 3340 C C . ALA B 1 83 ? -0.635 -30.953 -10.492 1 97.62 83 ALA B C 1
ATOM 3342 O O . ALA B 1 83 ? 0.091 -31.922 -10.719 1 97.62 83 ALA B O 1
ATOM 3343 N N . SER B 1 84 ? -1.37 -30.344 -11.406 1 96.44 84 SER B N 1
ATOM 3344 C CA . SER B 1 84 ? -1.382 -30.828 -12.781 1 96.44 84 SER B CA 1
ATOM 3345 C C . SER B 1 84 ? -0.002 -30.703 -13.422 1 96.44 84 SER B C 1
ATOM 3347 O O . SER B 1 84 ? 0.3 -31.406 -14.391 1 96.44 84 SER B O 1
ATOM 3349 N N . LYS B 1 85 ? 0.841 -29.828 -12.898 1 95.75 85 LYS B N 1
ATOM 3350 C CA . LYS B 1 85 ? 2.201 -29.641 -13.398 1 95.75 85 LYS B CA 1
ATOM 3351 C C . LYS B 1 85 ? 3.184 -30.547 -12.664 1 95.75 85 LYS B C 1
ATOM 3353 O O . LYS B 1 85 ? 4.391 -30.484 -12.898 1 95.75 85 LYS B O 1
ATOM 3358 N N . GLY B 1 86 ? 2.66 -31.359 -11.734 1 95.44 86 GLY B N 1
ATOM 3359 C CA . GLY B 1 86 ? 3.467 -32.375 -11.078 1 95.44 86 GLY B CA 1
ATOM 3360 C C . GLY B 1 86 ? 4.125 -31.875 -9.797 1 95.44 86 GLY B C 1
ATOM 3361 O O . GLY B 1 86 ? 5.051 -32.5 -9.289 1 95.44 86 GLY B O 1
ATOM 3362 N N . LEU B 1 87 ? 3.715 -30.75 -9.258 1 97.56 87 LEU B N 1
ATOM 3363 C CA . LEU B 1 87 ? 4.277 -30.234 -8.016 1 97.56 87 LEU B CA 1
ATOM 3364 C C . LEU B 1 87 ? 3.543 -30.812 -6.809 1 97.56 87 LEU B C 1
ATOM 3366 O O . LEU B 1 87 ? 2.32 -30.953 -6.832 1 97.56 87 LEU B O 1
ATOM 3370 N N . ASN B 1 88 ? 4.32 -31.141 -5.758 1 97.81 88 ASN B N 1
ATOM 3371 C CA . ASN B 1 88 ? 3.717 -31.391 -4.457 1 97.81 88 ASN B CA 1
ATOM 3372 C C . ASN B 1 88 ? 3.174 -30.125 -3.826 1 97.81 88 ASN B C 1
ATOM 3374 O O . ASN B 1 88 ? 3.607 -29.016 -4.176 1 97.81 88 ASN B O 1
ATOM 3378 N N . LEU B 1 89 ? 2.219 -30.297 -2.906 1 98.38 89 LEU B N 1
ATOM 3379 C CA . LEU B 1 89 ? 1.537 -29.094 -2.459 1 98.38 89 LEU B CA 1
ATOM 3380 C C . LEU B 1 89 ? 1.55 -28.984 -0.938 1 98.38 89 LEU B C 1
ATOM 3382 O O . LEU B 1 89 ? 1.389 -30 -0.244 1 98.38 89 LEU B O 1
ATOM 3386 N N . VAL B 1 90 ? 1.8 -27.797 -0.46 1 98.75 90 VAL B N 1
ATOM 3387 C CA . VAL B 1 90 ? 1.425 -27.391 0.89 1 98.75 90 VAL B CA 1
ATOM 3388 C C . VAL B 1 90 ? 0.201 -26.484 0.836 1 98.75 90 VAL B C 1
ATOM 3390 O O . VAL B 1 90 ? 0.291 -25.344 0.38 1 98.75 90 VAL B O 1
ATOM 3393 N N . LEU B 1 91 ? -0.933 -27 1.277 1 98.75 91 LEU B N 1
ATOM 3394 C CA . LEU B 1 91 ? -2.176 -26.234 1.291 1 98.75 91 LEU B CA 1
ATOM 3395 C C . LEU B 1 91 ? -2.391 -25.562 2.648 1 98.75 91 LEU B C 1
ATOM 3397 O O . LEU B 1 91 ? -2.455 -26.25 3.674 1 98.75 91 LEU B O 1
ATOM 3401 N N . VAL B 1 92 ? -2.443 -24.266 2.652 1 98.69 92 VAL B N 1
ATOM 3402 C CA . VAL B 1 92 ? -2.617 -23.5 3.883 1 98.69 92 VAL B CA 1
ATOM 3403 C C . VAL B 1 92 ? -4.02 -22.906 3.93 1 98.69 92 VAL B C 1
ATOM 3405 O O . VAL B 1 92 ? -4.477 -22.297 2.955 1 98.69 92 VAL B O 1
ATOM 3408 N N . GLY B 1 93 ? -4.734 -23.031 4.996 1 97.88 93 GLY B N 1
ATOM 3409 C CA . GLY B 1 93 ? -6.07 -22.5 5.199 1 97.88 93 GLY B CA 1
ATOM 3410 C C . GLY B 1 93 ? -6.523 -22.547 6.645 1 97.88 93 GLY B C 1
ATOM 3411 O O . GLY B 1 93 ? -5.855 -23.156 7.488 1 97.88 93 GLY B O 1
ATOM 3412 N N . ARG B 1 94 ? -7.609 -22 6.945 1 96.94 94 ARG B N 1
ATOM 3413 C CA . ARG B 1 94 ? -8.055 -21.875 8.336 1 96.94 94 ARG B CA 1
ATOM 3414 C C . ARG B 1 94 ? -8.961 -23.031 8.719 1 96.94 94 ARG B C 1
ATOM 3416 O O . ARG B 1 94 ? -9.086 -23.375 9.898 1 96.94 94 ARG B O 1
ATOM 3423 N N . ASN B 1 95 ? -9.625 -23.688 7.723 1 97.38 95 ASN B N 1
ATOM 3424 C CA . ASN B 1 95 ? -10.602 -24.75 7.973 1 97.38 95 ASN B CA 1
ATOM 3425 C C . ASN B 1 95 ? -10.023 -26.125 7.645 1 97.38 95 ASN B C 1
ATOM 3427 O O . ASN B 1 95 ? -9.844 -26.453 6.477 1 97.38 95 ASN B O 1
ATOM 3431 N N . PRO B 1 96 ? -9.844 -26.891 8.641 1 97.88 96 PRO B N 1
ATOM 3432 C CA . PRO B 1 96 ? -9.219 -28.203 8.391 1 97.88 96 PRO B CA 1
ATOM 3433 C C . PRO B 1 96 ? -10.062 -29.109 7.5 1 97.88 96 PRO B C 1
ATOM 3435 O O . PRO B 1 96 ? -9.523 -29.828 6.664 1 97.88 96 PRO B O 1
ATOM 3438 N N . SER B 1 97 ? -11.359 -29.047 7.656 1 98.38 97 SER B N 1
ATOM 3439 C CA . SER B 1 97 ? -12.234 -29.906 6.855 1 98.38 97 SER B CA 1
ATOM 3440 C C . SER B 1 97 ? -12.195 -29.5 5.383 1 98.38 97 SER B C 1
ATOM 3442 O O . SER B 1 97 ? -12.203 -30.375 4.504 1 98.38 97 SER B O 1
ATOM 3444 N N . LYS B 1 98 ? -12.164 -28.234 5.102 1 98.06 98 LYS B N 1
ATOM 3445 C CA . LYS B 1 98 ? -12.086 -27.766 3.723 1 98.06 98 LYS B CA 1
ATOM 3446 C C . LYS B 1 98 ? -10.734 -28.109 3.1 1 98.06 98 LYS B C 1
ATOM 3448 O O . LYS B 1 98 ? -10.656 -28.438 1.914 1 98.06 98 LYS B O 1
ATOM 3453 N N . LEU B 1 99 ? -9.711 -28.031 3.889 1 98.56 99 LEU B N 1
ATOM 3454 C CA . LEU B 1 99 ? -8.383 -28.406 3.422 1 98.56 99 LEU B CA 1
ATOM 3455 C C . LEU B 1 99 ? -8.344 -29.875 3.021 1 98.56 99 LEU B C 1
ATOM 3457 O O . LEU B 1 99 ? -7.836 -30.219 1.951 1 98.56 99 LEU B O 1
ATOM 3461 N N . GLU B 1 100 ? -8.891 -30.688 3.871 1 98.19 100 GLU B N 1
ATOM 3462 C CA . GLU B 1 100 ? -8.922 -32.125 3.602 1 98.19 100 GLU B CA 1
ATOM 3463 C C . GLU B 1 100 ? -9.75 -32.438 2.357 1 98.19 100 GLU B C 1
ATOM 3465 O O . GLU B 1 100 ? -9.359 -33.25 1.534 1 98.19 100 GLU B O 1
ATOM 3470 N N . ALA B 1 101 ? -10.852 -31.766 2.279 1 98.31 101 ALA B N 1
ATOM 3471 C CA . ALA B 1 101 ? -11.703 -31.953 1.111 1 98.31 101 ALA B CA 1
ATOM 3472 C C . ALA B 1 101 ? -10.969 -31.578 -0.174 1 98.31 101 ALA B C 1
ATOM 3474 O O . ALA B 1 101 ? -11.031 -32.312 -1.163 1 98.31 101 ALA B O 1
ATOM 3475 N N . THR B 1 102 ? -10.297 -30.438 -0.162 1 98.12 102 THR B N 1
ATOM 3476 C CA . THR B 1 102 ? -9.531 -29.984 -1.323 1 98.12 102 THR B CA 1
ATOM 3477 C C . THR B 1 102 ? -8.414 -30.969 -1.645 1 98.12 102 THR B C 1
ATOM 3479 O O . THR B 1 102 ? -8.203 -31.312 -2.809 1 98.12 102 THR B O 1
ATOM 3482 N N . SER B 1 103 ? -7.703 -31.453 -0.631 1 97.69 103 SER B N 1
ATOM 3483 C CA . SER B 1 103 ? -6.629 -32.438 -0.8 1 97.69 103 SER B CA 1
ATOM 3484 C C . SER B 1 103 ? -7.145 -33.719 -1.449 1 97.69 103 SER B C 1
ATOM 3486 O O . SER B 1 103 ? -6.523 -34.219 -2.373 1 97.69 103 SER B O 1
ATOM 3488 N N . ASN B 1 104 ? -8.258 -34.125 -0.979 1 97.12 104 ASN B N 1
ATOM 3489 C CA . ASN B 1 104 ? -8.844 -35.375 -1.506 1 97.12 104 ASN B CA 1
ATOM 3490 C C . ASN B 1 104 ? -9.258 -35.219 -2.967 1 97.12 104 ASN B C 1
ATOM 3492 O O . ASN B 1 104 ? -9.07 -36.125 -3.771 1 97.12 104 ASN B O 1
ATOM 3496 N N . GLU B 1 105 ? -9.828 -34.062 -3.248 1 97.62 105 GLU B N 1
ATOM 3497 C CA . GLU B 1 105 ? -10.227 -33.812 -4.629 1 97.62 105 GLU B CA 1
ATOM 3498 C C . GLU B 1 105 ? -9.023 -33.781 -5.562 1 97.62 105 GLU B C 1
ATOM 3500 O O . GLU B 1 105 ? -9.086 -34.312 -6.676 1 97.62 105 GLU B O 1
ATOM 3505 N N . ILE B 1 106 ? -7.926 -33.219 -5.125 1 97.38 106 ILE B N 1
ATOM 3506 C CA . ILE B 1 106 ? -6.715 -33.156 -5.934 1 97.38 106 ILE B CA 1
ATOM 3507 C C . ILE B 1 106 ? -6.117 -34.531 -6.109 1 97.38 106 ILE B C 1
ATOM 3509 O O . ILE B 1 106 ? -5.719 -34.906 -7.215 1 97.38 106 ILE B O 1
ATOM 3513 N N . ARG B 1 107 ? -6.098 -35.312 -5.043 1 95.25 107 ARG B N 1
ATOM 3514 C CA . ARG B 1 107 ? -5.57 -36.688 -5.109 1 95.25 107 ARG B CA 1
ATOM 3515 C C . ARG B 1 107 ? -6.398 -37.531 -6.062 1 95.25 107 ARG B C 1
ATOM 3517 O O . ARG B 1 107 ? -5.852 -38.375 -6.777 1 95.25 107 ARG B O 1
ATOM 3524 N N . ALA B 1 108 ? -7.641 -37.312 -5.996 1 95.25 108 ALA B N 1
ATOM 3525 C CA . ALA B 1 108 ? -8.531 -38.094 -6.863 1 95.25 108 ALA B CA 1
ATOM 3526 C C . ALA B 1 108 ? -8.258 -37.781 -8.336 1 95.25 108 ALA B C 1
ATOM 3528 O O . ALA B 1 108 ? -8.352 -38.656 -9.188 1 95.25 108 ALA B O 1
ATOM 3529 N N . ARG B 1 109 ? -7.922 -36.594 -8.617 1 93.88 109 ARG B N 1
ATOM 3530 C CA . ARG B 1 109 ? -7.746 -36.188 -10 1 93.88 109 ARG B CA 1
ATOM 3531 C C . ARG B 1 109 ? -6.328 -36.469 -10.484 1 93.88 109 ARG B C 1
ATOM 3533 O O . ARG B 1 109 ? -6.125 -36.812 -11.648 1 93.88 109 ARG B O 1
ATOM 3540 N N . PHE B 1 110 ? -5.367 -36.312 -9.523 1 88.88 110 PHE B N 1
ATOM 3541 C CA . PHE B 1 110 ? -3.975 -36.375 -9.953 1 88.88 110 PHE B CA 1
ATOM 3542 C C . PHE B 1 110 ? -3.193 -37.406 -9.164 1 88.88 110 PHE B C 1
ATOM 3544 O O . PHE B 1 110 ? -1.964 -37.344 -9.094 1 88.88 110 PHE B O 1
ATOM 3551 N N . GLY B 1 111 ? -3.854 -38.281 -8.469 1 76.19 111 GLY B N 1
ATOM 3552 C CA . GLY B 1 111 ? -3.242 -39.312 -7.664 1 76.19 111 GLY B CA 1
ATOM 3553 C C . GLY B 1 111 ? -2.248 -40.156 -8.438 1 76.19 111 GLY B C 1
ATOM 3554 O O . GLY B 1 111 ? -1.201 -40.562 -7.914 1 76.19 111 GLY B O 1
ATOM 3555 N N . ASP B 1 112 ? -2.48 -40.375 -9.555 1 79 112 ASP B N 1
ATOM 3556 C CA . ASP B 1 112 ? -1.608 -41.188 -10.398 1 79 112 ASP B CA 1
ATOM 3557 C C . ASP B 1 112 ? -0.255 -40.5 -10.602 1 79 112 ASP B C 1
ATOM 3559 O O . ASP B 1 112 ? 0.745 -41.156 -10.875 1 79 112 ASP B O 1
ATOM 3563 N N . GLN B 1 113 ? -0.201 -39.188 -10.422 1 78.56 113 GLN B N 1
ATOM 3564 C CA . GLN B 1 113 ? 1.019 -38.406 -10.609 1 78.56 113 GLN B CA 1
ATOM 3565 C C . GLN B 1 113 ? 1.836 -38.375 -9.32 1 78.56 113 GLN B C 1
ATOM 3567 O O . GLN B 1 113 ? 2.891 -37.719 -9.273 1 78.56 113 GLN B O 1
ATOM 3572 N N . GLN B 1 114 ? 1.379 -39.031 -8.281 1 84.38 114 GLN B N 1
ATOM 3573 C CA . GLN B 1 114 ? 2.062 -39.125 -7 1 84.38 114 GLN B CA 1
ATOM 3574 C C . GLN B 1 114 ? 2.303 -37.75 -6.406 1 84.38 114 GLN B C 1
ATOM 3576 O O . GLN B 1 114 ? 3.416 -37.438 -5.98 1 84.38 114 GLN B O 1
ATOM 3581 N N . VAL B 1 115 ? 1.409 -36.938 -6.539 1 92.69 115 VAL B N 1
ATOM 3582 C CA . VAL B 1 115 ? 1.479 -35.594 -5.941 1 92.69 115 VAL B CA 1
ATOM 3583 C C . VAL B 1 115 ? 1.229 -35.688 -4.438 1 92.69 115 VAL B C 1
ATOM 3585 O O . VAL B 1 115 ? 0.177 -36.188 -4.008 1 92.69 115 VAL B O 1
ATOM 3588 N N . ASP B 1 116 ? 2.248 -35.312 -3.6 1 95.62 116 ASP B N 1
ATOM 3589 C CA . ASP B 1 116 ? 2.096 -35.25 -2.148 1 95.62 116 ASP B CA 1
ATOM 3590 C C . ASP B 1 116 ? 1.458 -33.938 -1.713 1 95.62 116 ASP B C 1
ATOM 3592 O O . ASP B 1 116 ? 1.754 -32.875 -2.277 1 95.62 116 ASP B O 1
ATOM 3596 N N . ILE B 1 117 ? 0.56 -34.062 -0.779 1 97.62 117 ILE B N 1
ATOM 3597 C CA . ILE B 1 117 ? -0.117 -32.875 -0.273 1 97.62 117 ILE B CA 1
ATOM 3598 C C . ILE B 1 117 ? 0.038 -32.812 1.244 1 97.62 117 ILE B C 1
ATOM 3600 O O . ILE B 1 117 ? -0.203 -33.781 1.949 1 97.62 117 ILE B O 1
ATOM 3604 N N . LYS B 1 118 ? 0.466 -31.734 1.711 1 98 118 LYS B N 1
ATOM 3605 C CA . LYS B 1 118 ? 0.522 -31.438 3.137 1 98 118 LYS B CA 1
ATOM 3606 C C . LYS B 1 118 ? -0.423 -30.281 3.492 1 98 118 LYS B C 1
ATOM 3608 O O . LYS B 1 118 ? -0.384 -29.234 2.867 1 98 118 LYS B O 1
ATOM 3613 N N . ASN B 1 119 ? -1.273 -30.5 4.488 1 98.19 119 ASN B N 1
ATOM 3614 C CA . ASN B 1 119 ? -2.188 -29.469 4.961 1 98.19 119 ASN B CA 1
ATOM 3615 C C . ASN B 1 119 ? -1.611 -28.719 6.156 1 98.19 119 ASN B C 1
ATOM 3617 O O . ASN B 1 119 ? -1.08 -29.328 7.086 1 98.19 119 ASN B O 1
ATOM 3621 N N . VAL B 1 120 ? -1.643 -27.438 6.117 1 98.25 120 VAL B N 1
ATOM 3622 C CA . VAL B 1 120 ? -1.246 -26.578 7.23 1 98.25 120 VAL B CA 1
ATOM 3623 C C . VAL B 1 120 ? -2.422 -25.703 7.652 1 98.25 120 VAL B C 1
ATOM 3625 O O . VAL B 1 120 ? -2.893 -24.875 6.875 1 98.25 120 VAL B O 1
ATOM 3628 N N . VAL B 1 121 ? -2.902 -25.906 8.852 1 97.75 121 VAL B N 1
ATOM 3629 C CA . VAL B 1 121 ? -4.012 -25.109 9.375 1 97.75 121 VAL B CA 1
ATOM 3630 C C . VAL B 1 121 ? -3.482 -23.828 10.008 1 97.75 121 VAL B C 1
ATOM 3632 O O . VAL B 1 121 ? -2.699 -23.875 10.953 1 97.75 121 VAL B O 1
ATOM 3635 N N . ALA B 1 122 ? -3.865 -22.719 9.445 1 97.31 122 ALA B N 1
ATOM 3636 C CA . ALA B 1 122 ? -3.459 -21.406 9.961 1 97.31 122 ALA B CA 1
ATOM 3637 C C . ALA B 1 122 ? -4.555 -20.359 9.742 1 97.31 122 ALA B C 1
ATOM 3639 O O . ALA B 1 122 ? -4.977 -20.125 8.609 1 97.31 122 ALA B O 1
ATOM 3640 N N . ASP B 1 123 ? -5.023 -19.812 10.781 1 97.5 123 ASP B N 1
ATOM 3641 C CA . ASP B 1 123 ? -5.961 -18.688 10.695 1 97.5 123 ASP B CA 1
ATOM 3642 C C . ASP B 1 123 ? -5.223 -17.359 10.742 1 97.5 123 ASP B C 1
ATOM 3644 O O . ASP B 1 123 ? -4.984 -16.812 11.828 1 97.5 123 ASP B O 1
ATOM 3648 N N . PHE B 1 124 ? -5.004 -16.781 9.609 1 97.88 124 PHE B N 1
ATOM 3649 C CA . PHE B 1 124 ? -4.18 -15.594 9.469 1 97.88 124 PHE B CA 1
ATOM 3650 C C . PHE B 1 124 ? -4.844 -14.398 10.148 1 97.88 124 PHE B C 1
ATOM 3652 O O . PHE B 1 124 ? -4.195 -13.383 10.414 1 97.88 124 PHE B O 1
ATOM 3659 N N . ALA B 1 125 ? -6.117 -14.461 10.414 1 96.38 125 ALA B N 1
ATOM 3660 C CA . ALA B 1 125 ? -6.812 -13.352 11.07 1 96.38 125 ALA B CA 1
ATOM 3661 C C . ALA B 1 125 ? -6.496 -13.32 12.562 1 96.38 125 ALA B C 1
ATOM 3663 O O . ALA B 1 125 ? -6.629 -12.273 13.203 1 96.38 125 ALA B O 1
ATOM 3664 N N . THR B 1 126 ? -6.086 -14.469 13.133 1 95.56 126 THR B N 1
ATOM 3665 C CA . THR B 1 126 ? -5.965 -14.555 14.586 1 95.56 126 THR B CA 1
ATOM 3666 C C . THR B 1 126 ? -4.508 -14.719 14.992 1 95.56 126 THR B C 1
ATOM 3668 O O . THR B 1 126 ? -4.109 -14.281 16.078 1 95.56 126 THR B O 1
ATOM 3671 N N . LEU B 1 127 ? -3.693 -15.234 14.156 1 95.94 127 LEU B N 1
ATOM 3672 C CA . LEU B 1 127 ? -2.299 -15.492 14.5 1 95.94 127 LEU B CA 1
ATOM 3673 C C . LEU B 1 127 ? -1.475 -14.211 14.406 1 95.94 127 LEU B C 1
ATOM 3675 O O . LEU B 1 127 ? -1.709 -13.383 13.516 1 95.94 127 LEU B O 1
ATOM 3679 N N . SER B 1 128 ? -0.511 -14.094 15.297 1 94.19 128 SER B N 1
ATOM 3680 C CA . SER B 1 128 ? 0.451 -13.008 15.164 1 94.19 128 SER B CA 1
ATOM 3681 C C . SER B 1 128 ? 1.439 -13.273 14.031 1 94.19 128 SER B C 1
ATOM 3683 O O . SER B 1 128 ? 1.563 -14.406 13.57 1 94.19 128 SER B O 1
ATOM 3685 N N . GLY B 1 129 ? 2.117 -12.289 13.617 1 94.5 129 GLY B N 1
ATOM 3686 C CA . GLY B 1 129 ? 3.1 -12.422 12.547 1 94.5 129 GLY B CA 1
ATOM 3687 C C . GLY B 1 129 ? 4.16 -13.469 12.844 1 94.5 129 GLY B C 1
ATOM 3688 O O . GLY B 1 129 ? 4.328 -14.414 12.07 1 94.5 129 GLY B O 1
ATOM 3689 N N . PRO B 1 130 ? 4.746 -13.328 13.977 1 93.94 130 PRO B N 1
ATOM 3690 C CA . PRO B 1 130 ? 5.77 -14.312 14.336 1 93.94 130 PRO B CA 1
ATOM 3691 C C . PRO B 1 130 ? 5.211 -15.734 14.445 1 93.94 130 PRO B C 1
ATOM 3693 O O . PRO B 1 130 ? 5.883 -16.703 14.078 1 93.94 130 PRO B O 1
ATOM 3696 N N . GLU B 1 131 ? 4.012 -15.883 14.867 1 96.25 131 GLU B N 1
ATOM 3697 C CA . GLU B 1 131 ? 3.375 -17.188 14.945 1 96.25 131 GLU B CA 1
ATOM 3698 C C . GLU B 1 131 ? 3.166 -17.797 13.555 1 96.25 131 GLU B C 1
ATOM 3700 O O . GLU B 1 131 ? 3.367 -18.984 13.344 1 96.25 131 GLU B O 1
ATOM 3705 N N . ILE B 1 132 ? 2.789 -16.953 12.633 1 96.81 132 ILE B N 1
ATOM 3706 C CA . ILE B 1 132 ? 2.613 -17.391 11.25 1 96.81 132 ILE B CA 1
ATOM 3707 C C . ILE B 1 132 ? 3.945 -17.891 10.695 1 96.81 132 ILE B C 1
ATOM 3709 O O . ILE B 1 132 ? 4.016 -18.984 10.125 1 96.81 132 ILE B O 1
ATOM 3713 N N . SER B 1 133 ? 4.961 -17.062 10.875 1 95.88 133 SER B N 1
ATOM 3714 C CA . SER B 1 133 ? 6.277 -17.406 10.352 1 95.88 133 SER B CA 1
ATOM 3715 C C . SER B 1 133 ? 6.781 -18.719 10.945 1 95.88 133 SER B C 1
ATOM 3717 O O . SER B 1 133 ? 7.273 -19.578 10.219 1 95.88 133 SER B O 1
ATOM 3719 N N . LYS B 1 134 ? 6.617 -18.891 12.234 1 94.94 134 LYS B N 1
ATOM 3720 C CA . LYS B 1 134 ? 7.078 -20.094 12.914 1 94.94 134 LYS B CA 1
ATOM 3721 C C . LYS B 1 134 ? 6.305 -21.328 12.445 1 94.94 134 LYS B C 1
ATOM 3723 O O . LYS B 1 134 ? 6.891 -22.391 12.211 1 94.94 134 LYS B O 1
ATOM 3728 N N . ALA B 1 135 ? 5.043 -21.156 12.336 1 96.12 135 ALA B N 1
ATOM 3729 C CA . ALA B 1 135 ? 4.203 -22.25 11.867 1 96.12 135 ALA B CA 1
ATOM 3730 C C . ALA B 1 135 ? 4.594 -22.688 10.461 1 96.12 135 ALA B C 1
ATOM 3732 O O . ALA B 1 135 ? 4.672 -23.875 10.164 1 96.12 135 ALA B O 1
ATOM 3733 N N . MET B 1 136 ? 4.852 -21.734 9.625 1 97.12 136 MET B N 1
ATOM 3734 C CA . MET B 1 136 ? 5.219 -22.031 8.242 1 97.12 136 MET B CA 1
ATOM 3735 C C . MET B 1 136 ? 6.602 -22.672 8.172 1 97.12 136 MET B C 1
ATOM 3737 O O . MET B 1 136 ? 6.793 -23.672 7.48 1 97.12 136 MET B O 1
ATOM 3741 N N . GLU B 1 137 ? 7.531 -22.094 8.875 1 96.19 137 GLU B N 1
ATOM 3742 C CA . GLU B 1 137 ? 8.891 -22.625 8.906 1 96.19 137 GLU B CA 1
ATOM 3743 C C . GLU B 1 137 ? 8.891 -24.094 9.359 1 96.19 137 GLU B C 1
ATOM 3745 O O . GLU B 1 137 ? 9.555 -24.922 8.75 1 96.19 137 GLU B O 1
ATOM 3750 N N . GLY B 1 138 ? 8.172 -24.328 10.453 1 95.75 138 GLY B N 1
ATOM 3751 C CA . GLY B 1 138 ? 8.102 -25.688 10.969 1 95.75 138 GLY B CA 1
ATOM 3752 C C . GLY B 1 138 ? 7.461 -26.656 9.992 1 95.75 138 GLY B C 1
ATOM 3753 O O . GLY B 1 138 ? 7.852 -27.812 9.922 1 95.75 138 GLY B O 1
ATOM 3754 N N . SER B 1 139 ? 6.57 -26.203 9.188 1 95.69 139 SER B N 1
ATOM 3755 C CA . SER B 1 139 ? 5.797 -27.078 8.297 1 95.69 139 SER B CA 1
ATOM 3756 C C . SER B 1 139 ? 6.574 -27.391 7.027 1 95.69 139 SER B C 1
ATOM 3758 O O . SER B 1 139 ? 6.32 -28.406 6.375 1 95.69 139 SER B O 1
ATOM 3760 N N . ILE B 1 140 ? 7.625 -26.531 6.652 1 95.5 140 ILE B N 1
ATOM 3761 C CA . ILE B 1 140 ? 8.227 -26.703 5.336 1 95.5 140 ILE B CA 1
ATOM 3762 C C . ILE B 1 140 ? 9.703 -27.078 5.488 1 95.5 140 ILE B C 1
ATOM 3764 O O . ILE B 1 140 ? 10.438 -27.141 4.5 1 95.5 140 ILE B O 1
ATOM 3768 N N . LYS B 1 141 ? 10.258 -27.219 6.676 1 91.81 141 LYS B N 1
ATOM 3769 C CA . LYS B 1 141 ? 11.664 -27.438 6.996 1 91.81 141 LYS B CA 1
ATOM 3770 C C . LYS B 1 141 ? 12.273 -28.516 6.105 1 91.81 141 LYS B C 1
ATOM 3772 O O . LYS B 1 141 ? 13.406 -28.391 5.648 1 91.81 141 LYS B O 1
ATOM 3777 N N . GLU B 1 142 ? 11.586 -29.609 5.746 1 91.56 142 GLU B N 1
ATOM 3778 C CA . GLU B 1 142 ? 12.18 -30.719 5.004 1 91.56 142 GLU B CA 1
ATOM 3779 C C . GLU B 1 142 ? 11.656 -30.766 3.57 1 91.56 142 GLU B C 1
ATOM 3781 O O . GLU B 1 142 ? 11.883 -31.734 2.852 1 91.56 142 GLU B O 1
ATOM 3786 N N . LEU B 1 143 ? 11.102 -29.672 3.219 1 97.19 143 LEU B N 1
ATOM 3787 C CA . LEU B 1 143 ? 10.492 -29.688 1.893 1 97.19 143 LEU B CA 1
ATOM 3788 C C . LEU B 1 143 ? 11.289 -28.812 0.923 1 97.19 143 LEU B C 1
ATOM 3790 O O . LEU B 1 143 ? 11.789 -27.75 1.302 1 97.19 143 LEU B O 1
ATOM 3794 N N . ASP B 1 144 ? 11.445 -29.234 -0.25 1 97.75 144 ASP B N 1
ATOM 3795 C CA . ASP B 1 144 ? 12.039 -28.453 -1.326 1 97.75 144 ASP B CA 1
ATOM 3796 C C . ASP B 1 144 ? 11.031 -27.469 -1.911 1 97.75 144 ASP B C 1
ATOM 3798 O O . ASP B 1 144 ? 10.555 -27.656 -3.033 1 97.75 144 ASP B O 1
ATOM 3802 N N . VAL B 1 145 ? 10.836 -26.406 -1.243 1 98.06 145 VAL B N 1
ATOM 3803 C CA . VAL B 1 145 ? 9.82 -25.438 -1.645 1 98.06 145 VAL B CA 1
ATOM 3804 C C . VAL B 1 145 ? 10.359 -24.562 -2.779 1 98.06 145 VAL B C 1
ATOM 3806 O O . VAL B 1 145 ? 11.32 -23.812 -2.592 1 98.06 145 VAL B O 1
ATOM 3809 N N . GLY B 1 146 ? 9.688 -24.703 -3.879 1 98.38 146 GLY B N 1
ATOM 3810 C CA . GLY B 1 146 ? 10.117 -23.922 -5.035 1 98.38 146 GLY B CA 1
ATOM 3811 C C . GLY B 1 146 ? 9.203 -22.75 -5.336 1 98.38 146 GLY B C 1
ATOM 3812 O O . GLY B 1 146 ? 9.641 -21.75 -5.895 1 98.38 146 GLY B O 1
ATOM 3813 N N . VAL B 1 147 ? 7.918 -22.906 -5.031 1 98.81 147 VAL B N 1
ATOM 3814 C CA . VAL B 1 147 ? 6.941 -21.875 -5.398 1 98.81 147 VAL B CA 1
ATOM 3815 C C . VAL B 1 147 ? 6.094 -21.516 -4.18 1 98.81 147 VAL B C 1
ATOM 3817 O O . VAL B 1 147 ? 5.645 -22.406 -3.443 1 98.81 147 VAL B O 1
ATOM 3820 N N . LEU B 1 148 ? 5.969 -20.281 -3.889 1 98.88 148 LEU B N 1
ATOM 3821 C CA . LEU B 1 148 ? 5.031 -19.766 -2.902 1 98.88 148 LEU B CA 1
ATOM 3822 C C . LEU B 1 148 ? 3.984 -18.875 -3.562 1 98.88 148 LEU B C 1
ATOM 3824 O O . LEU B 1 148 ? 4.332 -17.922 -4.273 1 98.88 148 LEU B O 1
ATOM 3828 N N . ILE B 1 149 ? 2.738 -19.203 -3.367 1 98.94 149 ILE B N 1
ATOM 3829 C CA . ILE B 1 149 ? 1.646 -18.344 -3.814 1 98.94 149 ILE B CA 1
ATOM 3830 C C . ILE B 1 149 ? 0.883 -17.812 -2.605 1 98.94 149 ILE B C 1
ATOM 3832 O O . ILE B 1 149 ? 0.111 -18.531 -1.977 1 98.94 149 ILE B O 1
ATOM 3836 N N . ASN B 1 150 ? 1.147 -16.578 -2.295 1 98.88 150 ASN B N 1
ATOM 3837 C CA . ASN B 1 150 ? 0.343 -15.867 -1.312 1 98.88 150 ASN B CA 1
ATOM 3838 C C . ASN B 1 150 ? -0.992 -15.422 -1.898 1 98.88 150 ASN B C 1
ATOM 3840 O O . ASN B 1 150 ? -1.097 -14.32 -2.451 1 98.88 150 ASN B O 1
ATOM 3844 N N . ASN B 1 151 ? -1.984 -16.234 -1.698 1 98.5 151 ASN B N 1
ATOM 3845 C CA . ASN B 1 151 ? -3.281 -16 -2.324 1 98.5 151 ASN B CA 1
ATOM 3846 C C . ASN B 1 151 ? -4.344 -15.633 -1.292 1 98.5 151 ASN B C 1
ATOM 3848 O O . ASN B 1 151 ? -5.379 -15.062 -1.638 1 98.5 151 ASN B O 1
ATOM 3852 N N . ALA B 1 152 ? -4.066 -15.992 -0.027 1 98 152 ALA B N 1
ATOM 3853 C CA . ALA B 1 152 ? -5.062 -15.719 1.006 1 98 152 ALA B CA 1
ATOM 3854 C C . ALA B 1 152 ? -5.461 -14.242 1.002 1 98 152 ALA B C 1
ATOM 3856 O O . ALA B 1 152 ? -4.602 -13.359 0.931 1 98 152 ALA B O 1
ATOM 3857 N N . GLY B 1 153 ? -6.66 -13.992 1.021 1 96.19 153 GLY B N 1
ATOM 3858 C CA . GLY B 1 153 ? -7.215 -12.648 1.045 1 96.19 153 GLY B CA 1
ATOM 3859 C C . GLY B 1 153 ? -8.688 -12.617 1.392 1 96.19 153 GLY B C 1
ATOM 3860 O O . GLY B 1 153 ? -9.422 -13.57 1.112 1 96.19 153 GLY B O 1
ATOM 3861 N N . VAL B 1 154 ? -9.078 -11.547 2.008 1 95.38 154 VAL B N 1
ATOM 3862 C CA . VAL B 1 154 ? -10.484 -11.359 2.354 1 95.38 154 VAL B CA 1
ATOM 3863 C C . VAL B 1 154 ? -10.938 -9.969 1.941 1 95.38 154 VAL B C 1
ATOM 3865 O O . VAL B 1 154 ? -10.117 -9.07 1.743 1 95.38 154 VAL B O 1
ATOM 3868 N N . SER B 1 155 ? -12.18 -9.836 1.687 1 92.62 155 SER B N 1
ATOM 3869 C CA . SER B 1 155 ? -12.859 -8.57 1.476 1 92.62 155 SER B CA 1
ATOM 3870 C C . SER B 1 155 ? -14.258 -8.586 2.074 1 92.62 155 SER B C 1
ATOM 3872 O O . SER B 1 155 ? -14.758 -9.641 2.477 1 92.62 155 SER B O 1
ATOM 3874 N N . TYR B 1 156 ? -14.836 -7.484 2.406 1 87 156 TYR B N 1
ATOM 3875 C CA . TYR B 1 156 ? -16.219 -7.469 2.857 1 87 156 TYR B CA 1
ATOM 3876 C C . TYR B 1 156 ? -17.172 -7.273 1.685 1 87 156 TYR B C 1
ATOM 3878 O O . TYR B 1 156 ? -16.828 -6.629 0.693 1 87 156 TYR B O 1
ATOM 3886 N N . PRO B 1 157 ? -18.25 -8.047 1.719 1 77.94 157 PRO B N 1
ATOM 3887 C CA . PRO B 1 157 ? -19.109 -8.281 0.555 1 77.94 157 PRO B CA 1
ATOM 3888 C C . PRO B 1 157 ? -19.797 -7.008 0.07 1 77.94 157 PRO B C 1
ATOM 3890 O O . PRO B 1 157 ? -20.234 -6.941 -1.082 1 77.94 157 PRO B O 1
ATOM 3893 N N . ASN B 1 158 ? -19.906 -6.039 0.874 1 88.19 158 ASN B N 1
ATOM 3894 C CA . ASN B 1 158 ? -20.703 -4.875 0.481 1 88.19 158 ASN B CA 1
ATOM 3895 C C . ASN B 1 158 ? -19.891 -3.586 0.602 1 88.19 158 ASN B C 1
ATOM 3897 O O . ASN B 1 158 ? -19.109 -3.426 1.539 1 88.19 158 ASN B O 1
ATOM 3901 N N . ALA B 1 159 ? -20.125 -2.799 -0.456 1 93.75 159 ALA B N 1
ATOM 3902 C CA . ALA B 1 159 ? -19.516 -1.473 -0.412 1 93.75 159 ALA B CA 1
ATOM 3903 C C . ALA B 1 159 ? -19.938 -0.713 0.841 1 93.75 159 ALA B C 1
ATOM 3905 O O . ALA B 1 159 ? -21.141 -0.589 1.123 1 93.75 159 ALA B O 1
ATOM 3906 N N . ARG B 1 160 ? -18.969 -0.289 1.574 1 95.81 160 ARG B N 1
ATOM 3907 C CA . ARG B 1 160 ? -19.203 0.433 2.818 1 95.81 160 ARG B CA 1
ATOM 3908 C C . ARG B 1 160 ? -18.234 1.593 2.98 1 95.81 160 ARG B C 1
ATOM 3910 O O . ARG B 1 160 ? -17.047 1.471 2.637 1 95.81 160 ARG B O 1
ATOM 3917 N N . PHE B 1 161 ? -18.766 2.734 3.514 1 97.25 161 PH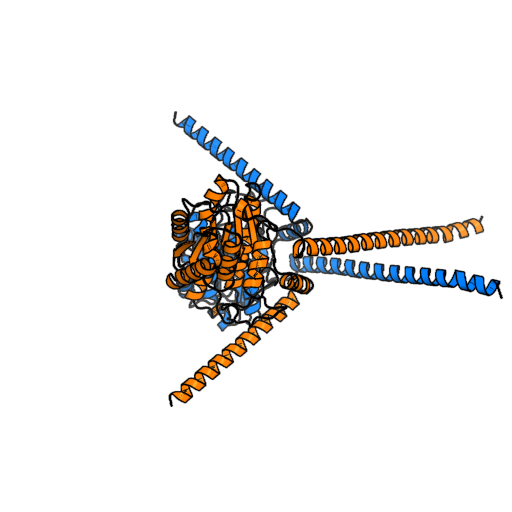E B N 1
ATOM 3918 C CA . PHE B 1 161 ? -17.859 3.797 3.922 1 97.25 161 PHE B CA 1
ATOM 3919 C C . PHE B 1 161 ? -16.891 3.297 4.984 1 97.25 161 PHE B C 1
ATOM 3921 O O . PHE B 1 161 ? -17.219 2.412 5.773 1 97.25 161 PHE B O 1
ATOM 3928 N N . PHE B 1 162 ? -15.758 3.883 5.039 1 98 162 PHE B N 1
ATOM 3929 C CA . PHE B 1 162 ? -14.68 3.424 5.902 1 98 162 PHE B CA 1
ATOM 3930 C C . PHE B 1 162 ? -15.125 3.379 7.355 1 98 162 PHE B C 1
ATOM 3932 O O . PHE B 1 162 ? -14.859 2.4 8.062 1 98 162 PHE B O 1
ATOM 3939 N N . HIS B 1 163 ? -15.82 4.363 7.801 1 95.62 163 HIS B N 1
ATOM 3940 C CA . HIS B 1 163 ? -16.203 4.453 9.211 1 95.62 163 HIS B CA 1
ATOM 3941 C C . HIS B 1 163 ? -17.25 3.408 9.57 1 95.62 163 HIS B C 1
ATOM 3943 O O . HIS B 1 163 ? -17.5 3.164 10.75 1 95.62 163 HIS B O 1
ATOM 3949 N N . GLU B 1 164 ? -17.844 2.727 8.555 1 95.12 164 GLU B N 1
ATOM 3950 C CA . GLU B 1 164 ? -18.906 1.748 8.773 1 95.12 164 GLU B CA 1
ATOM 3951 C C . GLU B 1 164 ? -18.328 0.333 8.867 1 95.12 164 GLU B C 1
ATOM 3953 O O . GLU B 1 164 ? -19.031 -0.595 9.281 1 95.12 164 GLU B O 1
ATOM 3958 N N . VAL B 1 165 ? -17.125 0.143 8.484 1 94.75 165 VAL B N 1
ATOM 3959 C CA . VAL B 1 165 ? -16.516 -1.182 8.508 1 94.75 165 VAL B CA 1
ATOM 3960 C C . VAL B 1 165 ? -16.25 -1.604 9.953 1 94.75 165 VAL B C 1
ATOM 3962 O O . VAL B 1 165 ? -15.625 -0.866 10.719 1 94.75 165 VAL B O 1
ATOM 3965 N N . ASP B 1 166 ? -16.734 -2.719 10.32 1 92.69 166 ASP B N 1
ATOM 3966 C CA . ASP B 1 166 ? -16.609 -3.166 11.695 1 92.69 166 ASP B CA 1
ATOM 3967 C C . ASP B 1 166 ? -15.141 -3.424 12.055 1 92.69 166 ASP B C 1
ATOM 3969 O O . ASP B 1 166 ? -14.32 -3.672 11.164 1 92.69 166 ASP B O 1
ATOM 3973 N N . TRP B 1 167 ? -14.883 -3.4 13.336 1 93.5 167 TRP B N 1
ATOM 3974 C CA . TRP B 1 167 ? -13.516 -3.477 13.852 1 93.5 167 TRP B CA 1
ATOM 3975 C C . TRP B 1 167 ? -12.875 -4.812 13.492 1 93.5 167 TRP B C 1
ATOM 3977 O O . TRP B 1 167 ? -11.719 -4.859 13.078 1 93.5 167 TRP B O 1
ATOM 3987 N N . LYS B 1 168 ? -13.625 -5.836 13.68 1 94.19 168 LYS B N 1
ATOM 3988 C CA . LYS B 1 168 ? -13.094 -7.172 13.414 1 94.19 168 LYS B CA 1
ATOM 3989 C C . LYS B 1 168 ? -12.734 -7.332 11.938 1 94.19 168 LYS B C 1
ATOM 3991 O O . LYS B 1 168 ? -11.703 -7.914 11.602 1 94.19 168 LYS B O 1
ATOM 3996 N N . MET B 1 169 ? -13.609 -6.82 11.094 1 94.81 169 MET B N 1
ATOM 3997 C CA . MET B 1 169 ? -13.359 -6.875 9.656 1 94.81 169 MET B CA 1
ATOM 3998 C C . MET B 1 169 ? -12.133 -6.051 9.281 1 94.81 169 MET B C 1
ATOM 4000 O O . MET B 1 169 ? -11.312 -6.484 8.469 1 94.81 169 MET B O 1
ATOM 4004 N N . THR B 1 170 ? -12.023 -4.914 9.859 1 95.56 170 THR B N 1
ATOM 4005 C CA . THR B 1 170 ? -10.875 -4.055 9.609 1 95.56 170 THR B CA 1
ATOM 4006 C C . THR B 1 170 ? -9.578 -4.773 9.969 1 95.56 170 THR B C 1
ATOM 4008 O O . THR B 1 170 ? -8.633 -4.805 9.18 1 95.56 170 THR B O 1
ATOM 4011 N N . GLU B 1 171 ? -9.555 -5.355 11.07 1 95.62 171 GLU B N 1
ATOM 4012 C CA . GLU B 1 171 ? -8.375 -6.09 11.516 1 95.62 171 GLU B CA 1
ATOM 4013 C C . GLU B 1 171 ? -8.07 -7.266 10.594 1 95.62 171 GLU B C 1
ATOM 4015 O O . GLU B 1 171 ? -6.918 -7.492 10.227 1 95.62 171 GLU B O 1
ATOM 4020 N N . SER B 1 172 ? -9.109 -7.984 10.273 1 96.31 172 SER B N 1
ATOM 4021 C CA . SER B 1 172 ? -8.961 -9.164 9.43 1 96.31 172 SER B CA 1
ATOM 4022 C C . SER B 1 172 ? -8.391 -8.797 8.062 1 96.31 172 SER B C 1
ATOM 4024 O O . SER B 1 172 ? -7.539 -9.516 7.527 1 96.31 172 SER B O 1
ATOM 4026 N N . LEU B 1 173 ? -8.875 -7.723 7.5 1 97.31 173 LEU B N 1
ATOM 4027 C CA . LEU B 1 173 ? -8.398 -7.277 6.195 1 97.31 173 LEU B CA 1
ATOM 4028 C C . LEU B 1 173 ? -6.895 -7.008 6.223 1 97.31 173 LEU B C 1
ATOM 4030 O O . LEU B 1 173 ? -6.16 -7.488 5.359 1 97.31 173 LEU B O 1
ATOM 4034 N N . ILE B 1 174 ? -6.43 -6.297 7.199 1 97.56 174 ILE B N 1
ATOM 4035 C CA . ILE B 1 174 ? -5.027 -5.91 7.297 1 97.56 174 ILE B CA 1
ATOM 4036 C C . ILE B 1 174 ? -4.168 -7.141 7.574 1 97.56 174 ILE B C 1
ATOM 4038 O O . ILE B 1 174 ? -3.148 -7.359 6.918 1 97.56 174 ILE B O 1
ATOM 4042 N N . LYS B 1 175 ? -4.594 -7.969 8.461 1 97.38 175 LYS B N 1
ATOM 4043 C CA . LYS B 1 175 ? -3.826 -9.133 8.883 1 97.38 175 LYS B CA 1
ATOM 4044 C C . LYS B 1 175 ? -3.746 -10.18 7.773 1 97.38 175 LYS B C 1
ATOM 4046 O O . LYS B 1 175 ? -2.66 -10.648 7.438 1 97.38 175 LYS B O 1
ATOM 4051 N N . VAL B 1 176 ? -4.812 -10.469 7.16 1 98.06 176 VAL B N 1
ATOM 4052 C CA . VAL B 1 176 ? -4.887 -11.562 6.195 1 98.06 176 VAL B CA 1
ATOM 4053 C C . VAL B 1 176 ? -4.273 -11.117 4.867 1 98.06 176 VAL B C 1
ATOM 4055 O O . VAL B 1 176 ? -3.508 -11.867 4.25 1 98.06 176 VAL B O 1
ATOM 4058 N N . ASN B 1 177 ? -4.57 -9.891 4.445 1 98.06 177 ASN B N 1
ATOM 4059 C CA . ASN B 1 177 ? -4.223 -9.477 3.09 1 98.06 177 ASN B CA 1
ATOM 4060 C C . ASN B 1 177 ? -2.773 -9.008 2.998 1 98.06 177 ASN B C 1
ATOM 4062 O O . ASN B 1 177 ? -2.15 -9.109 1.94 1 98.06 177 ASN B O 1
ATOM 4066 N N . SER B 1 178 ? -2.238 -8.453 4.078 1 96.81 178 SER B N 1
ATOM 4067 C CA . SER B 1 178 ? -0.908 -7.859 3.979 1 96.81 178 SER B CA 1
ATOM 4068 C C . SER B 1 178 ? 0.078 -8.562 4.91 1 96.81 178 SER B C 1
ATOM 4070 O O . SER B 1 178 ? 1.119 -9.047 4.465 1 96.81 178 SER B O 1
ATOM 4072 N N . GLU B 1 179 ? -0.332 -8.672 6.195 1 97.56 179 GLU B N 1
ATOM 4073 C CA . GLU B 1 179 ? 0.614 -9.188 7.18 1 97.56 179 GLU B CA 1
ATOM 4074 C C . GLU B 1 179 ? 0.937 -10.656 6.918 1 97.56 179 GLU B C 1
ATOM 4076 O O . GLU B 1 179 ? 2.1 -11.062 6.977 1 97.56 179 GLU B O 1
ATOM 4081 N N . ALA B 1 180 ? -0.076 -11.383 6.645 1 98.5 180 ALA B N 1
ATOM 4082 C CA . ALA B 1 180 ? 0.121 -12.812 6.441 1 98.5 180 ALA B CA 1
ATOM 4083 C C . ALA B 1 180 ? 1.109 -13.078 5.309 1 98.5 180 ALA B C 1
ATOM 4085 O O . ALA B 1 180 ? 2.055 -13.852 5.473 1 98.5 180 ALA B O 1
ATOM 4086 N N . ALA B 1 181 ? 0.924 -12.422 4.164 1 98.62 181 ALA B N 1
ATOM 4087 C CA . ALA B 1 181 ? 1.81 -12.609 3.016 1 98.62 181 ALA B CA 1
ATOM 4088 C C . ALA B 1 181 ? 3.248 -12.234 3.367 1 98.62 181 ALA B C 1
ATOM 4090 O O . ALA B 1 181 ? 4.191 -12.883 2.912 1 98.62 181 ALA B O 1
ATOM 4091 N N . THR B 1 182 ? 3.416 -11.172 4.152 1 98.62 182 THR B N 1
ATOM 4092 C CA . THR B 1 182 ? 4.738 -10.727 4.578 1 98.62 182 THR B CA 1
ATOM 4093 C C . THR B 1 182 ? 5.438 -11.797 5.402 1 98.62 182 THR B C 1
ATOM 4095 O O . THR B 1 182 ? 6.582 -12.156 5.121 1 98.62 182 THR B O 1
ATOM 4098 N N . TRP B 1 183 ? 4.738 -12.359 6.336 1 98.38 183 TRP B N 1
ATOM 4099 C CA . TRP B 1 183 ? 5.344 -13.281 7.289 1 98.38 183 TRP B CA 1
ATOM 4100 C C . TRP B 1 183 ? 5.547 -14.656 6.66 1 98.38 183 TRP B C 1
ATOM 4102 O O . TRP B 1 183 ? 6.516 -15.352 6.973 1 98.38 183 TRP B O 1
ATOM 4112 N N . VAL B 1 184 ? 4.609 -15.094 5.789 1 98.62 184 VAL B N 1
ATOM 4113 C CA . VAL B 1 184 ? 4.793 -16.344 5.07 1 98.62 184 VAL B CA 1
ATOM 4114 C C . VAL B 1 184 ? 6.012 -16.25 4.156 1 98.62 184 VAL B C 1
ATOM 4116 O O . VAL B 1 184 ? 6.824 -17.172 4.094 1 98.62 184 VAL B O 1
ATOM 4119 N N . THR B 1 185 ? 6.121 -15.117 3.465 1 98.69 185 THR B N 1
ATOM 4120 C CA . THR B 1 185 ? 7.27 -14.883 2.6 1 98.69 185 THR B CA 1
ATOM 4121 C C . THR B 1 185 ? 8.57 -14.945 3.4 1 98.69 185 THR B C 1
ATOM 4123 O O . THR B 1 185 ? 9.547 -15.555 2.967 1 98.69 185 THR B O 1
ATOM 4126 N N . ARG B 1 186 ? 8.547 -14.312 4.539 1 97.38 186 ARG B N 1
ATOM 4127 C CA . ARG B 1 186 ? 9.719 -14.305 5.402 1 97.38 186 ARG B CA 1
ATOM 4128 C C . ARG B 1 186 ? 10.141 -15.727 5.766 1 97.38 186 ARG B C 1
ATOM 4130 O O . ARG B 1 186 ? 11.328 -16.031 5.82 1 97.38 186 ARG B O 1
ATOM 4137 N N . ALA B 1 187 ? 9.211 -16.562 6.016 1 97 187 ALA B N 1
ATOM 4138 C CA . ALA B 1 187 ? 9.453 -17.938 6.449 1 97 187 ALA B CA 1
ATOM 4139 C C . ALA B 1 187 ? 10.07 -18.766 5.328 1 97 187 ALA B C 1
ATOM 4141 O O . ALA B 1 187 ? 10.867 -19.672 5.586 1 97 187 ALA B O 1
ATOM 4142 N N . VAL B 1 188 ? 9.781 -18.469 4.066 1 97.75 188 VAL B N 1
ATOM 4143 C CA . VAL B 1 188 ? 10.125 -19.344 2.943 1 97.75 188 VAL B CA 1
ATOM 4144 C C . VAL B 1 188 ? 11.438 -18.875 2.32 1 97.75 188 VAL B C 1
ATOM 4146 O O . VAL B 1 188 ? 12.18 -19.672 1.74 1 97.75 188 VAL B O 1
ATOM 4149 N N . LEU B 1 189 ? 11.789 -17.625 2.488 1 97.19 189 LEU B N 1
ATOM 4150 C CA . LEU B 1 189 ? 12.859 -16.953 1.759 1 97.19 189 LEU B CA 1
ATOM 4151 C C . LEU B 1 189 ? 14.211 -17.609 2.066 1 97.19 189 LEU B C 1
ATOM 4153 O O . LEU B 1 189 ? 15.016 -17.844 1.16 1 97.19 189 LEU B O 1
ATOM 4157 N N . PRO B 1 190 ? 14.438 -17.938 3.346 1 94.44 190 PRO B N 1
ATOM 4158 C CA . PRO B 1 190 ? 15.758 -18.484 3.654 1 94.44 190 PRO B CA 1
ATOM 4159 C C . PRO B 1 190 ? 16.062 -19.781 2.893 1 94.44 190 PRO B C 1
ATOM 4161 O O . PRO B 1 190 ? 17.156 -19.953 2.379 1 94.44 190 PRO B O 1
ATOM 4164 N N . ALA B 1 191 ? 15.109 -20.641 2.801 1 94.81 191 ALA B N 1
ATOM 4165 C CA . ALA B 1 191 ? 15.289 -21.891 2.062 1 94.81 191 ALA B CA 1
ATOM 4166 C C . ALA B 1 191 ? 15.516 -21.625 0.578 1 94.81 191 ALA B C 1
ATOM 4168 O O . ALA B 1 191 ? 16.344 -22.281 -0.058 1 94.81 191 ALA B O 1
ATOM 4169 N N . MET B 1 192 ? 14.836 -20.688 0.014 1 97.69 192 MET B N 1
ATOM 4170 C CA . MET B 1 192 ? 14.992 -20.328 -1.393 1 97.69 192 MET B CA 1
ATOM 4171 C C . MET B 1 192 ? 16.359 -19.688 -1.64 1 97.69 192 MET B C 1
ATOM 4173 O O . MET B 1 192 ? 16.984 -19.938 -2.662 1 97.69 192 MET B O 1
ATOM 4177 N N . LEU B 1 193 ? 16.766 -18.891 -0.685 1 97 193 LEU B N 1
ATOM 4178 C CA . LEU B 1 193 ? 18.047 -18.219 -0.796 1 97 193 LEU B CA 1
ATOM 4179 C C . LEU B 1 193 ? 19.203 -19.219 -0.785 1 97 193 LEU B C 1
ATOM 4181 O O . LEU B 1 193 ? 20.156 -19.078 -1.544 1 97 193 LEU B O 1
ATOM 4185 N N . LYS B 1 194 ? 19.047 -20.188 0.053 1 95.69 194 LYS B N 1
ATOM 4186 C CA . LYS B 1 194 ? 20.078 -21.219 0.176 1 95.69 194 LYS B CA 1
ATOM 4187 C C . LYS B 1 194 ? 20.297 -21.938 -1.148 1 95.69 194 LYS B C 1
ATOM 4189 O O . LYS B 1 194 ? 21.438 -22.172 -1.552 1 95.69 194 LYS B O 1
ATOM 4194 N N . LYS B 1 195 ? 19.328 -22.266 -1.867 1 95.75 195 LYS B N 1
ATOM 4195 C CA . LYS B 1 195 ? 19.469 -23.016 -3.117 1 95.75 195 LYS B CA 1
ATOM 4196 C C . LYS B 1 195 ? 19.469 -22.078 -4.316 1 95.75 195 LYS B C 1
ATOM 4198 O O . LYS B 1 195 ? 19.625 -22.516 -5.457 1 95.75 195 LYS B O 1
ATOM 4203 N N . LYS B 1 196 ? 19.188 -20.75 -4.148 1 97.56 196 LYS B N 1
ATOM 4204 C CA . LYS B 1 196 ? 19.234 -19.688 -5.152 1 97.56 196 LYS B CA 1
ATOM 4205 C C . LYS B 1 196 ? 18.203 -19.922 -6.254 1 97.56 196 LYS B C 1
ATOM 4207 O O . LYS B 1 196 ? 18.5 -19.781 -7.441 1 97.56 196 LYS B O 1
ATOM 4212 N N . LYS B 1 197 ? 17.141 -20.438 -5.828 1 97.62 197 LYS B N 1
ATOM 4213 C CA . LYS B 1 197 ? 16.016 -20.719 -6.711 1 97.62 197 LYS B CA 1
ATOM 4214 C C . LYS B 1 197 ? 14.688 -20.547 -5.973 1 97.62 197 LYS B C 1
ATOM 4216 O O . LYS B 1 197 ? 14.57 -20.922 -4.805 1 97.62 197 LYS B O 1
ATOM 4221 N N . GLY B 1 198 ? 13.766 -20 -6.672 1 98.5 198 GLY B N 1
ATOM 4222 C CA . GLY B 1 198 ? 12.438 -19.891 -6.09 1 98.5 198 GLY B CA 1
ATOM 4223 C C . GLY B 1 1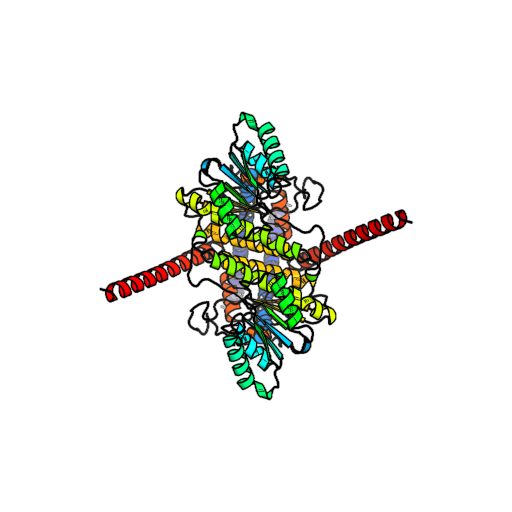98 ? 11.562 -18.875 -6.793 1 98.5 198 GLY B C 1
ATOM 4224 O O . GLY B 1 198 ? 12.062 -18 -7.5 1 98.5 198 GLY B O 1
ATOM 4225 N N . ALA B 1 199 ? 10.281 -19.031 -6.688 1 98.81 199 ALA B N 1
ATOM 4226 C CA . ALA B 1 199 ? 9.289 -18.094 -7.211 1 98.81 199 ALA B CA 1
ATOM 4227 C C . ALA B 1 199 ? 8.242 -17.766 -6.152 1 98.81 199 ALA B C 1
ATOM 4229 O O . ALA B 1 199 ? 7.742 -18.656 -5.457 1 98.81 199 ALA B O 1
ATOM 4230 N N . ILE B 1 200 ? 8.008 -16.547 -5.953 1 98.81 200 ILE B N 1
ATOM 4231 C CA . ILE B 1 200 ? 6.984 -16.078 -5.023 1 98.81 200 ILE B CA 1
ATOM 4232 C C . ILE B 1 200 ? 5.953 -15.227 -5.77 1 98.81 200 ILE B C 1
ATOM 4234 O O . ILE B 1 200 ? 6.316 -14.289 -6.484 1 98.81 200 ILE B O 1
ATOM 4238 N N . VAL B 1 201 ? 4.719 -15.602 -5.656 1 98.88 201 VAL B N 1
ATOM 4239 C CA . VAL B 1 201 ? 3.613 -14.859 -6.258 1 98.88 201 VAL B CA 1
ATOM 4240 C C . VAL B 1 201 ? 2.736 -14.258 -5.16 1 98.88 201 VAL B C 1
ATOM 4242 O O . VAL B 1 201 ? 2.227 -14.984 -4.301 1 98.88 201 VAL B O 1
ATOM 4245 N N . ASN B 1 202 ? 2.623 -12.992 -5.109 1 98.75 202 ASN B N 1
ATOM 4246 C CA . ASN B 1 202 ? 1.646 -12.289 -4.285 1 98.75 202 ASN B CA 1
ATOM 4247 C C . ASN B 1 202 ? 0.414 -11.891 -5.094 1 98.75 202 ASN B C 1
ATOM 4249 O O . ASN B 1 202 ? 0.531 -11.234 -6.129 1 98.75 202 ASN B O 1
ATOM 4253 N N . MET B 1 203 ? -0.707 -12.266 -4.617 1 98.19 203 MET B N 1
ATOM 4254 C CA . MET B 1 203 ? -1.935 -11.961 -5.348 1 98.19 203 MET B CA 1
ATOM 4255 C C . MET B 1 203 ? -2.404 -10.539 -5.059 1 98.19 203 MET B C 1
ATOM 4257 O O . MET B 1 203 ? -2.889 -10.25 -3.961 1 98.19 203 MET B O 1
ATOM 4261 N N . GLY B 1 204 ? -2.178 -9.742 -6.016 1 97.19 204 GLY B N 1
ATOM 4262 C CA . GLY B 1 204 ? -2.65 -8.367 -5.918 1 97.19 204 GLY B CA 1
ATOM 4263 C C . GLY B 1 204 ? -4.094 -8.203 -6.352 1 97.19 204 GLY B C 1
ATOM 4264 O O . GLY B 1 204 ? -4.922 -9.086 -6.121 1 97.19 204 GLY B O 1
ATOM 4265 N N . SER B 1 205 ? -4.406 -7.07 -6.875 1 94.94 205 SER B N 1
ATOM 4266 C CA . SER B 1 205 ? -5.77 -6.758 -7.289 1 94.94 205 SER B CA 1
ATOM 4267 C C . SER B 1 205 ? -5.789 -5.625 -8.305 1 94.94 205 SER B C 1
ATOM 4269 O O . SER B 1 205 ? -4.941 -4.73 -8.266 1 94.94 205 SER B O 1
ATOM 4271 N N . GLY B 1 206 ? -6.812 -5.68 -9.125 1 93.06 206 GLY B N 1
ATOM 4272 C CA . GLY B 1 206 ? -7.051 -4.586 -10.047 1 93.06 206 GLY B CA 1
ATOM 4273 C C . GLY B 1 206 ? -7.434 -3.291 -9.352 1 93.06 206 GLY B C 1
ATOM 4274 O O . GLY B 1 206 ? -7.34 -2.213 -9.945 1 93.06 206 GLY B O 1
ATOM 4275 N N . SER B 1 207 ? -7.824 -3.344 -8.117 1 90.06 207 SER B N 1
ATOM 4276 C CA . SER B 1 207 ? -8.219 -2.176 -7.332 1 90.06 207 SER B CA 1
ATOM 4277 C C . SER B 1 207 ? -7.059 -1.196 -7.18 1 90.06 207 SER B C 1
ATOM 4279 O O . SER B 1 207 ? -7.266 -0.027 -6.848 1 90.06 207 SER B O 1
ATOM 4281 N N . VAL B 1 208 ? -5.844 -1.686 -7.43 1 88.44 208 VAL B N 1
ATOM 4282 C CA . VAL B 1 208 ? -4.68 -0.837 -7.191 1 88.44 208 VAL B CA 1
ATOM 4283 C C . VAL B 1 208 ? -3.828 -0.762 -8.453 1 88.44 208 VAL B C 1
ATOM 4285 O O . VAL B 1 208 ? -3.166 0.248 -8.703 1 88.44 208 VAL B O 1
ATOM 4288 N N . ALA B 1 209 ? -3.926 -1.809 -9.203 1 88.75 209 ALA B N 1
ATOM 4289 C CA . ALA B 1 209 ? -3.053 -1.86 -10.367 1 88.75 209 ALA B CA 1
ATOM 4290 C C . ALA B 1 209 ? -3.707 -1.188 -11.57 1 88.75 209 ALA B C 1
ATOM 4292 O O . ALA B 1 209 ? -3.021 -0.785 -12.516 1 88.75 209 ALA B O 1
ATOM 4293 N N . VAL B 1 210 ? -5.035 -1.064 -11.547 1 89.56 210 VAL B N 1
ATOM 4294 C CA . VAL B 1 210 ? -5.754 -0.568 -12.719 1 89.56 210 VAL B CA 1
ATOM 4295 C C . VAL B 1 210 ? -6.449 0.748 -12.375 1 89.56 210 VAL B C 1
ATOM 4297 O 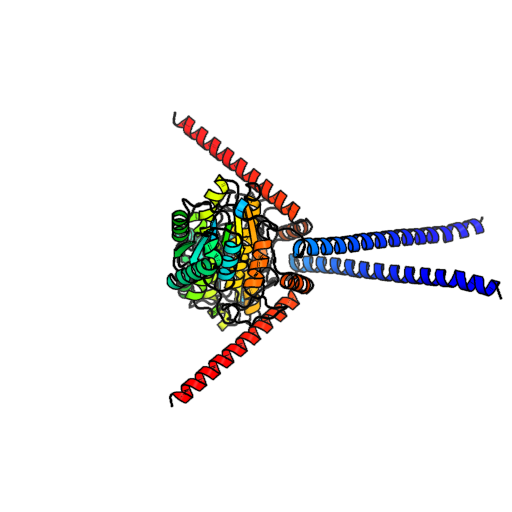O . VAL B 1 210 ? -6.43 1.691 -13.172 1 89.56 210 VAL B O 1
ATOM 4300 N N . LEU B 1 211 ? -6.973 0.842 -11.227 1 93.06 211 LEU B N 1
ATOM 4301 C CA . LEU B 1 211 ? -7.742 2.008 -10.812 1 93.06 211 LEU B CA 1
ATOM 4302 C C . LEU B 1 211 ? -6.918 2.914 -9.906 1 93.06 211 LEU B C 1
ATOM 4304 O O . LEU B 1 211 ? -6.141 2.432 -9.086 1 93.06 211 LEU B O 1
ATOM 4308 N N . PRO B 1 212 ? -7.18 4.215 -10.023 1 93.56 212 PRO B N 1
ATOM 4309 C CA . PRO B 1 212 ? -6.453 5.137 -9.148 1 93.56 212 PRO B CA 1
ATOM 4310 C C . PRO B 1 212 ? -6.914 5.059 -7.691 1 93.56 212 PRO B C 1
ATOM 4312 O O . PRO B 1 212 ? -6.16 5.406 -6.781 1 93.56 212 PRO B O 1
ATOM 4315 N N . SER B 1 213 ? -8.094 4.719 -7.488 1 95.56 213 SER B N 1
ATOM 4316 C CA . SER B 1 213 ? -8.695 4.566 -6.168 1 95.56 213 SER B CA 1
ATOM 4317 C C . SER B 1 213 ? -9.797 3.514 -6.184 1 95.56 213 SER B C 1
ATOM 4319 O O . SER B 1 213 ? -10.258 3.109 -7.254 1 95.56 213 SER B O 1
ATOM 4321 N N . PHE B 1 214 ? -10.133 3.078 -5.066 1 97.12 214 PHE B N 1
ATOM 4322 C CA . PHE B 1 214 ? -11.172 2.062 -4.898 1 97.12 214 PHE B CA 1
ATOM 4323 C C . PHE B 1 214 ? -12.039 2.373 -3.686 1 97.12 214 PHE B C 1
ATOM 4325 O O . PHE B 1 214 ? -12.023 1.64 -2.695 1 97.12 214 PHE B O 1
ATOM 4332 N N . PRO B 1 215 ? -12.859 3.469 -3.803 1 97.69 215 PRO B N 1
ATOM 4333 C CA . PRO B 1 215 ? -13.672 3.928 -2.674 1 97.69 215 PRO B CA 1
ATOM 4334 C C . PRO B 1 215 ? -14.664 2.871 -2.197 1 97.69 215 PRO B C 1
ATOM 4336 O O . PRO B 1 215 ? -15.07 2.006 -2.975 1 97.69 215 PRO B O 1
ATOM 4339 N N . LEU B 1 216 ? -15.055 2.916 -0.873 1 97.75 216 LEU B N 1
ATOM 4340 C CA . LEU B 1 216 ? -16 2.033 -0.206 1 97.75 216 LEU B CA 1
ATOM 4341 C C . LEU B 1 216 ? -15.406 0.646 -0.003 1 97.75 216 LEU B C 1
ATOM 4343 O O . LEU B 1 216 ? -16.078 -0.249 0.528 1 97.75 216 LEU B O 1
ATOM 4347 N N . PHE B 1 217 ? -14.195 0.453 -0.425 1 97.81 217 PHE B N 1
ATOM 4348 C CA . PHE B 1 217 ? -13.336 -0.689 -0.132 1 97.81 217 PHE B CA 1
ATOM 4349 C C . PHE B 1 217 ? -11.93 -0.231 0.232 1 97.81 217 PHE B C 1
ATOM 4351 O O . PHE B 1 217 ? -10.945 -0.84 -0.189 1 97.81 217 PHE B O 1
ATOM 4358 N N . ALA B 1 218 ? -11.836 0.797 0.989 1 98.31 218 ALA B N 1
ATOM 4359 C CA . ALA B 1 218 ? -10.602 1.54 1.225 1 98.31 218 ALA B CA 1
ATOM 4360 C C . ALA B 1 218 ? -9.539 0.648 1.86 1 98.31 218 ALA B C 1
ATOM 4362 O O . ALA B 1 218 ? -8.383 0.646 1.431 1 98.31 218 ALA B O 1
ATOM 4363 N N . ILE B 1 219 ? -9.906 -0.116 2.912 1 98.25 219 ILE B N 1
ATOM 4364 C CA . ILE B 1 219 ? -8.922 -0.932 3.617 1 98.25 219 ILE B CA 1
ATOM 4365 C C . ILE B 1 219 ? -8.438 -2.055 2.705 1 98.25 219 ILE B C 1
ATOM 4367 O O . ILE B 1 219 ? -7.234 -2.318 2.625 1 98.25 219 ILE B O 1
ATOM 4371 N N . TYR B 1 220 ? -9.328 -2.695 1.994 1 97.62 220 TYR B N 1
ATOM 4372 C CA . TYR B 1 220 ? -8.953 -3.74 1.047 1 97.62 220 TYR B CA 1
ATOM 4373 C C . TYR B 1 220 ? -7.93 -3.227 0.043 1 97.62 220 TYR B C 1
ATOM 4375 O O . TYR B 1 220 ? -6.855 -3.814 -0.115 1 97.62 220 TYR B O 1
ATOM 4383 N N . ALA B 1 221 ? -8.312 -2.111 -0.608 1 98.12 221 ALA B N 1
ATOM 4384 C CA . ALA B 1 221 ? -7.438 -1.534 -1.622 1 98.12 221 ALA B CA 1
ATOM 4385 C C . ALA B 1 221 ? -6.082 -1.16 -1.026 1 98.12 221 ALA B C 1
ATOM 4387 O O . ALA B 1 221 ? -5.043 -1.343 -1.667 1 98.12 221 ALA B O 1
ATOM 4388 N N . SER B 1 222 ? -6.086 -0.625 0.175 1 98.62 222 SER B N 1
ATOM 4389 C CA . SER B 1 222 ? -4.848 -0.238 0.843 1 98.62 222 SER B CA 1
ATOM 4390 C C . SER B 1 222 ? -3.945 -1.444 1.077 1 98.62 222 SER B C 1
ATOM 4392 O O . SER B 1 222 ? -2.734 -1.371 0.858 1 98.62 222 SER B O 1
ATOM 4394 N N . THR B 1 223 ? -4.512 -2.557 1.507 1 98.62 223 THR B N 1
ATOM 4395 C CA . THR B 1 223 ? -3.729 -3.762 1.761 1 98.62 223 THR B CA 1
ATOM 4396 C C . THR B 1 223 ? -3.141 -4.309 0.462 1 98.62 223 THR B C 1
ATOM 4398 O O . THR B 1 223 ? -2.021 -4.828 0.451 1 98.62 223 THR B O 1
ATOM 4401 N N . LYS B 1 224 ? -3.877 -4.191 -0.611 1 98.38 224 LYS B N 1
ATOM 4402 C CA . LYS B 1 224 ? -3.377 -4.668 -1.896 1 98.38 224 LYS B CA 1
ATOM 4403 C C . LYS B 1 224 ? -2.291 -3.742 -2.441 1 98.38 224 LYS B C 1
ATOM 4405 O O . LYS B 1 224 ? -1.355 -4.195 -3.104 1 98.38 224 LYS B O 1
ATOM 4410 N N . ALA B 1 225 ? -2.439 -2.447 -2.139 1 98.25 225 ALA B N 1
ATOM 4411 C CA . ALA B 1 225 ? -1.357 -1.522 -2.467 1 98.25 225 ALA B CA 1
ATOM 4412 C C . ALA B 1 225 ? -0.076 -1.894 -1.726 1 98.25 225 ALA B C 1
ATOM 4414 O O . ALA B 1 225 ? 1.016 -1.847 -2.299 1 98.25 225 ALA B O 1
ATOM 4415 N N . TYR B 1 226 ? -0.221 -2.236 -0.482 1 98.56 226 TYR B N 1
ATOM 4416 C CA . TYR B 1 226 ? 0.896 -2.734 0.312 1 98.56 226 TYR B CA 1
ATOM 4417 C C . TYR B 1 226 ? 1.585 -3.9 -0.387 1 98.56 226 TYR B C 1
ATOM 4419 O O . TYR B 1 226 ? 2.807 -3.895 -0.56 1 98.56 226 TYR B O 1
ATOM 4427 N N . LEU B 1 227 ? 0.834 -4.828 -0.845 1 98.38 227 LEU B N 1
ATOM 4428 C CA . LEU B 1 227 ? 1.369 -6.047 -1.446 1 98.38 227 LEU B CA 1
ATOM 4429 C C . LEU B 1 227 ? 2.08 -5.738 -2.76 1 98.38 227 LEU B C 1
ATOM 4431 O O . LEU B 1 227 ? 3.1 -6.352 -3.078 1 98.38 227 LEU B O 1
ATOM 4435 N N . GLY B 1 228 ? 1.476 -4.887 -3.52 1 97.94 228 GLY B N 1
ATOM 4436 C CA . GLY B 1 228 ? 2.113 -4.488 -4.766 1 97.94 228 GLY B CA 1
ATOM 4437 C C . GLY B 1 228 ? 3.504 -3.916 -4.566 1 97.94 228 GLY B C 1
ATOM 4438 O O . GLY B 1 228 ? 4.453 -4.336 -5.23 1 97.94 228 GLY B O 1
ATOM 4439 N N . MET B 1 229 ? 3.602 -2.961 -3.637 1 98.12 229 MET B N 1
ATOM 4440 C CA . MET B 1 229 ? 4.891 -2.328 -3.365 1 98.12 229 MET B CA 1
ATOM 4441 C C . MET B 1 229 ? 5.867 -3.326 -2.748 1 98.12 229 MET B C 1
ATOM 4443 O O . MET B 1 229 ? 7.043 -3.357 -3.115 1 98.12 229 MET B O 1
ATOM 4447 N N . PHE B 1 230 ? 5.371 -4.164 -1.853 1 98.69 230 PHE B N 1
ATOM 4448 C CA . PHE B 1 230 ? 6.172 -5.207 -1.221 1 98.69 230 PHE B CA 1
ATOM 4449 C C . PHE B 1 230 ? 6.809 -6.113 -2.27 1 98.69 230 PHE B C 1
ATOM 4451 O O . PHE B 1 230 ? 8.016 -6.348 -2.246 1 98.69 230 PHE B O 1
ATOM 4458 N N . SER B 1 231 ? 6.004 -6.512 -3.219 1 98.44 231 SER B N 1
ATOM 4459 C CA . SER B 1 231 ? 6.457 -7.41 -4.277 1 98.44 231 SER B CA 1
ATOM 4460 C C . SER B 1 231 ? 7.543 -6.762 -5.125 1 98.44 231 SER B C 1
ATOM 4462 O O . SER B 1 231 ? 8.562 -7.391 -5.422 1 98.44 231 SER B O 1
ATOM 4464 N N . ARG B 1 232 ? 7.32 -5.547 -5.465 1 97.56 232 ARG B N 1
ATOM 4465 C CA . ARG B 1 232 ? 8.273 -4.836 -6.312 1 97.56 232 ARG B CA 1
ATOM 4466 C C . ARG B 1 232 ? 9.617 -4.672 -5.609 1 97.56 232 ARG B C 1
ATOM 4468 O O . ARG B 1 232 ? 10.672 -4.883 -6.215 1 97.56 232 ARG B O 1
ATOM 4475 N N . CYS B 1 233 ? 9.539 -4.27 -4.367 1 98.44 233 CYS B N 1
ATOM 4476 C CA . CYS B 1 233 ? 10.766 -4.027 -3.605 1 98.44 233 CYS B CA 1
ATOM 4477 C C . CYS B 1 233 ? 11.57 -5.309 -3.445 1 98.44 233 CYS B C 1
ATOM 4479 O O . CYS B 1 233 ? 12.766 -5.332 -3.732 1 98.44 233 CYS B O 1
ATOM 4481 N N . ILE B 1 234 ? 10.891 -6.355 -3.061 1 98.44 234 ILE B N 1
ATOM 4482 C CA . ILE B 1 234 ? 11.672 -7.551 -2.738 1 98.44 234 ILE B CA 1
ATOM 4483 C C . ILE B 1 234 ? 12.062 -8.266 -4.027 1 98.44 234 ILE B C 1
ATOM 4485 O O . ILE B 1 234 ? 13.016 -9.055 -4.035 1 98.44 234 ILE B O 1
ATOM 4489 N N . ASN B 1 235 ? 11.344 -8.086 -5.129 1 98.25 235 ASN B N 1
ATOM 4490 C CA . ASN B 1 235 ? 11.836 -8.57 -6.41 1 98.25 235 ASN B CA 1
ATOM 4491 C C . ASN B 1 235 ? 13.203 -7.996 -6.742 1 98.25 235 ASN B C 1
ATOM 4493 O O . ASN B 1 235 ? 14.109 -8.727 -7.16 1 98.25 235 ASN B O 1
ATOM 4497 N N . LEU B 1 236 ? 13.352 -6.715 -6.57 1 97.5 236 LEU B N 1
ATOM 4498 C CA . LEU B 1 236 ? 14.641 -6.074 -6.84 1 97.5 236 LEU B CA 1
ATOM 4499 C C . LEU B 1 236 ? 15.719 -6.613 -5.914 1 97.5 236 LEU B C 1
ATOM 4501 O O . LEU B 1 236 ? 16.875 -6.762 -6.32 1 97.5 236 LEU B O 1
ATOM 4505 N N . GLU B 1 237 ? 15.344 -6.906 -4.715 1 98.12 237 GLU B N 1
ATOM 4506 C CA . GLU B 1 237 ? 16.297 -7.359 -3.707 1 98.12 237 GLU B CA 1
ATOM 4507 C C . GLU B 1 237 ? 16.812 -8.766 -4.02 1 98.12 237 GLU B C 1
ATOM 4509 O O . GLU B 1 237 ? 17.969 -9.086 -3.752 1 98.12 237 GLU B O 1
ATOM 4514 N N . TYR B 1 238 ? 15.922 -9.578 -4.621 1 98.25 238 TYR B N 1
ATOM 4515 C CA . TYR B 1 238 ? 16.266 -11 -4.605 1 98.25 238 TYR B CA 1
ATOM 4516 C C . TYR B 1 238 ? 16.391 -11.547 -6.023 1 98.25 238 TYR B C 1
ATOM 4518 O O . TYR B 1 238 ? 16.812 -12.688 -6.219 1 98.25 238 TYR B O 1
ATOM 4526 N N . LYS B 1 239 ? 16.016 -10.758 -7.004 1 96.56 239 LYS B N 1
ATOM 4527 C CA . LYS B 1 239 ? 16.078 -11.234 -8.383 1 96.56 239 LYS B CA 1
ATOM 4528 C C . LYS B 1 239 ? 17.484 -11.719 -8.742 1 96.56 239 LYS B C 1
ATOM 4530 O O . LYS B 1 239 ? 17.641 -12.75 -9.398 1 96.56 239 LYS B O 1
ATOM 4535 N N . HIS B 1 240 ? 18.453 -11.055 -8.234 1 95.5 240 HIS B N 1
ATOM 4536 C CA . HIS B 1 240 ? 19.844 -11.406 -8.562 1 95.5 240 HIS B CA 1
ATOM 4537 C C . HIS B 1 240 ? 20.312 -12.602 -7.742 1 95.5 240 HIS B C 1
ATOM 4539 O O . HIS B 1 240 ? 21.406 -13.125 -7.973 1 95.5 240 HIS B O 1
ATOM 4545 N N . HIS B 1 241 ? 19.484 -13.039 -6.84 1 96.5 241 HIS B N 1
ATOM 4546 C CA . HIS B 1 241 ? 19.797 -14.219 -6.043 1 96.5 241 HIS B CA 1
ATOM 4547 C C . HIS B 1 241 ? 19.047 -15.445 -6.559 1 96.5 241 HIS B C 1
ATOM 4549 O O . HIS B 1 241 ? 18.984 -16.469 -5.879 1 96.5 241 HIS B O 1
ATOM 4555 N N . GLY B 1 242 ? 18.406 -15.297 -7.711 1 97.12 242 GLY B N 1
ATOM 4556 C CA . GLY B 1 242 ? 17.766 -16.438 -8.352 1 97.12 242 GLY B CA 1
ATOM 4557 C C . GLY B 1 242 ? 16.312 -16.609 -7.938 1 97.12 242 GLY B C 1
ATOM 4558 O O . GLY B 1 242 ? 15.711 -17.656 -8.203 1 97.12 242 GLY B O 1
ATOM 4559 N N . ILE B 1 243 ? 15.781 -15.664 -7.242 1 98.44 243 ILE B N 1
ATOM 4560 C CA . ILE B 1 243 ? 14.398 -15.758 -6.789 1 98.44 243 ILE B CA 1
ATOM 4561 C C . ILE B 1 243 ? 13.523 -14.789 -7.59 1 98.44 243 ILE B C 1
ATOM 4563 O O . ILE B 1 243 ? 13.797 -13.586 -7.629 1 98.44 243 ILE B O 1
ATOM 4567 N N . ASP B 1 244 ? 12.492 -15.297 -8.266 1 98.38 244 ASP B N 1
ATOM 4568 C CA . ASP B 1 244 ? 11.531 -14.492 -9.016 1 98.38 244 ASP B CA 1
ATOM 4569 C C . ASP B 1 244 ? 10.328 -14.125 -8.148 1 98.38 244 ASP B C 1
ATOM 4571 O O . ASP B 1 244 ? 9.633 -15.008 -7.633 1 98.38 244 ASP B O 1
ATOM 4575 N N . ILE B 1 245 ? 10.133 -12.875 -7.949 1 98.62 245 ILE B N 1
ATOM 4576 C CA . ILE B 1 245 ? 8.992 -12.422 -7.152 1 98.62 245 ILE B CA 1
ATOM 4577 C C . ILE B 1 245 ? 8.07 -11.555 -8.008 1 98.62 245 ILE B C 1
ATOM 4579 O O . ILE B 1 245 ? 8.539 -10.648 -8.695 1 98.62 245 ILE B O 1
ATOM 4583 N N . GLN B 1 246 ? 6.777 -11.883 -7.965 1 97.94 246 GLN B N 1
ATOM 4584 C CA . GLN B 1 246 ? 5.852 -11.109 -8.789 1 97.94 246 GLN B CA 1
ATOM 4585 C C . GLN B 1 246 ? 4.547 -10.844 -8.039 1 97.94 246 GLN B C 1
ATOM 4587 O O . GLN B 1 246 ? 4.223 -11.539 -7.078 1 97.94 246 GLN B O 1
ATOM 4592 N N . CYS B 1 247 ? 3.92 -9.797 -8.375 1 98.31 247 CYS B N 1
ATOM 4593 C CA . CYS B 1 247 ? 2.541 -9.492 -8.008 1 98.31 247 CYS B CA 1
ATOM 4594 C C . CYS B 1 247 ? 1.599 -9.75 -9.18 1 98.31 247 CYS B C 1
ATOM 4596 O O . CYS B 1 247 ? 1.739 -9.133 -10.242 1 98.31 247 CYS B O 1
ATOM 4598 N N . GLN B 1 248 ? 0.707 -10.68 -9.07 1 98 248 GLN B N 1
ATOM 4599 C CA . GLN B 1 248 ? -0.29 -10.922 -10.109 1 98 248 GLN B CA 1
ATOM 4600 C C . GLN B 1 248 ? -1.606 -10.227 -9.781 1 98 248 GLN B C 1
ATOM 4602 O O . GLN B 1 248 ? -2.039 -10.211 -8.625 1 98 248 GLN B O 1
ATOM 4607 N N . VAL B 1 249 ? -2.17 -9.703 -10.773 1 96.38 249 VAL B N 1
ATOM 4608 C CA . VAL B 1 249 ? -3.285 -8.789 -10.555 1 96.38 249 VAL B CA 1
ATOM 4609 C C . VAL B 1 249 ? -4.523 -9.297 -11.281 1 96.38 249 VAL B C 1
ATOM 4611 O O . VAL B 1 249 ? -4.691 -9.055 -12.484 1 96.38 249 VAL B O 1
ATOM 4614 N N . PRO B 1 250 ? -5.375 -9.898 -10.539 1 93.62 250 PRO B N 1
ATOM 4615 C CA . PRO B 1 250 ? -6.68 -10.211 -11.125 1 93.62 250 PRO B CA 1
ATOM 4616 C C . PRO B 1 250 ? -7.637 -9.023 -11.102 1 93.62 250 PRO B C 1
ATOM 4618 O O . PRO B 1 250 ? -7.566 -8.188 -10.195 1 93.62 250 PRO B O 1
ATOM 4621 N N . LEU B 1 251 ? -8.461 -8.906 -12.07 1 91.88 251 LEU B N 1
ATOM 4622 C CA . LEU B 1 251 ? -9.641 -8.055 -11.992 1 91.88 251 LEU B CA 1
ATOM 4623 C C . LEU B 1 251 ? -10.844 -8.828 -11.469 1 91.88 251 LEU B C 1
ATOM 4625 O O . LEU B 1 251 ? -10.789 -9.406 -10.375 1 91.88 251 LEU B O 1
ATOM 4629 N N . PHE B 1 252 ? -11.891 -8.875 -12.18 1 84.31 252 PHE B N 1
ATOM 4630 C CA . PHE B 1 252 ? -13.039 -9.617 -11.672 1 84.31 252 PHE B CA 1
ATOM 4631 C C . PHE B 1 252 ? -12.945 -11.086 -12.078 1 84.31 252 PHE B C 1
ATOM 4633 O O . PHE B 1 252 ? -12.82 -11.406 -13.258 1 84.31 252 PHE B O 1
ATOM 4640 N N . VAL B 1 253 ? -12.828 -11.898 -11.07 1 85.5 253 VAL B N 1
ATOM 4641 C CA . VAL B 1 253 ? -12.906 -13.352 -11.219 1 85.5 253 VAL B CA 1
ATOM 4642 C C . VAL B 1 253 ? -14.125 -13.883 -10.469 1 85.5 253 VAL B C 1
ATOM 4644 O O . VAL B 1 253 ? -14.422 -13.445 -9.359 1 85.5 253 VAL B O 1
ATOM 4647 N N . ALA B 1 254 ? -14.82 -14.734 -11.047 1 85.19 254 ALA B N 1
ATOM 4648 C CA . ALA B 1 254 ? -16.047 -15.266 -10.453 1 85.19 254 ALA B CA 1
ATOM 4649 C C . ALA B 1 254 ? -15.734 -16.172 -9.266 1 85.19 254 ALA B C 1
ATOM 4651 O O . ALA B 1 254 ? -15.391 -17.328 -9.438 1 85.19 254 ALA B O 1
ATOM 4652 N N . THR B 1 255 ? -15.797 -15.641 -8.094 1 85.5 255 THR B N 1
ATOM 4653 C CA . THR B 1 255 ? -15.57 -16.328 -6.828 1 85.5 255 THR B CA 1
ATOM 4654 C C . THR B 1 255 ? -16.641 -15.945 -5.805 1 85.5 255 THR B C 1
ATOM 4656 O O . THR B 1 255 ? -17.453 -15.055 -6.047 1 85.5 255 THR B O 1
ATOM 4659 N N . LYS B 1 256 ? -16.641 -16.703 -4.727 1 78.75 256 LYS B N 1
ATOM 4660 C CA . LYS B 1 256 ? -17.531 -16.359 -3.635 1 78.75 256 LYS B CA 1
ATOM 4661 C C . LYS B 1 256 ? -17.266 -14.938 -3.135 1 78.75 256 LYS B C 1
ATOM 4663 O O . LYS B 1 256 ? -18.172 -14.234 -2.703 1 78.75 256 LYS B O 1
ATOM 4668 N N . MET B 1 257 ? -16.094 -14.445 -3.27 1 78.88 257 MET B N 1
ATOM 4669 C CA . MET B 1 257 ? -15.68 -13.125 -2.811 1 78.88 257 MET B CA 1
ATOM 4670 C C . MET B 1 257 ? -16.312 -12.031 -3.672 1 78.88 257 MET B C 1
ATOM 4672 O O . MET B 1 257 ? -16.812 -11.039 -3.152 1 78.88 257 MET B O 1
ATOM 4676 N N . THR B 1 258 ? -16.328 -12.156 -4.953 1 78 258 THR B N 1
ATOM 4677 C CA . THR B 1 258 ? -16.781 -11.109 -5.859 1 78 258 THR B CA 1
ATOM 4678 C C . THR B 1 258 ? -18.281 -11.25 -6.129 1 78 258 THR B C 1
ATOM 4680 O O . THR B 1 258 ? -18.938 -10.281 -6.527 1 78 258 THR B O 1
ATOM 4683 N N . LYS B 1 259 ? -18.906 -12.461 -6.016 1 73.69 259 LYS B N 1
ATOM 4684 C CA . LYS B 1 259 ? -20.328 -12.789 -6.188 1 73.69 259 LYS B CA 1
ATOM 4685 C C . LYS B 1 259 ? -20.781 -12.531 -7.621 1 73.69 259 LYS B C 1
ATOM 4687 O O . LYS B 1 259 ? -21.969 -12.336 -7.871 1 73.69 259 LYS B O 1
ATOM 4692 N N . PHE B 1 260 ? -19.75 -12.461 -8.492 1 76.12 260 PHE B N 1
ATOM 4693 C CA . PHE B 1 260 ? -20.078 -12.297 -9.906 1 76.12 260 PHE B CA 1
ATOM 4694 C C . PHE B 1 260 ? -20.297 -13.648 -10.57 1 76.12 260 PHE B C 1
ATOM 4696 O O . PHE B 1 260 ? -19.703 -14.648 -10.172 1 76.12 260 PHE B O 1
ATOM 4703 N N . LYS B 1 261 ? -21.219 -13.492 -11.492 1 75.75 261 LYS B N 1
ATOM 4704 C CA . LYS B 1 261 ? -21.359 -14.68 -12.336 1 75.75 261 LYS B CA 1
ATOM 4705 C C . LYS B 1 261 ? -20.312 -14.695 -13.438 1 75.75 261 LYS B C 1
ATOM 4707 O O . LYS B 1 261 ? -19.938 -13.648 -13.969 1 75.75 261 LYS B O 1
ATOM 4712 N N . LYS B 1 262 ? -19.875 -15.875 -13.75 1 78.25 262 LYS B N 1
ATOM 4713 C CA . LYS B 1 262 ? -18.859 -16.031 -14.789 1 78.25 262 LYS B CA 1
ATOM 4714 C C . LYS B 1 262 ? -19.375 -15.516 -16.125 1 78.25 262 LYS B C 1
ATOM 4716 O O . LYS B 1 262 ? -20.531 -15.75 -16.5 1 78.25 262 LYS B O 1
ATOM 4721 N N . SER B 1 263 ? -18.562 -14.617 -16.609 1 72.81 263 SER B N 1
ATOM 4722 C CA . SER B 1 263 ? -18.766 -14.211 -18 1 72.81 263 SER B CA 1
ATOM 4723 C C . SER B 1 263 ? -17.5 -14.414 -18.828 1 72.81 263 SER B C 1
ATOM 4725 O O . SER B 1 263 ? -16.406 -14.539 -18.266 1 72.81 263 SER B O 1
ATOM 4727 N N . LEU B 1 264 ? -17.656 -14.492 -20.125 1 63.44 264 LEU B N 1
ATOM 4728 C CA . LEU B 1 264 ? -16.547 -14.922 -20.984 1 63.44 264 LEU B CA 1
ATOM 4729 C C . LEU B 1 264 ? -15.531 -13.805 -21.156 1 63.44 264 LEU B C 1
ATOM 4731 O O . LEU B 1 264 ? -14.328 -14.07 -21.266 1 63.44 264 LEU B O 1
ATOM 4735 N N . PHE B 1 265 ? -15.938 -12.609 -21.141 1 72.31 265 PHE B N 1
ATOM 4736 C CA . PHE B 1 265 ? -14.938 -11.617 -21.547 1 72.31 265 PHE B CA 1
ATOM 4737 C C . PHE B 1 265 ? -14.539 -10.75 -20.359 1 72.31 265 PHE B C 1
ATOM 4739 O O . PHE B 1 265 ? -13.352 -10.484 -20.141 1 72.31 265 PHE B O 1
ATOM 4746 N N . LEU B 1 266 ? -15.383 -10.508 -19.453 1 76.25 266 LEU B N 1
ATOM 4747 C CA . LEU B 1 266 ? -15.07 -9.508 -18.422 1 76.25 266 LEU B CA 1
ATOM 4748 C C . LEU B 1 266 ? -14.805 -10.172 -17.078 1 76.25 266 LEU B C 1
ATOM 4750 O O . LEU B 1 266 ? -14.07 -9.625 -16.25 1 76.25 266 LEU B O 1
ATOM 4754 N N . ILE B 1 267 ? -15.391 -11.391 -16.938 1 83.31 267 ILE B N 1
ATOM 4755 C CA . ILE B 1 267 ? -15.25 -12.078 -15.656 1 83.31 267 ILE B CA 1
ATOM 4756 C C . ILE B 1 267 ? -14.734 -13.5 -15.891 1 83.31 267 ILE B C 1
ATOM 4758 O O . ILE B 1 267 ? -15.438 -14.336 -16.469 1 83.31 267 ILE B O 1
ATOM 4762 N N . ALA B 1 268 ? -13.57 -13.773 -15.484 1 88.56 268 ALA B N 1
ATOM 4763 C CA . ALA B 1 268 ? -12.93 -15.07 -15.688 1 88.56 268 ALA B CA 1
ATOM 4764 C C . ALA B 1 268 ? -13.367 -16.062 -14.617 1 88.56 268 ALA B C 1
ATOM 4766 O O . ALA B 1 268 ? -13.758 -15.672 -13.516 1 88.56 268 ALA B O 1
ATOM 4767 N N . SER B 1 269 ? -13.383 -17.297 -15.016 1 91.56 269 SER B N 1
ATOM 4768 C CA . SER B 1 269 ? -13.508 -18.344 -14 1 91.56 269 SER B CA 1
ATOM 4769 C C . SER B 1 269 ? -12.211 -18.516 -13.227 1 91.56 269 SER B C 1
ATOM 4771 O O . SER B 1 269 ? -11.133 -18.156 -13.711 1 91.56 269 SER B O 1
ATOM 4773 N N . PRO B 1 270 ? -12.273 -19.047 -12.023 1 94.5 270 PRO B N 1
ATOM 4774 C CA . PRO B 1 270 ? -11.047 -19.328 -11.266 1 94.5 270 PRO B CA 1
ATOM 4775 C C . PRO B 1 270 ? -10.078 -20.234 -12.016 1 94.5 270 PRO B C 1
ATOM 4777 O O . PRO B 1 270 ? -8.867 -20.016 -11.977 1 94.5 270 PRO B O 1
ATOM 4780 N N . GLU B 1 271 ? -10.578 -21.219 -12.758 1 94.62 271 GLU B N 1
ATOM 4781 C CA . GLU B 1 271 ? -9.742 -22.156 -13.5 1 94.62 271 GLU B CA 1
ATOM 4782 C C . GLU B 1 271 ? -9.008 -21.469 -14.641 1 94.62 271 GLU B C 1
ATOM 4784 O O . GLU B 1 271 ? -7.816 -21.719 -14.852 1 94.62 271 GLU B O 1
ATOM 4789 N N . MET B 1 272 ? -9.766 -20.609 -15.32 1 93.19 272 MET B N 1
ATOM 4790 C CA . MET B 1 272 ? -9.148 -19.859 -16.406 1 93.19 272 MET B CA 1
ATOM 4791 C C . MET B 1 272 ? -8.016 -18.969 -15.891 1 93.19 272 MET B C 1
ATOM 4793 O O . MET B 1 272 ? -6.945 -18.922 -16.484 1 93.19 272 MET B O 1
ATOM 4797 N N . TYR B 1 273 ? -8.289 -18.344 -14.797 1 95.12 273 TYR B N 1
ATOM 4798 C CA . TYR B 1 273 ? -7.273 -17.469 -14.219 1 95.12 273 TYR B CA 1
ATOM 4799 C C . TYR B 1 273 ? -6.07 -18.281 -13.742 1 95.12 273 TYR B C 1
ATOM 4801 O O . TYR B 1 273 ? -4.922 -17.875 -13.953 1 95.12 273 TYR B O 1
ATOM 4809 N N . ALA B 1 274 ? -6.34 -19.391 -13.094 1 97.19 274 ALA B N 1
ATOM 4810 C CA . ALA B 1 274 ? -5.27 -20.219 -12.547 1 97.19 274 ALA B CA 1
ATOM 4811 C C . ALA B 1 274 ? -4.316 -20.672 -13.641 1 97.19 274 ALA B C 1
ATOM 4813 O O . ALA B 1 274 ? -3.098 -20.625 -13.477 1 97.19 274 ALA B O 1
ATOM 4814 N N . LYS B 1 275 ? -4.844 -21.109 -14.758 1 96.12 275 LYS B N 1
ATOM 4815 C CA . LYS B 1 275 ? -4.02 -21.562 -15.875 1 96.12 275 LYS B CA 1
ATOM 4816 C C . LYS B 1 275 ? -3.133 -20.438 -16.391 1 96.12 275 LYS B C 1
ATOM 4818 O O . LYS B 1 275 ? -1.934 -20.625 -16.609 1 96.12 275 LYS B O 1
ATOM 4823 N N . ALA B 1 276 ? -3.771 -19.297 -16.562 1 95.56 276 ALA B N 1
ATOM 4824 C CA . ALA B 1 276 ? -3.018 -18.141 -17.031 1 95.56 276 ALA B CA 1
ATOM 4825 C C . ALA B 1 276 ? -1.965 -17.719 -16.016 1 95.56 276 ALA B C 1
ATOM 4827 O O . ALA B 1 276 ? -0.838 -17.375 -16.375 1 95.56 276 ALA B O 1
ATOM 4828 N N . SER B 1 277 ? -2.35 -17.703 -14.781 1 97.31 277 SER B N 1
ATOM 4829 C CA . SER B 1 277 ? -1.472 -17.312 -13.688 1 97.31 277 SER B CA 1
ATOM 4830 C C . SER B 1 277 ? -0.211 -18.172 -13.648 1 97.31 277 SER B C 1
ATOM 4832 O O . SER B 1 277 ? 0.903 -17.641 -13.617 1 97.31 277 SER B O 1
ATOM 4834 N N . ILE B 1 278 ? -0.367 -19.453 -13.695 1 98.06 278 ILE B N 1
ATOM 4835 C CA . ILE B 1 278 ? 0.743 -20.406 -13.578 1 98.06 278 ILE B CA 1
ATOM 4836 C C . ILE B 1 278 ? 1.687 -20.234 -14.766 1 98.06 278 ILE B C 1
ATOM 4838 O O . ILE B 1 278 ? 2.908 -20.312 -14.609 1 98.06 278 ILE B O 1
ATOM 4842 N N . ARG B 1 279 ? 1.15 -19.922 -15.914 1 96.88 279 ARG B N 1
ATOM 4843 C CA . ARG B 1 279 ? 1.946 -19.766 -17.125 1 96.88 279 ARG B CA 1
ATOM 4844 C C . ARG B 1 279 ? 2.855 -18.547 -17.016 1 96.88 279 ARG B C 1
ATOM 4846 O O . ARG B 1 279 ? 3.9 -18.484 -17.672 1 96.88 279 ARG B O 1
ATOM 4853 N N . CYS B 1 280 ? 2.496 -17.625 -16.172 1 97 280 CYS B N 1
ATOM 4854 C CA . CYS B 1 280 ? 3.197 -16.344 -16.125 1 97 280 CYS B CA 1
ATOM 4855 C C . CYS B 1 280 ? 4.234 -16.344 -15.008 1 97 280 CYS B C 1
ATOM 4857 O O . CYS B 1 280 ? 5.043 -15.414 -14.914 1 97 280 CYS B O 1
ATOM 4859 N N . ILE B 1 281 ? 4.301 -17.344 -14.172 1 98.12 281 ILE B N 1
ATOM 4860 C CA . ILE B 1 281 ? 5.184 -17.344 -13.008 1 98.12 281 ILE B CA 1
ATOM 4861 C C . ILE B 1 281 ? 6.637 -17.266 -13.461 1 98.12 281 ILE B C 1
ATOM 4863 O O . ILE B 1 281 ? 7.059 -18 -14.352 1 98.12 281 ILE B O 1
ATOM 4867 N N . GLY B 1 282 ? 7.387 -16.328 -12.812 1 96.5 282 GLY B N 1
ATOM 4868 C CA . GLY B 1 282 ? 8.82 -16.234 -13.047 1 96.5 282 GLY B CA 1
ATOM 4869 C C . GLY B 1 282 ? 9.188 -15.141 -14.039 1 96.5 282 GLY B C 1
ATOM 4870 O O . GLY B 1 282 ? 10.367 -14.891 -14.281 1 96.5 282 GLY B O 1
ATOM 4871 N N . TYR B 1 283 ? 8.211 -14.523 -14.578 1 94.56 283 TYR B N 1
ATOM 4872 C CA . TYR B 1 283 ? 8.453 -13.461 -15.547 1 94.56 283 TYR B CA 1
ATOM 4873 C C . TYR B 1 283 ? 8.344 -12.086 -14.898 1 94.56 283 TYR B C 1
ATOM 4875 O O . TYR B 1 283 ? 8.914 -11.852 -13.82 1 94.56 283 TYR B O 1
ATOM 4883 N N . GLU B 1 284 ? 7.664 -11.086 -15.273 1 92.75 284 GLU B N 1
ATOM 4884 C CA . GLU B 1 284 ? 7.586 -9.695 -14.844 1 92.75 284 GLU B CA 1
ATOM 4885 C C . GLU B 1 284 ? 7.293 -9.594 -13.352 1 92.75 284 GLU B C 1
ATOM 4887 O O . GLU B 1 284 ? 6.703 -10.5 -12.766 1 92.75 284 GLU B O 1
ATOM 4892 N N . HIS B 1 285 ? 7.711 -8.539 -12.758 1 93.56 285 HIS B N 1
ATOM 4893 C CA . HIS B 1 285 ? 7.418 -8.32 -11.344 1 93.56 285 HIS B CA 1
ATOM 4894 C C . HIS B 1 285 ? 5.949 -7.973 -11.133 1 93.56 285 HIS B C 1
ATOM 4896 O O . HIS B 1 285 ? 5.426 -8.125 -10.031 1 93.56 285 HIS B O 1
ATOM 4902 N N . LEU B 1 286 ? 5.367 -7.391 -12.016 1 94 286 LEU B N 1
ATOM 4903 C CA . LEU B 1 286 ? 3.93 -7.148 -12.062 1 94 286 LEU B CA 1
ATOM 4904 C C . LEU B 1 286 ? 3.303 -7.82 -13.273 1 94 286 LEU B C 1
ATOM 4906 O O . LEU B 1 286 ? 3.721 -7.574 -14.414 1 94 286 LEU B O 1
ATOM 4910 N N . SER B 1 287 ? 2.283 -8.688 -12.992 1 94.94 287 SER B N 1
ATOM 4911 C CA . SER B 1 287 ? 1.746 -9.492 -14.086 1 94.94 287 SER B CA 1
ATOM 4912 C C . SER B 1 287 ? 0.221 -9.477 -14.086 1 94.94 287 SER B C 1
ATOM 4914 O O . SER B 1 287 ? -0.404 -9.539 -13.023 1 94.94 287 SER B O 1
ATOM 4916 N N . MET B 1 288 ? -0.291 -9.289 -15.18 1 94.44 288 MET B N 1
ATOM 4917 C CA . MET B 1 288 ? -1.713 -9.492 -15.438 1 94.44 288 MET B CA 1
ATOM 4918 C C . MET B 1 288 ? -1.929 -10.672 -16.391 1 94.44 288 MET B C 1
ATOM 4920 O O . MET B 1 288 ? -2 -10.484 -17.609 1 94.44 288 MET B O 1
ATOM 4924 N N . PRO B 1 289 ? -2.123 -11.812 -15.859 1 94.12 289 PRO B N 1
ATOM 4925 C CA . PRO B 1 289 ? -2.016 -13.062 -16.625 1 94.12 289 PRO B CA 1
ATOM 4926 C C . PRO B 1 289 ? -3.092 -13.195 -17.703 1 94.12 289 PRO B C 1
ATOM 4928 O O . PRO B 1 289 ? -2.834 -13.75 -18.766 1 94.12 289 PRO B O 1
ATOM 4931 N N . LEU B 1 290 ? -4.246 -12.695 -17.453 1 92.62 290 LEU B N 1
ATOM 4932 C CA . LEU B 1 290 ? -5.352 -12.898 -18.375 1 92.62 290 LEU B CA 1
ATOM 4933 C C . LEU B 1 290 ? -5.371 -11.812 -19.453 1 92.62 290 LEU B C 1
ATOM 4935 O O . LEU B 1 290 ? -5.215 -10.625 -19.141 1 92.62 290 LEU B O 1
ATOM 4939 N N . CYS B 1 291 ? -5.617 -12.242 -20.656 1 90.81 291 CYS B N 1
ATOM 4940 C CA . CYS B 1 291 ? -5.656 -11.32 -21.781 1 90.81 291 CYS B CA 1
ATOM 4941 C C . CYS B 1 291 ? -6.777 -10.305 -21.625 1 90.81 291 CYS B C 1
ATOM 4943 O O . CYS B 1 291 ? -6.574 -9.109 -21.828 1 90.81 291 CYS B O 1
ATOM 4945 N N . SER B 1 292 ? -7.922 -10.789 -21.281 1 90.44 292 SER B N 1
ATOM 4946 C CA . SER B 1 292 ? -9.07 -9.898 -21.125 1 90.44 292 SER B CA 1
ATOM 4947 C C . SER B 1 292 ? -8.797 -8.828 -20.078 1 90.44 292 SER B C 1
ATOM 4949 O O . SER B 1 292 ? -9.195 -7.668 -20.25 1 90.44 292 SER B O 1
ATOM 4951 N N . HIS B 1 293 ? -8.141 -9.219 -18.969 1 92.19 293 HIS B N 1
ATOM 4952 C CA . HIS B 1 293 ? -7.785 -8.266 -17.922 1 92.19 293 HIS B CA 1
ATOM 4953 C C . HIS B 1 293 ? -6.781 -7.238 -18.438 1 92.19 293 HIS B C 1
ATOM 4955 O O . HIS B 1 293 ? -6.867 -6.059 -18.094 1 92.19 293 HIS B O 1
ATOM 4961 N N . SER B 1 294 ? -5.844 -7.688 -19.234 1 92.06 294 SER B N 1
ATOM 4962 C CA . SER B 1 294 ? -4.832 -6.793 -19.781 1 92.06 294 SER B CA 1
ATOM 4963 C C . SER B 1 294 ? -5.457 -5.766 -20.734 1 92.06 294 SER B C 1
ATOM 4965 O O . SER B 1 294 ? -5.043 -4.605 -20.75 1 92.06 294 SER B O 1
ATOM 4967 N N . VAL B 1 295 ? -6.414 -6.176 -21.5 1 90.75 295 VAL B N 1
ATOM 4968 C CA . VAL B 1 295 ? -7.113 -5.273 -22.406 1 90.75 295 VAL B CA 1
ATOM 4969 C C . VAL B 1 295 ? -7.902 -4.242 -21.609 1 90.75 295 VAL B C 1
ATOM 4971 O O . VAL B 1 295 ? -7.918 -3.057 -21.953 1 90.75 295 VAL B O 1
ATOM 4974 N N . GLN B 1 296 ? -8.555 -4.773 -20.609 1 90.69 296 GLN B N 1
ATOM 4975 C CA . GLN B 1 296 ? -9.289 -3.854 -19.734 1 90.69 296 GLN B CA 1
ATOM 4976 C C . GLN B 1 296 ? -8.359 -2.803 -19.141 1 90.69 296 GLN B C 1
ATOM 4978 O O . GLN B 1 296 ? -8.695 -1.617 -19.094 1 90.69 296 GLN B O 1
ATOM 4983 N N . ARG B 1 297 ? -7.258 -3.217 -18.688 1 91.44 297 ARG B N 1
ATOM 4984 C CA . ARG B 1 297 ? -6.281 -2.285 -18.125 1 91.44 297 ARG B CA 1
ATOM 4985 C C . ARG B 1 297 ? -5.871 -1.242 -19.172 1 91.44 297 ARG B C 1
ATOM 4987 O O . ARG B 1 297 ? -5.758 -0.056 -18.844 1 91.44 297 ARG B O 1
ATOM 4994 N N . PHE B 1 298 ? -5.668 -1.689 -20.375 1 90.25 298 PHE B N 1
ATOM 4995 C CA . PHE B 1 298 ? -5.27 -0.799 -21.469 1 90.25 298 PHE B CA 1
ATOM 4996 C C . PHE B 1 298 ? -6.312 0.295 -21.672 1 90.25 298 PHE B C 1
ATOM 4998 O O . PHE B 1 298 ? -5.965 1.465 -21.844 1 90.25 298 PHE B O 1
ATOM 5005 N N . ILE B 1 299 ? -7.523 -0.066 -21.641 1 91 299 ILE B N 1
ATOM 5006 C CA . ILE B 1 299 ? -8.625 0.866 -21.844 1 91 299 ILE B CA 1
ATOM 5007 C C . ILE B 1 299 ? -8.711 1.841 -20.672 1 91 299 ILE B C 1
ATOM 5009 O O . ILE B 1 299 ? -8.828 3.053 -20.875 1 91 299 ILE B O 1
ATOM 5013 N N . VAL B 1 300 ? -8.602 1.306 -19.5 1 92.44 300 VAL B N 1
ATOM 5014 C CA . VAL B 1 300 ? -8.727 2.109 -18.281 1 92.44 300 VAL B CA 1
ATOM 5015 C C . VAL B 1 300 ? -7.562 3.096 -18.188 1 92.44 300 VAL B C 1
ATOM 5017 O O . VAL B 1 300 ? -7.746 4.25 -17.797 1 92.44 300 VAL B O 1
ATOM 5020 N N . ASP B 1 301 ? -6.395 2.684 -18.625 1 90.75 301 ASP B N 1
ATOM 5021 C CA . ASP B 1 301 ? -5.199 3.52 -18.578 1 90.75 301 ASP B CA 1
ATOM 5022 C C . ASP B 1 301 ? -5.34 4.738 -19.484 1 90.75 301 ASP B C 1
ATOM 5024 O O . ASP B 1 301 ? -4.648 5.738 -19.297 1 90.75 301 ASP B O 1
ATOM 5028 N N . ALA B 1 302 ? -6.18 4.664 -20.453 1 90.75 302 ALA B N 1
ATOM 5029 C CA . ALA B 1 302 ? -6.352 5.75 -21.422 1 90.75 302 ALA B CA 1
ATOM 5030 C C . ALA B 1 302 ? -7.281 6.828 -20.875 1 90.75 302 ALA B C 1
ATOM 5032 O O . ALA B 1 302 ? -7.344 7.934 -21.406 1 90.75 302 ALA B O 1
ATOM 5033 N N . LEU B 1 303 ? -7.965 6.574 -19.812 1 92.94 303 LEU B N 1
ATOM 5034 C CA . LEU B 1 303 ? -8.945 7.5 -19.25 1 92.94 303 LEU B CA 1
ATOM 5035 C C . LEU B 1 303 ? -8.32 8.344 -18.141 1 92.94 303 LEU B C 1
ATOM 5037 O O . LEU B 1 303 ? -7.453 7.871 -17.406 1 92.94 303 LEU B O 1
ATOM 5041 N N . PRO B 1 304 ? -8.789 9.609 -18.062 1 93.75 304 PRO B N 1
ATOM 5042 C CA . PRO B 1 304 ? -8.273 10.453 -16.984 1 93.75 304 PRO B CA 1
ATOM 5043 C C . PRO B 1 304 ? -8.656 9.93 -15.594 1 93.75 304 PRO B C 1
ATOM 5045 O O . PRO B 1 304 ? -9.758 9.414 -15.406 1 93.75 304 PRO B O 1
ATOM 5048 N N . ASN B 1 305 ? -7.832 10.07 -14.68 1 93.62 305 ASN B N 1
ATOM 5049 C CA . ASN B 1 305 ? -8.031 9.594 -13.312 1 93.62 305 ASN B CA 1
ATOM 5050 C C . ASN B 1 305 ? -9.297 10.18 -12.695 1 93.62 305 ASN B C 1
ATOM 5052 O O . ASN B 1 305 ? -10.023 9.484 -11.977 1 93.62 305 ASN B O 1
ATOM 5056 N N . ALA B 1 306 ? -9.508 11.453 -12.961 1 94.38 306 ALA B N 1
ATOM 5057 C CA . ALA B 1 306 ? -10.688 12.102 -12.383 1 94.38 306 ALA B CA 1
ATOM 5058 C C . ALA B 1 306 ? -11.969 11.422 -12.844 1 94.38 306 ALA B C 1
ATOM 5060 O O . ALA B 1 306 ? -12.914 11.266 -12.062 1 94.38 306 ALA B O 1
ATOM 5061 N N . LEU B 1 307 ? -11.992 11.047 -14.102 1 96.31 307 LEU B N 1
ATOM 5062 C CA . LEU B 1 307 ? -13.148 10.344 -14.648 1 96.31 307 LEU B CA 1
ATOM 5063 C C . LEU B 1 307 ? -13.289 8.953 -14.031 1 96.31 307 LEU B C 1
ATOM 5065 O O . LEU B 1 307 ? -14.391 8.531 -13.68 1 96.31 307 LEU B O 1
ATOM 5069 N N . LEU B 1 308 ? -12.188 8.273 -13.906 1 96.5 308 LEU B N 1
ATOM 5070 C CA . LEU B 1 308 ? -12.195 6.934 -13.328 1 96.5 308 LEU B CA 1
ATOM 5071 C C . LEU B 1 308 ? -12.672 6.969 -11.883 1 96.5 308 LEU B C 1
ATOM 5073 O O . LEU B 1 308 ? -13.469 6.129 -11.469 1 96.5 308 LEU B O 1
ATOM 5077 N N . ASP B 1 309 ? -12.211 7.957 -11.117 1 96.62 309 ASP B N 1
ATOM 5078 C CA . ASP B 1 309 ? -12.641 8.117 -9.727 1 96.62 309 ASP B CA 1
ATOM 5079 C C . ASP B 1 309 ? -14.141 8.367 -9.641 1 96.62 309 ASP B C 1
ATOM 5081 O O . ASP B 1 309 ? -14.828 7.785 -8.797 1 96.62 309 ASP B O 1
ATOM 5085 N N . TRP B 1 310 ? -14.594 9.234 -10.531 1 96.38 310 TRP B N 1
ATOM 5086 C CA . TRP B 1 310 ? -16.016 9.547 -10.562 1 96.38 310 TRP B CA 1
ATOM 5087 C C . TRP B 1 310 ? -16.844 8.305 -10.883 1 96.38 310 TRP B C 1
ATOM 5089 O O . TRP B 1 310 ? -17.812 8.008 -10.195 1 96.38 310 TRP B O 1
ATOM 5099 N N . CYS B 1 311 ? -16.406 7.57 -11.891 1 96.25 311 CYS B N 1
ATOM 5100 C CA . CYS B 1 311 ? -17.125 6.375 -12.32 1 96.25 311 CYS B CA 1
ATOM 5101 C C . CYS B 1 311 ? -17.125 5.312 -11.227 1 96.25 311 CYS B C 1
ATOM 5103 O O . CYS B 1 311 ? -18.172 4.723 -10.922 1 96.25 311 CYS B O 1
ATOM 5105 N N . THR B 1 312 ? -15.945 5.078 -10.648 1 95.75 312 THR B N 1
ATOM 5106 C CA . THR B 1 312 ? -15.812 4.039 -9.633 1 95.75 312 THR B CA 1
ATOM 5107 C C . THR B 1 312 ? -16.625 4.391 -8.383 1 95.75 312 THR B C 1
ATOM 5109 O O . THR B 1 312 ? -17.312 3.535 -7.816 1 95.75 312 THR B O 1
ATOM 5112 N N . TYR B 1 313 ? -16.578 5.664 -7.961 1 96.88 313 TYR B N 1
ATOM 5113 C CA . TYR B 1 313 ? -17.312 6.121 -6.789 1 96.88 313 TYR B CA 1
ATOM 5114 C C . TYR B 1 313 ? -18.812 5.93 -6.98 1 96.88 313 TYR B C 1
ATOM 5116 O O . TYR B 1 313 ? -19.484 5.367 -6.113 1 96.88 313 TYR B O 1
ATOM 5124 N N . HIS B 1 314 ? -19.344 6.316 -8.094 1 96.31 314 HIS B N 1
ATOM 5125 C CA . HIS B 1 314 ? -20.781 6.23 -8.344 1 96.31 314 HIS B CA 1
ATOM 5126 C C . HIS B 1 314 ? -21.219 4.789 -8.586 1 96.31 314 HIS B C 1
ATOM 5128 O O . HIS B 1 314 ? -22.328 4.402 -8.234 1 96.31 314 HIS B O 1
ATOM 5134 N N . PHE B 1 315 ? -20.328 4.043 -9.148 1 93.75 315 PHE B N 1
ATOM 5135 C CA . PHE B 1 315 ? -20.609 2.627 -9.336 1 93.75 315 PHE B CA 1
ATOM 5136 C C . PHE B 1 315 ? -20.812 1.933 -7.992 1 93.75 315 PHE B C 1
ATOM 5138 O O . PHE B 1 315 ? -21.812 1.238 -7.789 1 93.75 315 PHE B O 1
ATOM 5145 N N . PHE B 1 316 ? -19.891 2.156 -7.059 1 94.69 316 PHE B N 1
ATOM 5146 C CA . PHE B 1 316 ? -19.953 1.475 -5.773 1 94.69 316 PHE B CA 1
ATOM 5147 C C . PHE B 1 316 ? -21.094 2.033 -4.922 1 94.69 316 PHE B C 1
ATOM 5149 O O . PHE B 1 316 ? -21.703 1.306 -4.137 1 94.69 316 PHE B O 1
ATOM 5156 N N . LEU B 1 317 ? -21.391 3.297 -5.074 1 95.38 317 LEU B N 1
ATOM 5157 C CA . LEU B 1 317 ? -22.531 3.854 -4.379 1 95.38 317 LEU B CA 1
ATOM 5158 C C . LEU B 1 317 ? -23.828 3.182 -4.836 1 95.38 317 LEU B C 1
ATOM 5160 O O . LEU B 1 317 ? -24.703 2.896 -4.023 1 95.38 317 LEU B O 1
ATOM 5164 N N . ARG B 1 318 ? -23.906 2.969 -6.152 1 93.81 318 ARG B N 1
ATOM 5165 C CA . ARG B 1 318 ? -25.078 2.293 -6.707 1 93.81 318 ARG B CA 1
ATOM 5166 C C . ARG B 1 318 ? -25.172 0.86 -6.195 1 93.81 318 ARG B C 1
ATOM 5168 O O . ARG B 1 318 ? -26.25 0.398 -5.832 1 93.81 318 ARG B O 1
ATOM 5175 N N . LEU B 1 319 ? -24.062 0.218 -6.207 1 90.88 319 LEU B N 1
ATOM 5176 C CA . LEU B 1 319 ? -24.031 -1.153 -5.707 1 90.88 319 LEU B CA 1
ATOM 5177 C C . LEU B 1 319 ? -24.453 -1.208 -4.242 1 90.88 319 LEU B C 1
ATOM 5179 O O . LEU B 1 319 ? -25.172 -2.119 -3.834 1 90.88 319 LEU B O 1
ATOM 5183 N N . ARG B 1 320 ? -23.922 -0.277 -3.502 1 93.44 320 ARG B N 1
ATOM 5184 C CA . ARG B 1 320 ? -24.281 -0.182 -2.09 1 93.44 320 ARG B CA 1
ATOM 5185 C C . ARG B 1 320 ? -25.781 0.021 -1.917 1 93.44 320 ARG B C 1
ATOM 5187 O O . ARG B 1 320 ? -26.422 -0.642 -1.09 1 93.44 320 ARG B O 1
ATOM 5194 N N . ARG B 1 321 ? -26.359 0.873 -2.65 1 92.94 321 ARG B N 1
ATOM 5195 C CA . ARG B 1 321 ? -27.781 1.165 -2.576 1 92.94 321 ARG B CA 1
ATOM 5196 C C . ARG B 1 321 ? -28.609 -0.072 -2.9 1 92.94 321 ARG B C 1
ATOM 5198 O O . ARG B 1 321 ? -29.609 -0.357 -2.223 1 92.94 321 ARG B O 1
ATOM 5205 N N . LYS B 1 322 ? -28.25 -0.739 -3.889 1 90 322 LYS B N 1
ATOM 5206 C CA . LYS B 1 322 ? -28.953 -1.952 -4.289 1 90 322 LYS B CA 1
ATOM 5207 C C . LYS B 1 322 ? -28.922 -2.998 -3.176 1 90 322 LYS B C 1
ATOM 5209 O O . LYS B 1 322 ? -29.922 -3.67 -2.922 1 90 322 LYS B O 1
ATOM 5214 N N . ARG B 1 323 ? -27.812 -3.1 -2.572 1 87 323 ARG B N 1
ATOM 5215 C CA . ARG B 1 323 ? -27.672 -4.094 -1.515 1 87 323 ARG B CA 1
ATOM 5216 C C . ARG B 1 323 ? -28.484 -3.711 -0.289 1 87 323 ARG B C 1
ATOM 5218 O O . ARG B 1 323 ? -29.109 -4.57 0.344 1 87 323 ARG B O 1
ATOM 5225 N N . LEU B 1 324 ? -28.406 -2.461 0.027 1 89 324 LEU B N 1
ATOM 5226 C CA . LEU B 1 324 ? -29.188 -1.983 1.162 1 89 324 LEU B CA 1
ATOM 5227 C C . LEU B 1 324 ? -30.688 -2.176 0.914 1 89 324 LEU B C 1
ATOM 5229 O O . LEU B 1 324 ? -31.438 -2.51 1.835 1 89 324 LEU B O 1
ATOM 5233 N N . GLU B 1 325 ? -31.062 -1.976 -0.292 1 90.31 325 GLU B N 1
ATOM 5234 C CA . GLU B 1 325 ? -32.438 -2.189 -0.664 1 90.31 325 GLU B CA 1
ATOM 5235 C C . GLU B 1 325 ? -32.844 -3.662 -0.545 1 90.31 325 GLU B C 1
ATOM 5237 O O . GLU B 1 325 ? -33.906 -3.99 -0.045 1 90.31 325 GLU B O 1
ATOM 5242 N N . LYS B 1 326 ? -31.984 -4.461 -0.967 1 87.12 326 LYS B N 1
ATOM 5243 C CA . LYS B 1 326 ? -32.25 -5.895 -0.885 1 87.12 326 LYS B CA 1
ATOM 5244 C C . LYS B 1 326 ? -32.344 -6.355 0.566 1 87.12 326 LYS B C 1
ATOM 5246 O O . LYS B 1 326 ? -33.156 -7.195 0.907 1 87.12 326 LYS B O 1
ATOM 5251 N N . GLU B 1 327 ? -31.469 -5.816 1.361 1 85.88 327 GLU B N 1
ATOM 5252 C CA . GLU B 1 327 ? -31.484 -6.168 2.777 1 85.88 327 GLU B CA 1
ATOM 5253 C C . GLU B 1 327 ? -32.75 -5.664 3.465 1 85.88 327 GLU B C 1
ATOM 5255 O O . GLU B 1 327 ? -33.281 -6.332 4.344 1 85.88 327 GLU B O 1
ATOM 5260 N N . SER B 1 328 ? -33.156 -4.488 3.096 1 86.5 328 SER B N 1
ATOM 5261 C CA . SER B 1 328 ? -34.375 -3.926 3.656 1 86.5 328 SER B CA 1
ATOM 5262 C C . SER B 1 328 ? -35.594 -4.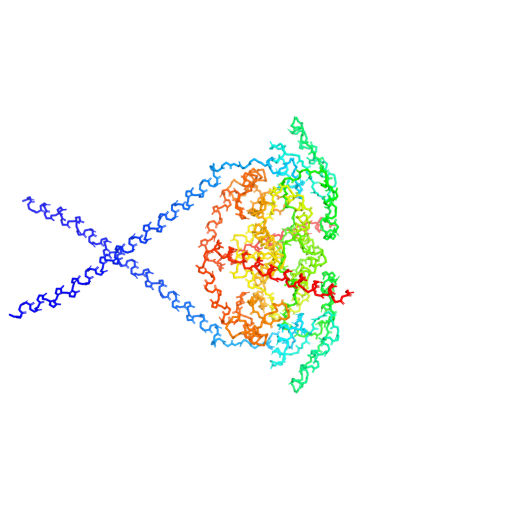75 3.256 1 86.5 328 SER B C 1
ATOM 5264 O O . SER B 1 328 ? -36.5 -4.973 4.07 1 86.5 328 SER B O 1
ATOM 5266 N N . LEU B 1 329 ? -35.562 -5.133 2.039 1 88.25 329 LEU B N 1
ATOM 5267 C CA . LEU B 1 329 ? -36.656 -5.957 1.544 1 88.25 329 LEU B CA 1
ATOM 5268 C C . LEU B 1 329 ? -36.688 -7.309 2.254 1 88.25 329 LEU B C 1
ATOM 5270 O O . LEU B 1 329 ? -37.75 -7.816 2.588 1 88.25 329 LEU B O 1
ATOM 5274 N N . ARG B 1 330 ? -35.562 -7.867 2.418 1 84.5 330 ARG B N 1
ATOM 5275 C CA . ARG B 1 330 ? -35.469 -9.148 3.113 1 84.5 330 ARG B CA 1
ATOM 5276 C C . ARG B 1 330 ? -35.906 -9.016 4.562 1 84.5 330 ARG B C 1
ATOM 5278 O O . ARG B 1 330 ? -36.562 -9.922 5.098 1 84.5 330 ARG B O 1
ATOM 5285 N N . ALA B 1 331 ? -35.625 -7.867 5.195 1 84.12 331 ALA B N 1
ATOM 5286 C CA . ALA B 1 331 ? -36.031 -7.613 6.578 1 84.12 331 ALA B CA 1
ATOM 5287 C C . ALA B 1 331 ? -37.531 -7.441 6.684 1 84.12 331 ALA B C 1
ATOM 5289 O O . ALA B 1 331 ? -38.156 -7.945 7.621 1 84.12 331 ALA B O 1
ATOM 5290 N N . LYS B 1 332 ? -38.094 -6.73 5.73 1 84.56 332 LYS B N 1
ATOM 5291 C CA . LYS B 1 332 ? -39.531 -6.547 5.699 1 84.56 332 LYS B CA 1
ATOM 5292 C C . LYS B 1 332 ? -40.25 -7.867 5.441 1 84.56 332 LYS B C 1
ATOM 5294 O O . LYS B 1 332 ? -41.312 -8.141 6.031 1 84.56 332 LYS B O 1
ATOM 5299 N N . GLY B 1 333 ? -39.688 -8.586 4.574 1 78.75 333 GLY B N 1
ATOM 5300 C CA . GLY B 1 333 ? -40.25 -9.898 4.305 1 78.75 333 GLY B CA 1
ATOM 5301 C C . GLY B 1 333 ? -40.25 -10.812 5.516 1 78.75 333 GLY B C 1
ATOM 5302 O O . GLY B 1 333 ? -41.219 -11.531 5.781 1 78.75 333 GLY B O 1
ATOM 5303 N N . ARG B 1 334 ? -39.25 -10.875 6.234 1 80.44 334 ARG B N 1
ATOM 5304 C CA . ARG B 1 334 ? -39.125 -11.68 7.445 1 80.44 334 ARG B CA 1
ATOM 5305 C C . ARG B 1 334 ? -40.094 -11.195 8.523 1 80.44 334 ARG B C 1
ATOM 5307 O O . ARG B 1 334 ? -40.688 -12.008 9.242 1 80.44 334 ARG B O 1
ATOM 5314 N N . ALA B 1 335 ? -40.188 -9.734 8.711 1 80.25 335 ALA B N 1
ATOM 5315 C CA . ALA B 1 335 ? -41.094 -9.156 9.688 1 80.25 335 ALA B CA 1
ATOM 5316 C C . ALA B 1 335 ? -42.562 -9.516 9.352 1 80.25 335 ALA B C 1
ATOM 5318 O O . ALA B 1 335 ? -43.344 -9.812 10.25 1 80.25 335 ALA B O 1
ATOM 5319 N N . ALA B 1 336 ? -42.812 -9.586 8.109 1 77.38 336 ALA B N 1
ATOM 5320 C CA . ALA B 1 336 ? -44.156 -9.945 7.66 1 77.38 336 ALA B CA 1
ATOM 5321 C C . ALA B 1 336 ? -44.438 -11.43 7.875 1 77.38 336 ALA B C 1
ATOM 5323 O O . ALA B 1 336 ? -45.562 -11.82 8.156 1 77.38 336 ALA B O 1
ATOM 5324 N N . ALA B 1 337 ? -43.469 -12.102 7.875 1 79.75 337 ALA B N 1
ATOM 5325 C CA . ALA B 1 337 ? -43.656 -13.539 8.086 1 79.75 337 ALA B CA 1
ATOM 5326 C C . ALA B 1 337 ? -43.812 -13.859 9.57 1 79.75 337 ALA B C 1
ATOM 5328 O O . ALA B 1 337 ? -44.312 -14.914 9.93 1 79.75 337 ALA B O 1
ATOM 5329 N N . GLN B 1 338 ? -43.312 -13.094 10.453 1 81.44 338 GLN B N 1
ATOM 5330 C CA . GLN B 1 338 ? -43.375 -13.32 11.898 1 81.44 338 GLN B CA 1
ATOM 5331 C C . GLN B 1 338 ? -44.656 -12.781 12.477 1 81.44 338 GLN B C 1
ATOM 5333 O O . GLN B 1 338 ? -45 -13.055 13.633 1 81.44 338 GLN B O 1
ATOM 5338 N N . THR B 1 339 ? -45.438 -11.969 11.781 1 58.06 339 THR B N 1
ATOM 5339 C CA . THR B 1 339 ? -46.781 -11.586 12.203 1 58.06 339 THR B CA 1
ATOM 5340 C C . THR B 1 339 ? -47.812 -12.531 11.609 1 58.06 339 THR B C 1
ATOM 5342 O O . THR B 1 339 ? -48.812 -12.844 12.258 1 58.06 339 THR B O 1
#

Foldseek 3Di:
DVVVVVCCVVVVVVVVVVVVVVVVVVVVVVVVVVVVVVVVVVVVVVCCLQPPPFFDLLCVLPQEEEFEPQQWFLNVLLVLVCVVSLHAYEYEEADPVSQVVSVVVSCVVRVVSVHHYHYQHDDQLPDDLVRLLVSLLVRCVPGGYAEYELDFAAFDQAQAAPVPDDPSRLSSRQRGLASNLVSNCVNCVVSSLVVLHHFYEREAECCVVQAPHAHSRHSNNVSSVNRLVVLVVVC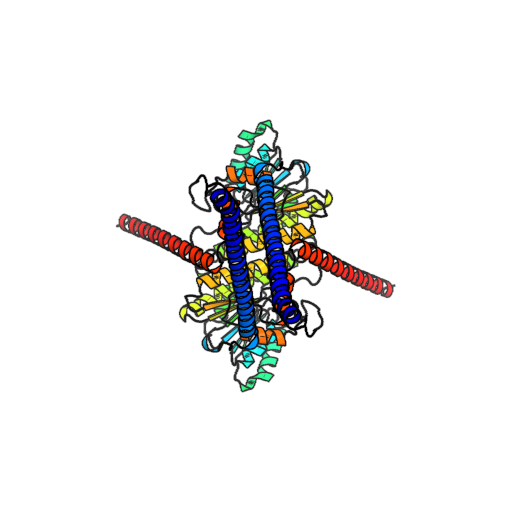VVRVVSHYHGAYEYDYAECTPRHVDDDDDQQYHYSNVQSNQVSRNIRHDRYDHRHPSVVVVSVVSVVDDNVVRCVVNVVVSVVRNVVVVVVVVVVVVVVVVVVD/DVVVVVCCVVVVVVVVVVVVVVVVVVVVVVVVVVVVVVVVVVVVVVCCLQPPPFFDLLCVLPQEEEFEPQQWFLNVLLVLVCVVSLHAYEYEEADPVSQVVSVVVSCVVRVVSVHHYHYQHDDQLPDDLVRLLVSLLVRCVPGGYAEYELDFAAFDQAQAAPVPDDPSRLSSRQRGLASNLVSNCVNCVVSSLVVLHHFYEREAECCVVQAPHAHSRHSNNVSSVNRLVVLVVVCVVRVVSHYHGAYEYDYAEDTPRHVDDDDDQQYHYSNVQSNQVSRNIRHDRYDHRHPSVVVVSVVSVVDDNVVRCVVNVVVSVVRNVVVVVVVVVVVVVVVVVVD

Nearest PDB structures (foldseek):
  3awd-assembly1_D  TM=8.578E-01  e=4.335E-14  Gluconobacter oxydans
  3i4f-assembly1_C  TM=8.439E-01  e=1.361E-13  Bacillus thuringiensis serovar kurstaki str. T03a001
  3i4f-assembly1_B  TM=8.387E-01  e=2.074E-13  Bacillus thuringiensis serovar kurstaki str. T03a001
  3i4f-assembly1_D  TM=8.375E-01  e=1.341E-12  Bacillus thuringiensis serovar kurstaki str. T03a001
  3bmo-assembly1_A  TM=7.734E-01  e=1.189E-12  Trypanosoma brucei brucei

Secondary structure (DSSP, 8-state):
-HHHHHHHHHHHHHHHHHHHHHHHHHHHHHHHHHHHHHHHHHHHHHHIIIIISPPP-GGGT-SEEEEES-SSHHHHHHHHHHHHTT-EEEEEES-HHHHHHHHHHHHHHHGGGT--EEEEE--TTTS-HHHHHHHHHHHHTTS-EEEEEE------SS---GGGS-HHHHHHHHIIIIIHHHHHHHHHHHHHHHHT-EEEEEE--HHHHT-S--TT-HHHHHHHHHHHHHHHHHHHHHGGGTEEEEEE----B-STTT-PPP-SSSSB-HHHHHHHHHHHTTS-SEE---HHHHHHHHHHHTS-HHHHHHHHHHHHHHHHHHHHHHHHHHHHHHHHHH-/-HHHHHHHHHHHHHHHHHHHHHHHHHHHHHHHHHHHHHHHHHHHHHHIIIIISPPP-GGGT-SEEEEES-SSHHHHHHHHHHHHTT-EEEEEES-HHHHHHHHHHHHHHHGGGT--EEEEE--TTTS-HHHHHHHHHHHHTTS-EEEEEE------SS---GGGS-HHHHHHHHIIIIIHHHHHHHHHHHHHHHHT-EEEEEE--HHHHT-S--TT-HHHHHHHHHHHHHHHHHHHHHGGGTEEEEEE----B-STTT-PPP-SSSSB-HHHHHHHHHHHTTS-SEE---HHHHHHHHHHHTS-HHHHHHHHHHHHHHHHHHHHHHHHHHHHHHHHHH-